Protein AF-0000000084974540 (afdb_homodimer)

Nearest PDB structures (foldseek):
  3jz0-assembly1_B  TM=7.790E-01  e=3.292E-09  Enterococcus faecium
  4ebk-assembly1_B  TM=4.863E-01  e=4.253E-05  Pseudomonas aeruginosa
  6ywo-assembly2_B  TM=6.757E-01  e=1.205E-02  Thermothielavioides terrestris NRRL 8126
  8xeo-assembly1_A  TM=7.725E-01  e=1.718E-01  Legionella pneumophila
  8xeh-assembly1_E  TM=7.224E-01  e=2.028E-01  Legionella pneumophila

Foldseek 3Di:
DDAPVRLVVVVVQLCVQLVPDPFWFFKKWFDPVLVPNPDGQDATEMETAGAQPQVVSVVSSVVSLVVVAFPDWDKDDPDPFWIWIWTAHPVGHIYIYITGHLVPDADDDPRMDTDDGRPCSNVVSHVVRVVVNVPDDLPPPPPPQLLLVLLVLLLVLLVCLVVVVQVVNVVSLVVLLLSLLQLQCVLVPHRNPPDDPSVPTDPVLSVQSVVLDFPDRHSVSSVSSSVSSVVSSVVSQVSGPSHDNDPVSSVSSVD/DDAPVRLVVVVVQLCVQLVPDPFWFFKKWFDPVLVPDPDGQDATEIETAGAQPQVVSVVSSVVSLVVVAFPDWDKDDPDPFWIWIWTAHPVGHIYIYITGHLVPDADDDPRMDTDDGRDCSNVVSHVVRVVVNVPDDLPPPPPPQLQLVLLVLLLVLLVCLVVVVQVVNVVSLVVLLLSLLQLQCVLVPHRNPPDDPSVPTDPVLSVQLVVLDFPDRHSVSSVSSSVSSVVSSVVSQVSDPSHDNDPVSSVSSVD

Radius of gyration: 25.77 Å; Cα contacts (8 Å, |Δi|>4): 793; chains: 2; bounding box: 50×72×62 Å

Organism: NCBI:txid1224748

Solvent-accessible surface area (backbone atoms only — not comparable to full-atom values): 27442 Å² total; per-residue (Å²): 103,50,48,69,66,52,49,51,48,48,49,54,49,51,51,56,59,46,63,68,37,85,48,44,37,24,34,30,35,30,50,54,59,57,76,50,61,89,55,79,77,64,58,50,36,34,38,36,24,20,42,91,56,30,66,61,42,48,52,52,47,50,51,51,43,43,73,72,49,33,79,43,68,48,76,44,71,84,47,92,50,32,34,35,42,35,38,31,34,87,48,52,50,41,39,42,34,37,37,21,22,50,88,67,62,73,48,91,59,91,44,58,37,84,73,44,53,71,81,53,58,48,57,54,48,49,53,52,28,44,52,52,44,72,66,45,65,66,75,62,77,57,93,66,58,58,55,55,55,44,22,51,38,47,24,51,22,54,52,25,41,75,71,59,21,52,68,46,20,52,52,31,48,50,51,47,48,49,55,38,48,53,47,47,37,51,65,67,69,44,70,69,81,86,63,63,69,54,63,74,47,61,63,69,58,46,53,53,55,54,65,24,57,37,54,50,85,45,64,67,37,46,51,50,19,50,51,48,45,48,52,50,33,52,61,45,34,70,71,27,89,88,49,70,79,54,69,74,58,44,51,68,32,55,113,105,51,48,68,67,53,48,51,50,50,50,53,49,51,51,55,58,47,64,66,38,86,48,44,38,25,35,31,35,31,51,55,60,58,76,51,62,89,55,80,78,66,58,49,36,36,37,35,25,20,42,90,57,28,65,61,42,48,52,53,47,51,52,51,43,42,72,74,48,34,80,44,67,50,75,45,73,82,46,92,51,31,35,35,43,34,37,32,33,87,48,53,48,43,39,43,35,37,38,23,22,50,90,69,62,75,46,91,59,89,45,58,38,84,73,45,53,72,81,52,59,47,56,56,47,50,53,52,28,42,52,52,45,71,65,44,64,64,75,63,76,57,93,65,57,59,55,54,55,44,22,52,39,49,23,49,23,55,52,25,41,74,70,59,22,52,67,45,21,52,52,30,50,50,50,46,49,49,54,38,48,51,48,47,37,51,64,67,69,45,71,70,80,86,62,63,68,55,63,74,47,62,63,68,57,46,53,53,56,53,64,25,59,38,55,52,84,45,64,68,38,46,51,50,19,50,50,47,44,47,53,50,31,52,59,45,34,71,71,28,89,88,50,69,81,52,70,75,58,44,52,66,34,54,115

Structure (mmCIF, N/CA/C/O backbone):
data_AF-0000000084974540-model_v1
#
loop_
_entity.id
_entity.type
_entity.pdbx_description
1 polymer 'Polymerase nucleotidyl transferase domain-containing protein'
#
loop_
_atom_site.group_PDB
_atom_site.id
_atom_site.type_symbol
_atom_site.label_atom_id
_atom_site.label_alt_id
_atom_site.label_comp_id
_atom_site.label_asym_id
_atom_site.label_entity_id
_atom_site.label_seq_id
_atom_site.pdbx_PDB_ins_code
_atom_site.Cartn_x
_atom_site.Cartn_y
_atom_site.Cartn_z
_atom_site.occupancy
_atom_site.B_iso_or_equiv
_atom_site.auth_seq_id
_atom_site.auth_comp_id
_atom_site.auth_asym_id
_atom_site.auth_atom_id
_atom_site.pdbx_PDB_model_num
ATOM 1 N N . MET A 1 1 ? 2.453 -31.203 -0.94 1 78.25 1 MET A N 1
ATOM 2 C CA . MET A 1 1 ? 3.281 -30.203 -1.606 1 78.25 1 MET A CA 1
ATOM 3 C C . MET A 1 1 ? 4.066 -30.812 -2.756 1 78.25 1 MET A C 1
ATOM 5 O O . MET A 1 1 ? 4.539 -31.953 -2.652 1 78.25 1 MET A O 1
ATOM 9 N N . TYR A 1 2 ? 4.027 -30.188 -3.799 1 83.19 2 TYR A N 1
ATOM 10 C CA . TYR A 1 2 ? 4.629 -30.734 -5.016 1 83.19 2 TYR A CA 1
ATOM 11 C C . TYR A 1 2 ? 6.141 -30.844 -4.871 1 83.19 2 TYR A C 1
ATOM 13 O O . TYR A 1 2 ? 6.75 -30.125 -4.07 1 83.19 2 TYR A O 1
ATOM 21 N N . THR A 1 3 ? 6.672 -31.828 -5.539 1 86.56 3 THR A N 1
ATOM 22 C CA . THR A 1 3 ? 8.117 -32.031 -5.586 1 86.56 3 THR A CA 1
ATOM 23 C C . THR A 1 3 ? 8.734 -31.219 -6.73 1 86.56 3 THR A C 1
ATOM 25 O O . THR A 1 3 ? 8.016 -30.703 -7.582 1 86.56 3 THR A O 1
ATOM 28 N N . LYS A 1 4 ? 10.008 -31.188 -6.648 1 88.06 4 LYS A N 1
ATOM 29 C CA . LYS A 1 4 ? 10.75 -30.531 -7.73 1 88.06 4 LYS A CA 1
ATOM 30 C C . LYS A 1 4 ? 10.422 -31.172 -9.078 1 88.06 4 LYS A C 1
ATOM 32 O O . LYS A 1 4 ? 10.188 -30.469 -10.062 1 88.06 4 LYS A O 1
ATOM 37 N N . ASN A 1 5 ? 10.438 -32.438 -9.055 1 90 5 ASN A N 1
ATOM 38 C CA . ASN A 1 5 ? 10.156 -33.156 -10.289 1 90 5 ASN A CA 1
ATOM 39 C C . ASN A 1 5 ? 8.734 -32.906 -10.781 1 90 5 ASN A C 1
ATOM 41 O O . ASN A 1 5 ? 8.5 -32.781 -11.984 1 90 5 ASN A O 1
ATOM 45 N N . GLU A 1 6 ? 7.836 -32.906 -9.883 1 91.69 6 GLU A N 1
ATOM 46 C CA . GLU A 1 6 ? 6.453 -32.594 -10.242 1 91.69 6 GLU A CA 1
ATOM 47 C C . GLU A 1 6 ? 6.324 -31.219 -10.867 1 91.69 6 GLU A C 1
ATOM 49 O O . GLU A 1 6 ? 5.621 -31.047 -11.859 1 91.69 6 GLU A O 1
ATOM 54 N N . ARG A 1 7 ? 6.961 -30.266 -10.289 1 93.19 7 ARG A N 1
ATOM 55 C CA . ARG A 1 7 ? 6.93 -28.906 -10.82 1 93.19 7 ARG A CA 1
ATOM 56 C C . ARG A 1 7 ? 7.473 -28.859 -12.242 1 93.19 7 ARG A C 1
ATOM 58 O O . ARG A 1 7 ? 6.895 -28.203 -13.109 1 93.19 7 ARG A O 1
ATOM 65 N N . GLU A 1 8 ? 8.609 -29.547 -12.406 1 92.88 8 GLU A N 1
ATOM 66 C CA . GLU A 1 8 ? 9.203 -29.594 -13.742 1 92.88 8 GLU A CA 1
ATOM 67 C C . GLU A 1 8 ? 8.258 -30.25 -14.742 1 92.88 8 GLU A C 1
ATOM 69 O O . GLU A 1 8 ? 8.148 -29.781 -15.883 1 92.88 8 GLU A O 1
ATOM 74 N N . ASN A 1 9 ? 7.629 -31.25 -14.297 1 94.56 9 ASN A N 1
ATOM 75 C CA . ASN A 1 9 ? 6.652 -31.906 -15.156 1 94.56 9 ASN A CA 1
ATOM 76 C C . ASN A 1 9 ? 5.508 -30.953 -15.523 1 94.56 9 ASN A C 1
ATOM 78 O O . ASN A 1 9 ? 5.082 -30.922 -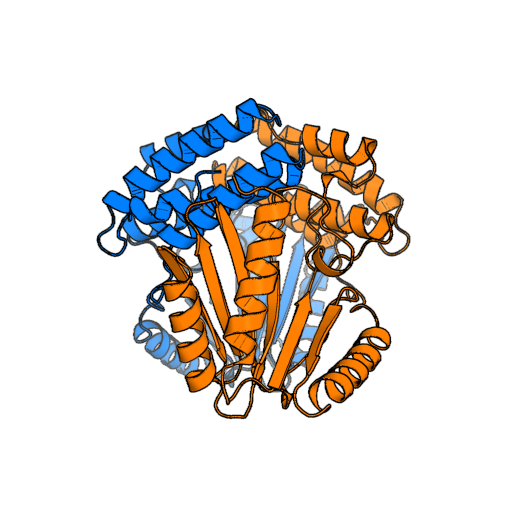16.672 1 94.56 9 ASN A O 1
ATOM 82 N N . TYR A 1 10 ? 5.023 -30.281 -14.516 1 94.94 10 TYR A N 1
ATOM 83 C CA . TYR A 1 10 ? 3.975 -29.297 -14.781 1 94.94 10 TYR A CA 1
ATOM 84 C C . TYR A 1 10 ? 4.453 -28.234 -15.758 1 94.94 10 TYR A C 1
ATOM 86 O O . TYR A 1 10 ? 3.715 -27.844 -16.656 1 94.94 10 TYR A O 1
ATOM 94 N N . PHE A 1 11 ? 5.652 -27.797 -15.562 1 95.75 11 PHE A N 1
ATOM 95 C CA . PHE A 1 11 ? 6.242 -26.781 -16.438 1 95.75 11 PHE A CA 1
ATOM 96 C C . PHE A 1 11 ? 6.262 -27.281 -17.891 1 95.75 11 PHE A C 1
ATOM 98 O O . PHE A 1 11 ? 5.773 -26.594 -18.781 1 95.75 11 PHE A O 1
ATOM 105 N N . GLN A 1 12 ? 6.766 -28.438 -18.094 1 96.5 12 GLN A N 1
ATOM 106 C CA . GLN A 1 12 ? 6.867 -29 -19.438 1 96.5 12 GLN A CA 1
ATOM 107 C C . GLN A 1 12 ? 5.484 -29.203 -20.047 1 96.5 12 GLN A C 1
ATOM 109 O O . GLN A 1 12 ? 5.277 -28.922 -21.234 1 96.5 12 GLN A O 1
ATOM 114 N N . ASN A 1 13 ? 4.582 -29.672 -19.25 1 96.81 13 ASN A N 1
ATOM 115 C CA . ASN A 1 13 ? 3.225 -29.922 -19.734 1 96.81 13 ASN A CA 1
ATOM 116 C C . ASN A 1 13 ? 2.516 -28.641 -20.141 1 96.81 13 ASN A C 1
ATOM 118 O O . ASN A 1 13 ? 1.883 -28.578 -21.188 1 96.81 13 ASN A O 1
ATOM 122 N N . VAL A 1 14 ? 2.623 -27.656 -19.266 1 97.25 14 VAL A N 1
ATOM 123 C CA . VAL A 1 14 ? 1.938 -26.406 -19.547 1 97.25 14 VAL A CA 1
ATOM 124 C C . VAL A 1 14 ? 2.523 -25.766 -20.797 1 97.25 14 VAL A C 1
ATOM 126 O O . VAL A 1 14 ? 1.785 -25.25 -21.656 1 97.25 14 VAL A O 1
ATOM 129 N N . VAL A 1 15 ? 3.803 -25.766 -20.938 1 97.69 15 VAL A N 1
ATOM 130 C CA . VAL A 1 15 ? 4.465 -25.219 -22.109 1 97.69 15 VAL A CA 1
ATOM 131 C C . VAL A 1 15 ? 3.99 -25.969 -23.359 1 97.69 15 VAL A C 1
ATOM 133 O O . VAL A 1 15 ? 3.639 -25.328 -24.359 1 97.69 15 VAL A O 1
ATOM 136 N N . SER A 1 16 ? 3.971 -27.234 -23.266 1 97.69 16 SER A N 1
ATOM 137 C CA . SER A 1 16 ? 3.559 -28.062 -24.391 1 97.69 16 SER A CA 1
ATOM 138 C C . SER A 1 16 ? 2.123 -27.766 -24.812 1 97.69 16 SER A C 1
ATOM 140 O O . SER A 1 16 ? 1.835 -27.609 -26 1 97.69 16 SER A O 1
ATOM 142 N N . LYS A 1 17 ? 1.237 -27.672 -23.875 1 97.56 17 LYS A N 1
ATOM 143 C CA . LYS A 1 17 ? -0.174 -27.406 -24.156 1 97.56 17 LYS A CA 1
ATOM 144 C C . LYS A 1 17 ? -0.378 -26.016 -24.734 1 97.56 17 LYS A C 1
ATOM 146 O O . LYS A 1 17 ? -1.129 -25.828 -25.688 1 97.56 17 LYS A O 1
ATOM 151 N N . ILE A 1 18 ? 0.277 -25.047 -24.141 1 97.69 18 ILE A N 1
ATOM 152 C CA . ILE A 1 18 ? 0.077 -23.656 -24.516 1 97.69 18 ILE A CA 1
ATOM 153 C C . ILE A 1 18 ? 0.686 -23.406 -25.891 1 97.69 18 ILE A C 1
ATOM 155 O O . ILE A 1 18 ? 0.131 -22.656 -26.703 1 97.69 18 ILE A O 1
ATOM 159 N N . LYS A 1 19 ? 1.795 -24.062 -26.188 1 96.44 19 LYS A N 1
ATOM 160 C CA . LYS A 1 19 ? 2.441 -23.922 -27.484 1 96.44 19 LYS A CA 1
ATOM 161 C C . LYS A 1 19 ? 1.518 -24.391 -28.609 1 96.44 19 LYS A C 1
ATOM 163 O O . LYS A 1 19 ? 1.646 -23.938 -29.75 1 96.44 19 LYS A O 1
ATOM 168 N N . GLY A 1 20 ? 0.613 -25.234 -28.312 1 95.94 20 GLY A N 1
ATOM 169 C CA . GLY A 1 20 ? -0.301 -25.781 -29.312 1 95.94 20 GLY A CA 1
ATOM 170 C C . GLY A 1 20 ? -1.43 -24.844 -29.672 1 95.94 20 GLY A C 1
ATOM 171 O O . GLY A 1 20 ? -2.135 -25.047 -30.656 1 95.94 20 GLY A O 1
ATOM 172 N N . ILE A 1 21 ? -1.584 -23.859 -28.938 1 96.56 21 ILE A N 1
ATOM 173 C CA . ILE A 1 21 ? -2.639 -22.875 -29.188 1 96.56 21 ILE A CA 1
ATOM 174 C C . ILE A 1 21 ? -2.225 -21.953 -30.328 1 96.56 21 ILE A C 1
ATOM 176 O O . ILE A 1 21 ? -1.158 -21.344 -30.281 1 96.56 21 ILE A O 1
ATOM 180 N N . GLN A 1 22 ? -3.082 -21.797 -31.281 1 95.44 22 GLN A N 1
ATOM 181 C CA . GLN A 1 22 ? -2.764 -21.141 -32.531 1 95.44 22 GLN A CA 1
ATOM 182 C C . GLN A 1 22 ? -2.35 -19.688 -32.312 1 95.44 22 GLN A C 1
ATOM 184 O O . GLN A 1 22 ? -1.415 -19.203 -32.969 1 95.44 22 GLN A O 1
ATOM 189 N N . ASP A 1 23 ? -2.92 -19.016 -31.391 1 96.56 23 ASP A N 1
ATOM 190 C CA . ASP A 1 23 ? -2.721 -17.594 -31.219 1 96.56 23 ASP A CA 1
ATOM 191 C C . ASP A 1 23 ? -1.517 -17.312 -30.312 1 96.56 23 ASP A C 1
ATOM 193 O O . ASP A 1 23 ? -1.136 -16.156 -30.125 1 96.56 23 ASP A O 1
ATOM 197 N N . VAL A 1 24 ? -0.889 -18.312 -29.797 1 97.88 24 VAL A N 1
ATOM 198 C CA . VAL A 1 24 ? 0.296 -18.141 -28.953 1 97.88 24 VAL A CA 1
ATOM 199 C C . VAL A 1 24 ? 1.536 -18.016 -29.844 1 97.88 24 VAL A C 1
ATOM 201 O O . VAL A 1 24 ? 1.797 -18.891 -30.672 1 97.88 24 VAL A O 1
ATOM 204 N N . GLU A 1 25 ? 2.309 -16.938 -29.609 1 98.25 25 GLU A N 1
ATOM 205 C CA . GLU A 1 25 ? 3.492 -16.672 -30.406 1 98.25 25 GLU A CA 1
ATOM 206 C C . GLU A 1 25 ? 4.77 -17.016 -29.656 1 98.25 25 GLU A C 1
ATOM 208 O O . GLU A 1 25 ? 5.812 -17.266 -30.266 1 98.25 25 GLU A O 1
ATOM 213 N N . GLY A 1 26 ? 4.668 -16.984 -28.391 1 98.56 26 GLY A N 1
ATOM 214 C CA . GLY A 1 26 ? 5.859 -17.281 -27.609 1 98.56 26 GLY A CA 1
ATOM 215 C C . GLY A 1 26 ? 5.578 -17.438 -26.125 1 98.56 26 GLY A C 1
ATOM 216 O O . GLY A 1 26 ? 4.492 -17.094 -25.656 1 98.56 26 GLY A O 1
ATOM 217 N N . ILE A 1 27 ? 6.516 -18.047 -25.406 1 98.56 27 ILE A N 1
ATOM 218 C CA . ILE A 1 27 ? 6.469 -18.266 -23.969 1 98.56 27 ILE A CA 1
ATOM 219 C C . ILE A 1 27 ? 7.793 -17.859 -23.328 1 98.56 27 ILE A C 1
ATOM 221 O O . ILE A 1 27 ? 8.859 -18.266 -23.797 1 98.56 27 ILE A O 1
ATOM 225 N N . ILE A 1 28 ? 7.719 -17 -22.359 1 98.31 28 ILE A N 1
ATOM 226 C CA . ILE A 1 28 ? 8.891 -16.547 -21.609 1 98.31 28 ILE A CA 1
ATOM 227 C C . ILE A 1 28 ? 8.773 -17 -20.156 1 98.31 28 ILE A C 1
ATOM 229 O O . ILE A 1 28 ? 7.754 -16.766 -19.516 1 98.31 28 ILE A O 1
ATOM 233 N N . GLN A 1 29 ? 9.703 -17.688 -19.672 1 96.81 29 GLN A N 1
ATOM 234 C CA . GLN A 1 29 ? 9.789 -18 -18.25 1 96.81 29 GLN A CA 1
ATOM 235 C C . GLN A 1 29 ? 10.383 -16.844 -17.469 1 96.81 29 GLN A C 1
ATOM 237 O O . GLN A 1 29 ? 11.344 -16.219 -17.922 1 96.81 29 GLN A O 1
ATOM 242 N N . LEU A 1 30 ? 9.797 -16.562 -16.344 1 94.12 30 LEU A N 1
ATOM 243 C CA . LEU A 1 30 ? 10.258 -15.445 -15.516 1 94.12 30 LEU A CA 1
ATOM 244 C C . LEU A 1 30 ? 10.695 -15.945 -14.141 1 94.12 30 LEU A C 1
ATOM 246 O O . LEU A 1 30 ? 10.391 -17.078 -13.766 1 94.12 30 LEU A O 1
ATOM 250 N N . GLY A 1 31 ? 11.492 -15.102 -13.445 1 88.81 31 GLY A N 1
ATOM 251 C CA . GLY A 1 31 ? 11.773 -15.297 -12.031 1 88.81 31 GLY A CA 1
ATOM 252 C C . GLY A 1 31 ? 12.82 -16.359 -11.773 1 88.81 31 GLY A C 1
ATOM 253 O O . GLY A 1 31 ? 13.719 -16.562 -12.586 1 88.81 31 GLY A O 1
ATOM 254 N N . SER A 1 32 ? 12.688 -17 -10.641 1 83.19 32 SER A N 1
ATOM 255 C CA . SER A 1 32 ? 13.727 -17.891 -10.109 1 83.19 32 SER A CA 1
ATOM 256 C C . SER A 1 32 ? 13.859 -19.141 -10.961 1 83.19 32 SER A C 1
ATOM 258 O O . SER A 1 32 ? 14.922 -19.766 -11 1 83.19 32 SER A O 1
ATOM 260 N N . GLY A 1 33 ? 12.812 -19.453 -11.594 1 86.75 33 GLY A N 1
ATOM 261 C CA . GLY A 1 33 ? 12.852 -20.656 -12.422 1 86.75 33 GLY A CA 1
ATOM 262 C C . GLY A 1 33 ? 13.859 -20.562 -13.547 1 86.75 33 GLY A C 1
ATOM 263 O O . GLY A 1 33 ? 14.328 -21.594 -14.047 1 86.75 33 GLY A O 1
ATOM 264 N N . THR A 1 34 ? 14.219 -19.359 -13.859 1 89.56 34 THR A N 1
ATOM 265 C CA . THR A 1 34 ? 15.133 -19.172 -14.977 1 89.56 34 THR A CA 1
ATOM 266 C C . THR A 1 34 ? 16.547 -19.625 -14.602 1 89.56 34 THR A C 1
ATOM 268 O O . THR A 1 34 ? 17.359 -19.938 -15.477 1 89.56 34 THR A O 1
ATOM 271 N N . ILE A 1 35 ? 16.797 -19.578 -13.352 1 85.62 35 ILE A N 1
ATOM 272 C CA . ILE A 1 35 ? 18.141 -19.938 -12.906 1 85.62 35 ILE A CA 1
ATOM 273 C C . ILE A 1 35 ? 18.078 -21.125 -11.961 1 85.62 35 ILE A C 1
ATOM 275 O O . ILE A 1 35 ? 19.031 -21.406 -11.234 1 85.62 35 ILE A O 1
ATOM 279 N N . GLY A 1 36 ? 17.047 -21.797 -11.977 1 83.19 36 GLY A N 1
ATOM 280 C CA . GLY A 1 36 ? 16.859 -22.906 -11.055 1 83.19 36 GLY A CA 1
ATOM 281 C C . GLY A 1 36 ? 16.156 -22.5 -9.773 1 83.19 36 GLY A C 1
ATOM 282 O O . GLY A 1 36 ? 16.547 -21.531 -9.117 1 83.19 36 GLY A O 1
ATOM 283 N N . TYR A 1 37 ? 15.156 -23.125 -9.438 1 82.81 37 TYR A N 1
ATOM 284 C CA . TYR A 1 37 ? 14.336 -22.797 -8.281 1 82.81 37 TYR A CA 1
ATOM 285 C C . TYR A 1 37 ? 15.148 -22.891 -6.996 1 82.81 37 TYR A C 1
ATOM 287 O O . TYR A 1 37 ? 15.93 -23.844 -6.812 1 82.81 37 TYR A O 1
ATOM 295 N N . SER A 1 38 ? 15.016 -21.906 -6.152 1 73.31 38 SER A N 1
ATOM 296 C CA . SER A 1 38 ? 15.797 -21.812 -4.922 1 73.31 38 SER A CA 1
ATOM 297 C C . SER A 1 38 ? 15.227 -22.734 -3.838 1 73.31 38 SER A C 1
ATOM 299 O O . SER A 1 38 ? 15.938 -23.094 -2.896 1 73.31 38 SER A O 1
ATOM 301 N N . ASP A 1 39 ? 13.883 -22.953 -3.93 1 81.62 39 ASP A N 1
ATOM 302 C CA . ASP A 1 39 ? 13.25 -23.781 -2.914 1 81.62 39 ASP A CA 1
ATOM 303 C C . ASP A 1 39 ? 12.047 -24.531 -3.484 1 81.62 39 ASP A C 1
ATOM 305 O O . ASP A 1 39 ? 11.766 -24.438 -4.68 1 81.62 39 ASP A O 1
ATOM 309 N N . ARG A 1 40 ? 11.43 -25.297 -2.625 1 81.69 40 ARG A N 1
ATOM 310 C CA . ARG A 1 40 ? 10.352 -26.156 -3.078 1 81.69 40 ARG A CA 1
ATOM 311 C C . ARG A 1 40 ? 9.031 -25.391 -3.156 1 81.69 40 ARG A C 1
ATOM 313 O O . ARG A 1 40 ? 8.016 -25.953 -3.57 1 81.69 40 ARG A O 1
ATOM 320 N N . TYR A 1 41 ? 9.039 -24.125 -2.832 1 83.69 41 TYR A N 1
ATOM 321 C CA . TYR A 1 41 ? 7.781 -23.391 -2.754 1 83.69 41 TYR A CA 1
ATOM 322 C C . TYR A 1 41 ? 7.637 -22.438 -3.934 1 83.69 41 TYR A C 1
ATOM 324 O O . TYR A 1 41 ? 6.59 -21.797 -4.105 1 83.69 41 TYR A O 1
ATOM 332 N N . SER A 1 42 ? 8.68 -22.359 -4.762 1 86.81 42 SER A N 1
ATOM 333 C CA . SER A 1 42 ? 8.656 -21.422 -5.879 1 86.81 42 SER A CA 1
ATOM 334 C C . SER A 1 42 ? 7.574 -21.781 -6.887 1 86.81 42 SER A C 1
ATOM 336 O O . SER A 1 42 ? 7.391 -22.969 -7.203 1 86.81 42 SER A O 1
ATOM 338 N N . ASP A 1 43 ? 6.887 -20.781 -7.312 1 90.81 43 ASP A N 1
ATOM 339 C CA . ASP A 1 43 ? 5.859 -21 -8.32 1 90.81 43 ASP A CA 1
ATOM 340 C C . ASP A 1 43 ? 6.434 -20.859 -9.734 1 90.81 43 ASP A C 1
ATOM 342 O O . ASP A 1 43 ? 7.641 -20.656 -9.898 1 90.81 43 ASP A O 1
ATOM 346 N N . ILE A 1 44 ? 5.688 -21.234 -10.688 1 93.5 44 ILE A N 1
ATOM 347 C CA . ILE A 1 44 ? 6.066 -21.109 -12.086 1 93.5 44 ILE A CA 1
ATOM 348 C C . ILE A 1 44 ? 5.57 -19.781 -12.633 1 93.5 44 ILE A C 1
ATOM 350 O O . ILE A 1 44 ? 4.375 -19.484 -12.578 1 93.5 44 ILE A O 1
ATOM 354 N N . ASP A 1 45 ? 6.426 -18.969 -13.117 1 95.38 45 ASP A N 1
ATOM 355 C CA . ASP A 1 45 ? 6.09 -17.672 -13.695 1 95.38 45 ASP A CA 1
ATOM 356 C C . ASP A 1 45 ? 6.305 -17.672 -15.203 1 95.38 45 ASP A C 1
ATOM 358 O O . ASP A 1 45 ? 7.418 -17.906 -15.68 1 95.38 45 ASP A O 1
ATOM 362 N N . LEU A 1 46 ? 5.266 -17.359 -15.93 1 97.38 46 LEU A N 1
ATOM 363 C CA . LEU A 1 46 ? 5.371 -17.328 -17.391 1 97.38 46 LEU A CA 1
ATOM 364 C C . LEU A 1 46 ? 4.746 -16.062 -17.953 1 97.38 46 LEU A C 1
ATOM 366 O O . LEU A 1 46 ? 3.791 -15.523 -17.375 1 97.38 46 LEU A O 1
ATOM 370 N N . MET A 1 47 ? 5.289 -15.602 -18.891 1 97.69 47 MET A N 1
ATOM 371 C CA . MET A 1 47 ? 4.684 -14.617 -19.797 1 97.69 47 MET A CA 1
ATOM 372 C C . MET A 1 47 ? 4.375 -15.234 -21.156 1 97.69 47 MET A C 1
ATOM 374 O O . MET A 1 47 ? 5.254 -15.812 -21.797 1 97.69 47 MET A O 1
ATOM 378 N N . ILE A 1 48 ? 3.17 -15.188 -21.5 1 98.5 48 ILE A N 1
ATOM 379 C CA . ILE A 1 48 ? 2.723 -15.781 -22.766 1 98.5 48 ILE A CA 1
ATOM 380 C C . ILE A 1 48 ? 2.418 -14.68 -23.766 1 98.5 48 ILE A C 1
ATOM 382 O O . ILE A 1 48 ? 1.52 -13.859 -23.562 1 98.5 48 ILE A O 1
ATOM 386 N N . ALA A 1 49 ? 3.152 -14.664 -24.797 1 98.31 49 ALA A N 1
ATOM 387 C CA . ALA A 1 49 ? 2.967 -13.703 -25.891 1 98.31 49 ALA A CA 1
ATOM 388 C C . ALA A 1 49 ? 1.963 -14.219 -26.906 1 98.31 49 ALA A C 1
ATOM 390 O O . ALA A 1 49 ? 2.045 -15.375 -27.344 1 98.31 49 ALA A O 1
ATOM 391 N N . THR A 1 50 ? 1.043 -13.398 -27.297 1 98.06 50 THR A N 1
ATOM 392 C CA . THR A 1 50 ? -0.002 -13.82 -28.219 1 98.06 50 THR A CA 1
ATOM 393 C C . THR A 1 50 ? -0.152 -12.812 -29.359 1 98.06 50 THR A C 1
ATOM 395 O O . THR A 1 50 ? 0.462 -11.742 -29.328 1 98.06 50 THR A O 1
ATOM 398 N N . THR A 1 51 ? -0.962 -13.258 -30.406 1 95.38 51 THR A N 1
ATOM 399 C CA . THR A 1 51 ? -1.431 -12.312 -31.406 1 95.38 51 THR A CA 1
ATOM 400 C C . THR A 1 51 ? -2.334 -11.258 -30.781 1 95.38 51 THR A C 1
ATOM 402 O O . THR A 1 51 ? -2.453 -11.188 -29.562 1 95.38 51 THR A O 1
ATOM 405 N N . GLU A 1 52 ? -2.963 -10.469 -31.625 1 93.19 52 GLU A N 1
ATOM 406 C CA . GLU A 1 52 ? -3.826 -9.398 -31.141 1 93.19 52 GLU A CA 1
ATOM 407 C C . GLU A 1 52 ? -5.121 -9.961 -30.562 1 93.19 52 GLU A C 1
ATOM 409 O O . GLU A 1 52 ? -5.863 -9.242 -29.875 1 93.19 52 GLU A O 1
ATOM 414 N N . GLN A 1 53 ? -5.305 -11.211 -30.719 1 93.81 53 GLN A N 1
ATOM 415 C CA . GLN A 1 53 ? -6.477 -11.859 -30.141 1 93.81 53 GLN A CA 1
ATOM 416 C C . GLN A 1 53 ? -6.184 -12.375 -28.734 1 93.81 53 GLN A C 1
ATOM 418 O O . GLN A 1 53 ? -6.391 -13.562 -28.438 1 93.81 53 GLN A O 1
ATOM 423 N N . VAL A 1 54 ? -5.805 -11.492 -27.859 1 96.62 54 VAL A N 1
ATOM 424 C CA . VAL A 1 54 ? -5.281 -11.836 -26.547 1 96.62 54 VAL A CA 1
ATOM 425 C C . VAL A 1 54 ? -6.379 -12.484 -25.703 1 96.62 54 VAL A C 1
ATOM 427 O O . VAL A 1 54 ? -6.133 -13.477 -25.016 1 96.62 54 VAL A O 1
ATOM 430 N N . SER A 1 55 ? -7.59 -11.938 -25.781 1 96 55 SER A N 1
ATOM 431 C CA . SER A 1 55 ? -8.695 -12.453 -24.969 1 96 55 SER A CA 1
ATOM 432 C C . SER A 1 55 ? -9.031 -13.891 -25.344 1 96 55 SER A C 1
ATOM 434 O O . SER A 1 55 ? -9.266 -14.727 -24.469 1 96 55 SER A O 1
ATOM 436 N N . LEU A 1 56 ? -9.016 -14.133 -26.609 1 96.12 56 LEU A N 1
ATOM 437 C CA . LEU A 1 56 ? -9.297 -15.477 -27.094 1 96.12 56 LEU A CA 1
ATOM 438 C C . LEU A 1 56 ? -8.211 -16.453 -26.656 1 96.12 56 LEU A C 1
ATOM 440 O O . LEU A 1 56 ? -8.516 -17.547 -26.172 1 96.12 56 LEU A O 1
ATOM 444 N N . ALA A 1 57 ? -6.992 -16.109 -26.812 1 97.31 57 ALA A N 1
ATOM 445 C CA . ALA A 1 57 ? -5.875 -16.938 -26.375 1 97.31 57 ALA A CA 1
ATOM 446 C C . ALA A 1 57 ? -5.961 -17.234 -24.891 1 97.31 57 ALA A C 1
ATOM 448 O O . ALA A 1 57 ? -5.766 -18.375 -24.453 1 97.31 57 ALA A O 1
ATOM 449 N N . LYS A 1 58 ? -6.191 -16.188 -24.125 1 97.88 58 LYS A N 1
ATOM 450 C CA . LYS A 1 58 ? -6.332 -16.328 -22.688 1 97.88 58 LYS A CA 1
ATOM 451 C C . LYS A 1 58 ? -7.371 -17.391 -22.328 1 97.88 58 LYS A C 1
ATOM 453 O O . LYS A 1 58 ? -7.145 -18.203 -21.438 1 97.88 58 LYS A O 1
ATOM 458 N N . ASP A 1 59 ? -8.5 -17.375 -23.047 1 97.5 59 ASP A N 1
ATOM 459 C CA . ASP A 1 59 ? -9.57 -18.344 -22.766 1 97.5 59 ASP A CA 1
ATOM 460 C C . ASP A 1 59 ? -9.125 -19.766 -23.078 1 97.5 59 ASP A C 1
ATOM 462 O O . ASP A 1 59 ? -9.445 -20.703 -22.344 1 97.5 59 ASP A O 1
ATOM 466 N N . PHE A 1 60 ? -8.43 -19.906 -24.109 1 98.06 60 PHE A N 1
ATOM 467 C CA . PHE A 1 60 ? -7.914 -21.219 -24.469 1 98.06 60 PHE A CA 1
ATOM 468 C C . PHE A 1 60 ? -6.898 -21.703 -23.438 1 98.06 60 PHE A C 1
ATOM 470 O O . PHE A 1 60 ? -6.898 -22.875 -23.062 1 98.06 60 PHE A O 1
ATOM 477 N N . ILE A 1 61 ? -6.055 -20.812 -23.016 1 98.44 61 ILE A N 1
ATOM 478 C CA . ILE A 1 61 ? -5.043 -21.141 -22.031 1 98.44 61 ILE A CA 1
ATOM 479 C C . ILE A 1 61 ? -5.723 -21.547 -20.719 1 98.44 61 ILE A C 1
ATOM 481 O O . ILE A 1 61 ? -5.352 -22.547 -20.109 1 98.44 61 ILE A O 1
ATOM 485 N N . LYS A 1 62 ? -6.676 -20.766 -20.359 1 98.12 62 LYS A N 1
ATOM 486 C CA . LYS A 1 62 ? -7.438 -21.078 -19.156 1 98.12 62 LYS A CA 1
ATOM 487 C C . LYS A 1 62 ? -8.039 -22.484 -19.234 1 98.12 62 LYS A C 1
ATOM 489 O O . LYS A 1 62 ? -7.957 -23.25 -18.281 1 98.12 62 LYS A O 1
ATOM 494 N N . ALA A 1 63 ? -8.641 -22.797 -20.375 1 97.75 63 ALA A N 1
ATOM 495 C CA . ALA A 1 63 ? -9.242 -24.109 -20.578 1 97.75 63 ALA A CA 1
ATOM 496 C C . ALA A 1 63 ? -8.195 -25.219 -20.453 1 97.75 63 ALA A C 1
ATOM 498 O O . ALA A 1 63 ? -8.461 -26.266 -19.859 1 97.75 63 ALA A O 1
ATOM 499 N N . GLU A 1 64 ? -7.047 -24.984 -20.984 1 97.94 64 GLU A N 1
ATOM 500 C CA . GLU A 1 64 ? -5.973 -25.953 -20.875 1 97.94 64 GLU A CA 1
ATOM 501 C C . GLU A 1 64 ? -5.543 -26.156 -19.422 1 97.94 64 GLU A C 1
ATOM 503 O O . GLU A 1 64 ? -5.27 -27.297 -19 1 97.94 64 GLU A O 1
ATOM 508 N N . LEU A 1 65 ? -5.441 -25.109 -18.688 1 97.94 65 LEU A N 1
ATOM 509 C CA . LEU A 1 65 ? -5.062 -25.188 -17.281 1 97.94 65 LEU A CA 1
ATOM 510 C C . LEU A 1 65 ? -6.09 -25.984 -16.484 1 97.94 65 LEU A C 1
ATOM 512 O O . LEU A 1 65 ? -5.727 -26.781 -15.617 1 97.94 65 LEU A O 1
ATOM 516 N N . GLN A 1 66 ? -7.324 -25.781 -16.828 1 97.06 66 GLN A N 1
ATOM 517 C CA . GLN A 1 66 ? -8.391 -26.547 -16.172 1 97.06 66 GLN A CA 1
ATOM 518 C C . GLN A 1 66 ? -8.281 -28.031 -16.516 1 97.06 66 GLN A C 1
ATOM 520 O O . GLN A 1 66 ? -8.43 -28.891 -15.633 1 97.06 66 GLN A O 1
ATOM 525 N N . ARG A 1 67 ? -8.023 -28.297 -17.703 1 96.44 67 ARG A N 1
ATOM 526 C CA . ARG A 1 67 ? -7.859 -29.672 -18.125 1 96.44 67 ARG A CA 1
ATOM 527 C C . ARG A 1 67 ? -6.672 -30.328 -17.422 1 96.44 67 ARG A C 1
ATOM 529 O O . ARG A 1 67 ? -6.688 -31.531 -17.172 1 96.44 67 ARG A O 1
ATOM 536 N N . MET A 1 68 ? -5.746 -29.5 -17.125 1 96 68 MET A N 1
ATOM 537 C CA . MET A 1 68 ? -4.535 -30 -16.469 1 96 68 MET A CA 1
ATOM 538 C C . MET A 1 68 ? -4.773 -30.234 -14.984 1 96 68 MET A C 1
ATOM 540 O O . MET A 1 68 ? -3.9 -30.75 -14.281 1 96 68 MET A O 1
ATOM 544 N N . GLY A 1 69 ? -5.945 -29.781 -14.5 1 94.62 69 GLY A N 1
ATOM 545 C CA . GLY A 1 69 ? -6.285 -30.109 -13.125 1 94.62 69 GLY A CA 1
ATOM 546 C C . GLY A 1 69 ? -6.301 -28.906 -12.203 1 94.62 69 GLY A C 1
ATOM 547 O O . GLY A 1 69 ? -6.348 -29.047 -10.984 1 94.62 69 GLY A O 1
ATOM 548 N N . ALA A 1 70 ? -6.199 -27.688 -12.766 1 94.62 70 ALA A N 1
ATOM 549 C CA . ALA A 1 70 ? -6.352 -26.516 -11.906 1 94.62 70 ALA A CA 1
ATOM 550 C C . ALA A 1 70 ? -7.746 -26.469 -11.281 1 94.62 70 ALA A C 1
ATOM 552 O O . ALA A 1 70 ? -8.75 -26.391 -12 1 94.62 70 ALA A O 1
ATOM 553 N N . PHE A 1 71 ? -7.801 -26.547 -9.961 1 90.94 71 PHE A N 1
ATOM 554 C CA . PHE A 1 71 ? -9.109 -26.578 -9.32 1 90.94 71 PHE A CA 1
ATOM 555 C C . PHE A 1 71 ? -9.648 -25.172 -9.109 1 90.94 71 PHE A C 1
ATOM 557 O O . PHE A 1 71 ? -10.844 -24.984 -8.859 1 90.94 71 PHE A O 1
ATOM 564 N N . TYR A 1 72 ? -8.789 -24.25 -9.164 1 90.75 72 TYR A N 1
ATOM 565 C CA . TYR A 1 72 ? -9.156 -22.844 -9.102 1 90.75 72 TYR A CA 1
ATOM 566 C C . TYR A 1 72 ? -8.227 -22 -9.961 1 90.75 72 TYR A C 1
ATOM 568 O O . TYR A 1 72 ? -7.012 -22.219 -9.977 1 90.75 72 TYR A O 1
ATOM 576 N N . ILE A 1 73 ? -8.766 -21.016 -10.68 1 93.44 73 ILE A N 1
ATOM 577 C CA . ILE A 1 73 ? -7.973 -20.078 -11.469 1 93.44 73 ILE A CA 1
ATOM 578 C C . ILE A 1 73 ? -8.422 -18.641 -11.188 1 93.44 73 ILE A C 1
ATOM 580 O O . ILE A 1 73 ? -9.555 -18.266 -11.5 1 93.44 73 ILE A O 1
ATOM 584 N N . LYS A 1 74 ? -7.562 -17.938 -10.562 1 91.25 74 LYS A N 1
ATOM 585 C CA . LYS A 1 74 ? -7.805 -16.5 -10.43 1 91.25 74 LYS A CA 1
ATOM 586 C C . LYS A 1 74 ? -7.496 -15.766 -11.734 1 91.25 74 LYS A C 1
ATOM 588 O O . LYS A 1 74 ? -6.422 -15.945 -12.312 1 91.25 74 LYS A O 1
ATOM 593 N N . GLU A 1 75 ? -8.438 -14.992 -12.117 1 92.31 75 GLU A N 1
ATOM 594 C CA . GLU A 1 75 ? -8.234 -14.203 -13.328 1 92.31 75 GLU A CA 1
ATOM 595 C C . GLU A 1 75 ? -8.086 -12.719 -13.016 1 92.31 75 GLU A C 1
ATOM 597 O O . GLU A 1 75 ? -8.773 -12.203 -12.125 1 92.31 75 GLU A O 1
ATOM 602 N N . GLY A 1 76 ? -7.125 -12.188 -13.688 1 89.81 76 GLY A N 1
ATOM 603 C CA . GLY A 1 76 ? -6.945 -10.742 -13.633 1 89.81 76 GLY A CA 1
ATOM 604 C C . GLY A 1 76 ? -6.848 -10.102 -15 1 89.81 76 GLY A C 1
ATOM 605 O O . GLY A 1 76 ? -6.449 -10.75 -15.969 1 89.81 76 GLY A O 1
ATOM 606 N N . LYS A 1 77 ? -7.293 -8.789 -15.008 1 89.56 77 LYS A N 1
ATOM 607 C CA . LYS A 1 77 ? -7.199 -8 -16.234 1 89.56 77 LYS A CA 1
ATOM 608 C C . LYS A 1 77 ? -6.566 -6.637 -15.953 1 89.56 77 LYS A C 1
ATOM 610 O O . LYS A 1 77 ? -7.117 -5.836 -15.203 1 89.56 77 LYS A O 1
ATOM 615 N N . PHE A 1 78 ? -5.469 -6.441 -16.453 1 85.56 78 PHE A N 1
ATOM 616 C CA . PHE A 1 78 ? -4.812 -5.148 -16.312 1 85.56 78 PHE A CA 1
ATOM 617 C C . PHE A 1 78 ? -5.238 -4.199 -17.422 1 85.56 78 PHE A C 1
ATOM 619 O O . PHE A 1 78 ? -5.367 -2.992 -17.203 1 85.56 78 PHE A O 1
ATOM 626 N N . SER A 1 79 ? -5.422 -4.688 -18.578 1 87.94 79 SER A N 1
ATOM 627 C CA . SER A 1 79 ? -5.941 -3.992 -19.75 1 87.94 79 SER A CA 1
ATOM 628 C C . SER A 1 79 ? -6.559 -4.969 -20.75 1 87.94 79 SER A C 1
ATOM 630 O O . SER A 1 79 ? -6.586 -6.176 -20.5 1 87.94 79 SER A O 1
ATOM 632 N N . ASP A 1 80 ? -7.055 -4.363 -21.703 1 88.69 80 ASP A N 1
ATOM 633 C CA . ASP A 1 80 ? -7.625 -5.223 -22.75 1 88.69 80 ASP A CA 1
ATOM 634 C C . ASP A 1 80 ? -6.543 -6.062 -23.422 1 88.69 80 ASP A C 1
ATOM 636 O O . ASP A 1 80 ? -6.844 -7.031 -24.109 1 88.69 80 ASP A O 1
ATOM 640 N N . GLU A 1 81 ? -5.27 -5.793 -23.109 1 91.44 81 GLU A N 1
ATOM 641 C CA . GLU A 1 81 ? -4.164 -6.457 -23.797 1 91.44 81 GLU A CA 1
ATOM 642 C C . GLU A 1 81 ? -3.355 -7.316 -22.828 1 91.44 81 GLU A C 1
ATOM 644 O O . GLU A 1 81 ? -2.439 -8.031 -23.234 1 91.44 81 GLU A O 1
ATOM 649 N N . ILE A 1 82 ? -3.711 -7.23 -21.578 1 94.88 82 ILE A N 1
ATOM 650 C CA . ILE A 1 82 ? -2.891 -7.93 -20.594 1 94.88 82 ILE A CA 1
ATOM 651 C C . ILE A 1 82 ? -3.791 -8.633 -19.578 1 9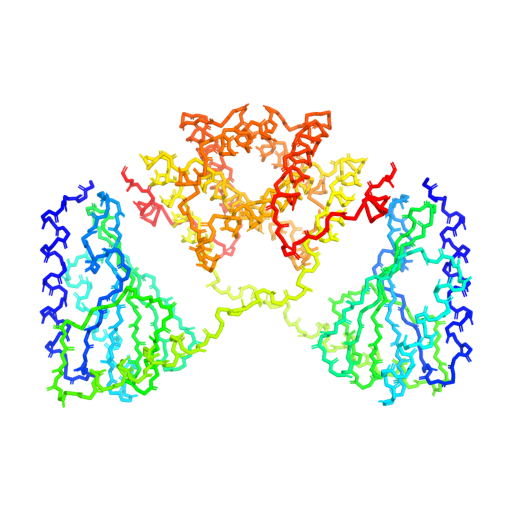4.88 82 ILE A C 1
ATOM 653 O O . ILE A 1 82 ? -4.547 -7.98 -18.859 1 94.88 82 ILE A O 1
ATOM 657 N N . PHE A 1 83 ? -3.674 -9.867 -19.562 1 96.69 83 PHE A N 1
ATOM 658 C CA . PHE A 1 83 ? -4.441 -10.688 -18.625 1 96.69 83 PHE A CA 1
ATOM 659 C C . PHE A 1 83 ? -3.512 -11.477 -17.703 1 96.69 83 PHE A C 1
ATOM 661 O O . PHE A 1 83 ? -2.35 -11.719 -18.047 1 96.69 83 PHE A O 1
ATOM 668 N N . LEU A 1 84 ? -4.043 -11.789 -16.562 1 95.94 84 LEU A N 1
ATOM 669 C CA . LEU A 1 84 ? -3.328 -12.609 -15.594 1 95.94 84 LEU A CA 1
ATOM 670 C C . LEU A 1 84 ? -4.141 -13.852 -15.227 1 95.94 84 LEU A C 1
ATOM 672 O O . LEU A 1 84 ? -5.348 -13.758 -14.992 1 95.94 84 LEU A O 1
ATOM 676 N N . LEU A 1 85 ? -3.523 -14.992 -15.328 1 96.62 85 LEU A N 1
ATOM 677 C CA . LEU A 1 85 ? -4.094 -16.25 -14.852 1 96.62 85 LEU A CA 1
ATOM 678 C C . LEU A 1 85 ? -3.229 -16.859 -13.758 1 96.62 85 LEU A C 1
ATOM 680 O O . LEU A 1 85 ? -2.037 -17.109 -13.961 1 96.62 85 LEU A O 1
ATOM 684 N N . ILE A 1 86 ? -3.863 -17.125 -12.633 1 94.94 86 ILE A N 1
ATOM 685 C CA . ILE A 1 86 ? -3.164 -17.75 -11.523 1 94.94 86 ILE A CA 1
ATOM 686 C C . ILE A 1 86 ? -3.873 -19.062 -11.148 1 94.94 86 ILE A C 1
ATOM 688 O O . ILE A 1 86 ? -4.762 -19.062 -10.297 1 94.94 86 ILE A O 1
ATOM 692 N N . PRO A 1 87 ? -3.482 -20.094 -11.75 1 95.25 87 PRO A N 1
ATOM 693 C CA . PRO A 1 87 ? -4.066 -21.406 -11.422 1 95.25 87 PRO A CA 1
ATOM 694 C C . PRO A 1 87 ? -3.471 -22.016 -10.156 1 95.25 87 PRO A C 1
ATOM 696 O O . PRO A 1 87 ? -2.277 -21.844 -9.891 1 95.25 87 PRO A O 1
ATOM 699 N N . PHE A 1 88 ? -4.316 -22.734 -9.484 1 92.94 88 PHE A N 1
ATOM 700 C CA . PHE A 1 88 ? -3.93 -23.516 -8.312 1 92.94 88 PHE A CA 1
ATOM 701 C C . PHE A 1 88 ? -4.246 -24.984 -8.523 1 92.94 88 PHE A C 1
ATOM 703 O O . PHE A 1 88 ? -5.332 -25.344 -8.984 1 92.94 88 PHE A O 1
ATOM 710 N N . PHE A 1 89 ? -3.295 -25.766 -8.219 1 91.44 89 PHE A N 1
ATOM 711 C CA . PHE A 1 89 ? -3.445 -27.219 -8.398 1 91.44 89 PHE A CA 1
ATOM 712 C C . PHE A 1 89 ? -3.533 -27.922 -7.047 1 91.44 89 PHE A C 1
ATOM 714 O O . PHE A 1 89 ? -3.139 -27.359 -6.02 1 91.44 89 PHE A O 1
ATOM 721 N N . GLU A 1 90 ? -3.963 -29.172 -7.059 1 87.12 90 GLU A N 1
ATOM 722 C CA . GLU A 1 90 ? -4.242 -29.922 -5.832 1 87.12 90 GLU A CA 1
ATOM 723 C C . GLU A 1 90 ? -2.963 -30.203 -5.055 1 87.12 90 GLU A C 1
ATOM 725 O O . GLU A 1 90 ? -2.98 -30.281 -3.824 1 87.12 90 GLU A O 1
ATOM 730 N N . ASN A 1 91 ? -1.912 -30.328 -5.746 1 87.56 91 ASN A N 1
ATOM 731 C CA . ASN A 1 91 ? -0.659 -30.656 -5.074 1 87.56 91 ASN A CA 1
ATOM 732 C C . ASN A 1 91 ? 0.006 -29.406 -4.488 1 87.56 91 ASN A C 1
ATOM 734 O O . ASN A 1 91 ? 1.129 -29.484 -3.986 1 87.56 91 ASN A O 1
ATOM 738 N N . GLY A 1 92 ? -0.629 -28.266 -4.637 1 87.5 92 GLY A N 1
ATOM 739 C CA . GLY A 1 92 ? -0.131 -27.047 -4.027 1 87.5 92 GLY A CA 1
ATOM 740 C C . GLY A 1 92 ? 0.601 -26.141 -5.004 1 87.5 92 GLY A C 1
ATOM 741 O O . GLY A 1 92 ? 1.021 -25.047 -4.648 1 87.5 92 GLY A O 1
ATOM 742 N N . LEU A 1 93 ? 0.752 -26.531 -6.18 1 91.62 93 LEU A N 1
ATOM 743 C CA . LEU A 1 93 ? 1.472 -25.734 -7.172 1 91.62 93 LEU A CA 1
ATOM 744 C C . LEU A 1 93 ? 0.636 -24.547 -7.625 1 91.62 93 LEU A C 1
ATOM 746 O O . LEU A 1 93 ? -0.565 -24.688 -7.867 1 91.62 93 LEU A O 1
ATOM 750 N N . GLU A 1 94 ? 1.31 -23.438 -7.602 1 93.5 94 GLU A N 1
ATOM 751 C CA . GLU A 1 94 ? 0.765 -22.203 -8.148 1 93.5 94 GLU A CA 1
ATOM 752 C C . GLU A 1 94 ? 1.552 -21.75 -9.375 1 93.5 94 GLU A C 1
ATOM 754 O O . GLU A 1 94 ? 2.756 -21.984 -9.469 1 93.5 94 GLU A O 1
ATOM 759 N N . MET A 1 95 ? 0.861 -21.172 -10.32 1 94.75 95 MET A N 1
ATOM 760 C CA . MET A 1 95 ? 1.534 -20.516 -11.445 1 94.75 95 MET A CA 1
ATOM 761 C C . MET A 1 95 ? 1.075 -19.078 -11.594 1 94.75 95 MET A C 1
ATOM 763 O O . MET A 1 95 ? 0.035 -18.688 -11.062 1 94.75 95 MET A O 1
ATOM 767 N N . ASN A 1 96 ? 1.891 -18.297 -12.172 1 95.62 96 ASN A N 1
ATOM 768 C CA . ASN A 1 96 ? 1.569 -16.922 -12.57 1 95.62 96 ASN A CA 1
ATOM 769 C C . ASN A 1 96 ? 1.785 -16.719 -14.062 1 95.62 96 ASN A C 1
ATOM 771 O O . ASN A 1 96 ? 2.922 -16.578 -14.523 1 95.62 96 ASN A O 1
ATOM 775 N N . LEU A 1 97 ? 0.701 -16.641 -14.75 1 97.75 97 LEU A N 1
ATOM 776 C CA . LEU A 1 97 ? 0.784 -16.5 -16.203 1 97.75 97 LEU A CA 1
ATOM 777 C C . LEU A 1 97 ? 0.271 -15.133 -16.641 1 97.75 97 LEU A C 1
ATOM 779 O O . LEU A 1 97 ? -0.909 -14.82 -16.469 1 97.75 97 LEU A O 1
ATOM 783 N N . SER A 1 98 ? 1.095 -14.398 -17.172 1 97.75 98 SER A N 1
ATOM 784 C CA . SER A 1 98 ? 0.675 -13.18 -17.844 1 97.75 98 SER A CA 1
ATOM 785 C C . SER A 1 98 ? 0.456 -13.43 -19.344 1 97.75 98 SER A C 1
ATOM 787 O O . SER A 1 98 ? 1.336 -13.961 -20.016 1 97.75 98 SER A O 1
ATOM 789 N N . VAL A 1 99 ? -0.686 -13.086 -19.766 1 98.38 99 VAL A N 1
ATOM 790 C CA . VAL A 1 99 ? -1.031 -13.25 -21.172 1 98.38 99 VAL A CA 1
ATOM 791 C C . VAL A 1 99 ? -1.17 -11.883 -21.844 1 98.38 99 VAL A C 1
ATOM 793 O O . VAL A 1 99 ? -1.99 -11.062 -21.422 1 98.38 99 VAL A O 1
ATOM 796 N N . LEU A 1 100 ? -0.393 -11.648 -22.812 1 97.94 100 LEU A N 1
ATOM 797 C CA . LEU A 1 100 ? -0.415 -10.336 -23.453 1 97.94 100 LEU A CA 1
ATOM 798 C C . LEU A 1 100 ? 0.032 -10.43 -24.906 1 97.94 100 LEU A C 1
ATOM 800 O O . LEU A 1 100 ? 0.662 -11.414 -25.297 1 97.94 100 LEU A O 1
ATOM 804 N N . SER A 1 101 ? -0.272 -9.43 -25.672 1 96.94 101 SER A N 1
ATOM 805 C CA . SER A 1 101 ? 0.192 -9.414 -27.047 1 96.94 101 SER A CA 1
ATOM 806 C C . SER A 1 101 ? 1.705 -9.227 -27.125 1 96.94 101 SER A C 1
ATOM 808 O O . SER A 1 101 ? 2.307 -8.625 -26.234 1 96.94 101 SER A O 1
ATOM 810 N N . THR A 1 102 ? 2.244 -9.719 -28.156 1 96.56 102 THR A N 1
ATOM 811 C CA . THR A 1 102 ? 3.688 -9.625 -28.344 1 96.56 102 THR A CA 1
ATOM 812 C C . THR A 1 102 ? 4.145 -8.172 -28.312 1 96.56 102 THR A C 1
ATOM 814 O O . THR A 1 102 ? 5.211 -7.859 -27.781 1 96.56 102 THR A O 1
ATOM 817 N N . THR A 1 103 ? 3.314 -7.27 -28.797 1 94.56 103 THR A N 1
ATOM 818 C CA . THR A 1 103 ? 3.656 -5.852 -28.844 1 94.56 103 THR A CA 1
ATOM 819 C C . THR A 1 103 ? 3.736 -5.262 -27.438 1 94.56 103 THR A C 1
ATOM 821 O O . THR A 1 103 ? 4.359 -4.219 -27.234 1 94.56 103 THR A O 1
ATOM 824 N N . HIS A 1 104 ? 3.158 -5.969 -26.484 1 95.5 104 HIS A N 1
ATOM 825 C CA . HIS A 1 104 ? 3.092 -5.418 -25.141 1 95.5 104 HIS A CA 1
ATOM 826 C C . HIS A 1 104 ? 4.066 -6.125 -24.203 1 95.5 104 HIS A C 1
ATOM 828 O O . HIS A 1 104 ? 4.059 -5.883 -23 1 95.5 104 HIS A O 1
ATOM 834 N N . LEU A 1 105 ? 4.863 -6.977 -24.75 1 95.88 105 LEU A N 1
ATOM 835 C CA . LEU A 1 105 ? 5.895 -7.629 -23.938 1 95.88 105 LEU A CA 1
ATOM 836 C C . LEU A 1 105 ? 6.82 -6.598 -23.297 1 95.88 105 LEU A C 1
ATOM 838 O O . LEU A 1 105 ? 7.098 -5.555 -23.891 1 95.88 105 LEU A O 1
ATOM 842 N N . ASN A 1 106 ? 7.234 -6.934 -22.109 1 93.06 106 ASN A N 1
ATOM 843 C CA . ASN A 1 106 ? 8.164 -6.055 -21.406 1 93.06 106 ASN A CA 1
ATOM 844 C C . ASN A 1 106 ? 9.102 -6.844 -20.5 1 93.06 106 ASN A C 1
ATOM 846 O O . ASN A 1 106 ? 8.844 -8.008 -20.188 1 93.06 106 ASN A O 1
ATOM 850 N N . VAL A 1 107 ? 10.188 -6.254 -20.219 1 90.94 107 VAL A N 1
ATOM 851 C CA . VAL A 1 107 ? 11.148 -6.816 -19.281 1 90.94 107 VAL A CA 1
ATOM 852 C C . VAL A 1 107 ? 11.227 -5.934 -18.031 1 90.94 107 VAL A C 1
ATOM 854 O O . VAL A 1 107 ? 11.5 -4.734 -18.141 1 90.94 107 VAL A O 1
ATOM 857 N N . LYS A 1 108 ? 10.906 -6.574 -16.953 1 83.44 108 LYS A N 1
ATOM 858 C CA . LYS A 1 108 ? 10.93 -5.824 -15.695 1 83.44 108 LYS A CA 1
ATOM 859 C C . LYS A 1 108 ? 11.984 -6.383 -14.75 1 83.44 108 LYS A C 1
ATOM 861 O O . LYS A 1 108 ? 12.195 -5.84 -13.656 1 83.44 108 LYS A O 1
ATOM 866 N N . SER A 1 109 ? 12.57 -7.496 -15.109 1 83 109 SER A N 1
ATOM 867 C CA . SER A 1 109 ? 13.617 -8.141 -14.328 1 83 109 SER A CA 1
ATOM 868 C C . SER A 1 109 ? 14.648 -8.82 -15.227 1 83 109 SER A C 1
ATOM 870 O O . SER A 1 109 ? 14.328 -9.203 -16.359 1 83 109 SER A O 1
ATOM 872 N N . PRO A 1 110 ? 15.844 -8.906 -14.68 1 84.81 110 PRO A N 1
ATOM 873 C CA . PRO A 1 110 ? 16.875 -9.555 -15.5 1 84.81 110 PRO A CA 1
ATOM 874 C C . PRO A 1 110 ? 16.641 -11.055 -15.664 1 84.81 110 PRO A C 1
ATOM 876 O O . PRO A 1 110 ? 17.25 -11.688 -16.516 1 84.81 110 PRO A O 1
ATOM 879 N N . LEU A 1 111 ? 15.812 -11.609 -14.883 1 88.69 111 LEU A N 1
ATOM 880 C CA . LEU A 1 111 ? 15.609 -13.055 -14.906 1 88.69 111 LEU A CA 1
ATOM 881 C C . LEU A 1 111 ? 14.469 -13.43 -15.844 1 88.69 111 LEU A C 1
ATOM 883 O O . LEU A 1 111 ? 13.312 -13.516 -15.414 1 88.69 111 LEU A O 1
ATOM 887 N N . TRP A 1 112 ? 14.828 -13.562 -17.062 1 94.88 112 TRP A N 1
ATOM 888 C CA . TRP A 1 112 ? 13.867 -14.055 -18.047 1 94.88 112 TRP A CA 1
ATOM 889 C C . TRP A 1 112 ? 14.539 -14.992 -19.031 1 94.88 112 TRP A C 1
ATOM 891 O O . TRP A 1 112 ? 15.734 -14.867 -19.312 1 94.88 112 TRP A O 1
ATOM 901 N N . LYS A 1 113 ? 13.82 -15.953 -19.484 1 96.31 113 LYS A N 1
ATOM 902 C CA . LYS A 1 113 ? 14.32 -16.953 -20.422 1 96.31 113 LYS A CA 1
ATOM 903 C C . LYS A 1 113 ? 13.273 -17.281 -21.484 1 96.31 113 LYS A C 1
ATOM 905 O O . LYS A 1 113 ? 12.133 -17.609 -21.156 1 96.31 113 LYS A O 1
ATOM 910 N N . LEU A 1 114 ? 13.688 -17.156 -22.719 1 97.31 114 LEU A N 1
ATOM 911 C CA . LEU A 1 114 ? 12.805 -17.516 -23.828 1 97.31 114 LEU A CA 1
ATOM 912 C C . LEU A 1 114 ? 12.641 -19.031 -23.906 1 97.31 114 LEU A C 1
ATOM 914 O O . LEU A 1 114 ? 13.625 -19.75 -24.062 1 97.31 114 LEU A O 1
ATOM 918 N N . VAL A 1 115 ? 11.453 -19.516 -23.844 1 97.62 115 VAL A N 1
ATOM 919 C CA . VAL A 1 115 ? 11.156 -20.938 -23.828 1 97.62 115 VAL A CA 1
ATOM 920 C C . VAL A 1 115 ? 10.656 -21.391 -25.203 1 97.62 115 VAL A C 1
ATOM 922 O O . VAL A 1 115 ? 10.961 -22.5 -25.641 1 97.62 115 VAL A O 1
ATOM 925 N N . PHE A 1 116 ? 9.836 -20.578 -25.828 1 97.75 116 PHE A N 1
ATOM 926 C CA . PHE A 1 116 ? 9.227 -20.875 -27.109 1 97.75 116 PHE A CA 1
ATOM 927 C C . PHE A 1 116 ? 9.023 -19.609 -27.922 1 97.75 116 PHE A C 1
ATOM 929 O O . PHE A 1 116 ? 8.656 -18.562 -27.375 1 97.75 116 PHE A O 1
ATOM 936 N N . ASP A 1 117 ? 9.289 -19.656 -29.141 1 98.12 117 ASP A N 1
ATOM 937 C CA . ASP A 1 117 ? 9.094 -18.578 -30.094 1 98.12 117 ASP A CA 1
ATOM 938 C C . ASP A 1 117 ? 8.68 -19.109 -31.469 1 98.12 117 ASP A C 1
ATOM 940 O O . ASP A 1 117 ? 9.484 -19.734 -32.156 1 98.12 117 ASP A O 1
ATOM 944 N N . ARG A 1 118 ? 7.492 -18.781 -31.812 1 96.31 118 ARG A N 1
ATOM 945 C CA . ARG A 1 118 ? 6.902 -19.422 -33 1 96.31 118 ARG A CA 1
ATOM 946 C C . ARG A 1 118 ? 7.547 -18.891 -34.281 1 96.31 118 ARG A C 1
ATOM 948 O O . ARG A 1 118 ? 7.832 -19.672 -35.188 1 96.31 118 ARG A O 1
ATOM 955 N N . ASN A 1 119 ? 7.785 -17.562 -34.375 1 93.75 119 ASN A N 1
ATOM 956 C CA . ASN A 1 119 ? 8.234 -16.984 -35.656 1 93.75 119 ASN A CA 1
ATOM 957 C C . ASN A 1 119 ? 9.43 -16.062 -35.438 1 93.75 119 ASN A C 1
ATOM 959 O O . ASN A 1 119 ? 9.789 -15.289 -36.344 1 93.75 119 ASN A O 1
ATOM 963 N N . GLY A 1 120 ? 10.008 -16.062 -34.281 1 94.44 120 GLY A N 1
ATOM 964 C CA . GLY A 1 120 ? 11.188 -15.266 -34.031 1 94.44 120 GLY A CA 1
ATOM 965 C C . GLY A 1 120 ? 10.875 -13.859 -33.531 1 94.44 120 GLY A C 1
ATOM 966 O O . GLY A 1 120 ? 11.75 -13.148 -33.062 1 94.44 120 GLY A O 1
ATOM 967 N N . GLY A 1 121 ? 9.703 -13.484 -33.625 1 96 121 GLY A N 1
ATOM 968 C CA . GLY A 1 121 ? 9.305 -12.133 -33.25 1 96 121 GLY A CA 1
ATOM 969 C C . GLY A 1 121 ? 9.375 -11.883 -31.75 1 96 121 GLY A C 1
ATOM 970 O O . GLY A 1 121 ? 9.648 -10.766 -31.312 1 96 121 GLY A O 1
ATOM 971 N N . VAL A 1 122 ? 9.125 -12.859 -30.922 1 97.62 122 VAL A N 1
ATOM 972 C CA . VAL A 1 122 ? 9.125 -12.727 -29.469 1 97.62 122 VAL A CA 1
ATOM 973 C C . VAL A 1 122 ? 10.555 -12.477 -28.969 1 97.62 122 VAL A C 1
ATOM 975 O O . VAL A 1 122 ? 10.781 -11.602 -28.141 1 97.62 122 VAL A O 1
ATOM 978 N N . GLN A 1 123 ? 11.461 -13.195 -29.531 1 97.25 123 GLN A N 1
ATOM 979 C CA . GLN A 1 123 ? 12.859 -13.008 -29.172 1 97.25 123 GLN A CA 1
ATOM 980 C C . GLN A 1 123 ? 13.312 -11.578 -29.438 1 97.25 123 GLN A C 1
ATOM 982 O O . GLN A 1 123 ? 13.93 -10.945 -28.594 1 97.25 123 GLN A O 1
ATOM 987 N N . SER A 1 124 ? 12.977 -11.133 -30.625 1 97.12 124 SER A N 1
ATOM 988 C CA . SER A 1 124 ? 13.359 -9.781 -31.016 1 97.12 124 SER A CA 1
ATOM 989 C C . SER A 1 124 ? 12.789 -8.742 -30.062 1 97.12 124 SER A C 1
ATOM 991 O O . SER A 1 124 ? 13.492 -7.828 -29.641 1 97.12 124 SER A O 1
ATOM 993 N N . LYS A 1 125 ? 11.594 -8.93 -29.797 1 97.44 125 LYS A N 1
ATOM 994 C CA . LYS A 1 125 ? 10.922 -7.992 -28.891 1 97.44 125 LYS A CA 1
ATOM 995 C C . LYS A 1 125 ? 11.539 -8.031 -27.5 1 97.44 125 LYS A C 1
ATOM 997 O O . LYS A 1 125 ? 11.766 -6.988 -26.891 1 97.44 125 LYS A O 1
ATOM 1002 N N . MET A 1 126 ? 11.805 -9.172 -26.953 1 96.94 126 MET A N 1
ATOM 1003 C CA . MET A 1 126 ? 12.375 -9.32 -25.625 1 96.94 126 MET A CA 1
ATOM 1004 C C . MET A 1 126 ? 13.773 -8.703 -25.562 1 96.94 126 MET A C 1
ATOM 1006 O O . MET A 1 126 ? 14.141 -8.102 -24.547 1 96.94 126 MET A O 1
ATOM 1010 N N . ILE A 1 127 ? 14.516 -8.906 -26.594 1 95.81 127 ILE A N 1
ATOM 1011 C CA . ILE A 1 127 ? 15.852 -8.32 -26.656 1 95.81 127 ILE A CA 1
ATOM 1012 C C . ILE A 1 127 ? 15.75 -6.797 -26.609 1 95.81 127 ILE A C 1
ATOM 1014 O O . ILE A 1 127 ? 16.484 -6.141 -25.859 1 95.81 127 ILE A O 1
ATOM 1018 N N . GLU A 1 128 ? 14.852 -6.316 -27.406 1 96.12 128 GLU A N 1
ATOM 1019 C CA . GLU A 1 128 ? 14.609 -4.875 -27.406 1 96.12 128 GLU A CA 1
ATOM 1020 C C . GLU A 1 128 ? 14.234 -4.375 -26.016 1 96.12 128 GLU A C 1
ATOM 1022 O O . GLU A 1 128 ? 14.805 -3.398 -25.531 1 96.12 128 GLU A O 1
ATOM 1027 N N . GLU A 1 129 ? 13.281 -5.027 -25.406 1 95.12 129 GLU A N 1
ATOM 1028 C CA . GLU A 1 129 ? 12.812 -4.629 -24.078 1 95.12 129 GLU A CA 1
ATOM 1029 C C . GLU A 1 129 ? 13.914 -4.801 -23.031 1 95.12 129 GLU A C 1
ATOM 1031 O O . GLU A 1 129 ? 13.992 -4.027 -22.078 1 95.12 129 GLU A O 1
ATOM 1036 N N . ASN A 1 130 ? 14.688 -5.824 -23.172 1 93.5 130 ASN A N 1
ATOM 1037 C CA . ASN A 1 130 ? 15.812 -6.027 -22.266 1 93.5 130 ASN A CA 1
ATOM 1038 C C . ASN A 1 130 ? 16.812 -4.875 -22.328 1 93.5 130 ASN A C 1
ATOM 1040 O O . ASN A 1 130 ? 17.328 -4.43 -21.312 1 93.5 130 ASN A O 1
ATOM 1044 N N . GLU A 1 131 ? 17.062 -4.398 -23.531 1 93.06 131 GLU A N 1
ATOM 1045 C CA . GLU A 1 131 ? 17.953 -3.25 -23.719 1 93.06 131 GLU A CA 1
ATOM 1046 C C . GLU A 1 131 ? 17.375 -2.006 -23.031 1 93.06 131 GLU A C 1
ATOM 1048 O O . GLU A 1 131 ? 18.109 -1.251 -22.391 1 93.06 131 GLU A O 1
ATOM 1053 N N . ASN A 1 132 ? 16.109 -1.828 -23.25 1 90.44 132 ASN A N 1
ATOM 1054 C CA . ASN A 1 132 ? 15.453 -0.708 -22.594 1 90.44 132 ASN A CA 1
ATOM 1055 C C . ASN A 1 132 ? 15.555 -0.814 -21.062 1 90.44 132 ASN A C 1
ATOM 1057 O O . ASN A 1 132 ? 15.773 0.188 -20.391 1 90.44 132 ASN A O 1
ATOM 1061 N N . PHE A 1 133 ? 15.375 -1.968 -20.578 1 87.81 133 PHE A N 1
ATOM 1062 C CA . PHE A 1 133 ? 15.453 -2.232 -19.141 1 87.81 133 PHE A CA 1
ATOM 1063 C C . PHE A 1 133 ? 16.844 -1.909 -18.609 1 87.81 133 PHE A C 1
ATOM 1065 O O . PHE A 1 133 ? 16.984 -1.275 -17.562 1 87.81 133 PHE A O 1
ATOM 1072 N N . LEU A 1 134 ? 17.797 -2.324 -19.266 1 84.81 134 LEU A N 1
ATOM 1073 C CA . LEU A 1 134 ? 19.188 -2.123 -18.828 1 84.81 134 LEU A CA 1
ATOM 1074 C C . LEU A 1 134 ? 19.547 -0.645 -18.859 1 84.81 134 LEU A C 1
ATOM 1076 O O . LEU A 1 134 ? 20.391 -0.192 -18.078 1 84.81 134 LEU A O 1
ATOM 1080 N N . LYS A 1 135 ? 18.906 0.102 -19.75 1 81.81 135 LYS A N 1
ATOM 1081 C CA . LYS A 1 135 ? 19.188 1.526 -19.891 1 81.81 135 LYS A CA 1
ATOM 1082 C C . LYS A 1 135 ? 18.453 2.342 -18.828 1 81.81 135 LYS A C 1
ATOM 1084 O O . LYS A 1 135 ? 18.828 3.492 -18.562 1 81.81 135 LYS A O 1
ATOM 1089 N N . GLN A 1 136 ? 17.406 1.769 -18.422 1 73.38 136 GLN A N 1
ATOM 1090 C CA . GLN A 1 136 ? 16.609 2.5 -17.453 1 73.38 136 GLN A CA 1
ATOM 1091 C C . GLN A 1 136 ? 17.344 2.605 -16.109 1 73.38 136 GLN A C 1
ATOM 1093 O O . GLN A 1 136 ? 17.906 1.625 -15.633 1 73.38 136 GLN A O 1
ATOM 1098 N N . ASP A 1 137 ? 17.703 3.791 -15.844 1 60.16 137 ASP A N 1
ATOM 1099 C CA . ASP A 1 137 ? 18.234 4.02 -14.508 1 60.16 137 ASP A CA 1
ATOM 1100 C C . ASP A 1 137 ? 17.266 3.535 -13.43 1 60.16 137 ASP A C 1
ATOM 1102 O O . ASP A 1 137 ? 16.047 3.625 -13.602 1 60.16 137 ASP A O 1
ATOM 1106 N N . GLN A 1 138 ? 17.625 2.387 -12.867 1 55.44 138 GLN A N 1
ATOM 1107 C CA . GLN A 1 138 ? 16.734 2.023 -11.766 1 55.44 138 GLN A CA 1
ATOM 1108 C C . GLN A 1 138 ? 16.047 3.256 -11.18 1 55.44 138 GLN A C 1
ATOM 1110 O O . GLN A 1 138 ? 16.703 4.281 -10.945 1 55.44 138 GLN A O 1
ATOM 1115 N N . PRO A 1 139 ? 14.867 3.408 -11.586 1 48.28 139 PRO A N 1
ATOM 1116 C CA . PRO A 1 139 ? 14.25 4.621 -11.039 1 48.28 139 PRO A CA 1
ATOM 1117 C C . PRO A 1 139 ? 14.867 5.047 -9.711 1 48.28 139 PRO A C 1
ATOM 1119 O O . PRO A 1 139 ? 14.93 4.25 -8.773 1 48.28 139 PRO A O 1
ATOM 1122 N N . TYR A 1 140 ? 16.047 5.637 -9.875 1 44.5 140 TYR A N 1
ATOM 1123 C CA . TYR A 1 140 ? 16.531 6.355 -8.695 1 44.5 140 TYR A CA 1
ATOM 1124 C C . TYR A 1 140 ? 15.359 6.801 -7.82 1 44.5 140 TYR A C 1
ATOM 1126 O O . TYR A 1 140 ? 14.336 7.27 -8.328 1 44.5 140 TYR A O 1
ATOM 1134 N N . MET A 1 141 ? 15.086 5.863 -6.922 1 49.28 141 MET A N 1
ATOM 1135 C CA . MET A 1 141 ? 14.211 6.441 -5.902 1 49.28 141 MET A CA 1
ATOM 1136 C C . MET A 1 141 ? 14.359 7.957 -5.852 1 49.28 141 MET A C 1
ATOM 1138 O O . MET A 1 141 ? 15.438 8.469 -5.535 1 49.28 141 MET A O 1
ATOM 1142 N N . LYS A 1 142 ? 14.062 8.617 -6.93 1 49.09 142 LYS A N 1
ATOM 1143 C CA . LYS A 1 142 ? 13.891 10.047 -6.699 1 49.09 142 LYS A CA 1
ATOM 1144 C C . LYS A 1 142 ? 13.695 10.344 -5.215 1 49.09 142 LYS A C 1
ATOM 1146 O O . LYS A 1 142 ? 13.336 9.453 -4.438 1 49.09 142 LYS A O 1
ATOM 1151 N N . LYS A 1 143 ? 14.07 11.648 -4.949 1 53.69 143 LYS A N 1
ATOM 1152 C CA . LYS A 1 143 ? 14.328 12.398 -3.725 1 53.69 143 LYS A CA 1
ATOM 1153 C C . LYS A 1 143 ? 13.203 12.211 -2.713 1 53.69 143 LYS A C 1
ATOM 1155 O O . LYS A 1 143 ? 12.359 13.094 -2.545 1 53.69 143 LYS A O 1
ATOM 1160 N N . PHE A 1 144 ? 12.836 10.703 -2.629 1 63.5 144 PHE A N 1
ATOM 1161 C CA . PHE A 1 144 ? 11.93 10.398 -1.528 1 63.5 144 PHE A CA 1
ATOM 1162 C C . PHE A 1 144 ? 12.594 10.672 -0.186 1 63.5 144 PHE A C 1
ATOM 1164 O O . PHE A 1 144 ? 13.664 10.141 0.106 1 63.5 144 PHE A O 1
ATOM 1171 N N . ASN A 1 145 ? 12.227 11.812 0.37 1 80.75 145 ASN A N 1
ATOM 1172 C CA . ASN A 1 145 ? 12.758 12.117 1.693 1 80.75 145 ASN A CA 1
ATOM 1173 C C . ASN A 1 145 ? 12.312 11.086 2.729 1 80.75 145 ASN A C 1
ATOM 1175 O O . ASN A 1 145 ? 11.352 11.312 3.457 1 80.75 145 ASN A O 1
ATOM 1179 N N . ILE A 1 146 ? 13.031 9.953 2.742 1 88.12 146 ILE A N 1
ATOM 1180 C CA . ILE A 1 146 ? 12.656 8.812 3.572 1 88.12 146 ILE A CA 1
ATOM 1181 C C . ILE A 1 146 ? 12.734 9.203 5.047 1 88.12 146 ILE A C 1
ATOM 1183 O O . ILE A 1 146 ? 11.969 8.695 5.871 1 88.12 146 ILE A O 1
ATOM 1187 N N . THR A 1 147 ? 13.594 10.141 5.34 1 88.69 147 THR A N 1
ATOM 1188 C CA . THR A 1 147 ? 13.727 10.57 6.727 1 88.69 147 THR A CA 1
ATOM 1189 C C . THR A 1 147 ? 12.5 11.375 7.16 1 88.69 147 THR A C 1
ATOM 1191 O O . THR A 1 147 ? 12.023 11.219 8.289 1 88.69 147 THR A O 1
ATOM 1194 N N . PHE A 1 148 ? 11.969 12.164 6.34 1 88.19 148 PHE A N 1
ATOM 1195 C CA . PHE A 1 148 ? 10.727 12.867 6.645 1 88.19 148 PHE A CA 1
ATOM 1196 C C . PHE A 1 148 ? 9.578 11.891 6.809 1 88.19 148 PHE A C 1
ATOM 1198 O O . PHE A 1 148 ? 8.805 11.984 7.766 1 88.19 148 PHE A O 1
ATOM 1205 N N . GLU A 1 149 ? 9.469 11.008 5.793 1 91 149 GLU A N 1
ATOM 1206 C CA . GLU A 1 149 ? 8.383 10.031 5.852 1 91 149 GLU A CA 1
ATOM 1207 C C . GLU A 1 149 ? 8.422 9.25 7.164 1 91 149 GLU A C 1
ATOM 1209 O O . GLU A 1 149 ? 7.375 9.016 7.781 1 91 149 GLU A O 1
ATOM 1214 N N . TYR A 1 150 ? 9.617 8.859 7.574 1 94.5 150 TYR A N 1
ATOM 1215 C CA . TYR A 1 150 ? 9.758 8.117 8.82 1 94.5 150 TYR A CA 1
ATOM 1216 C C . TYR A 1 150 ? 9.281 8.945 10.008 1 94.5 150 TYR A C 1
ATOM 1218 O O . TYR A 1 150 ? 8.484 8.477 10.82 1 94.5 150 TYR A O 1
ATOM 1226 N N . ALA A 1 151 ? 9.789 10.195 10.07 1 92.56 151 ALA A N 1
ATOM 1227 C CA . ALA A 1 151 ? 9.422 11.078 11.172 1 92.56 151 ALA A CA 1
ATOM 1228 C C . ALA A 1 151 ? 7.914 11.328 11.195 1 92.56 151 ALA A C 1
ATOM 1230 O O . ALA A 1 151 ? 7.297 11.336 12.266 1 92.56 151 ALA A O 1
ATOM 1231 N N . TYR A 1 152 ? 7.398 11.516 10.078 1 92.25 152 TYR A N 1
ATOM 1232 C CA . TYR A 1 152 ? 5.973 11.789 9.938 1 92.25 152 TYR A CA 1
ATOM 1233 C C . TYR A 1 152 ? 5.137 10.617 10.438 1 92.25 152 TYR A C 1
ATOM 1235 O O . TYR A 1 152 ? 4.18 10.797 11.188 1 92.25 152 TYR A O 1
ATOM 1243 N N . HIS A 1 153 ? 5.477 9.453 10.055 1 95.12 153 HIS A N 1
ATOM 1244 C CA . HIS A 1 153 ? 4.711 8.281 10.461 1 95.12 153 HIS A CA 1
ATOM 1245 C C . HIS A 1 153 ? 4.961 7.945 11.93 1 95.12 153 HIS A C 1
ATOM 1247 O O . HIS A 1 153 ? 4.066 7.445 12.617 1 95.12 153 HIS A O 1
ATOM 1253 N N . LEU A 1 154 ? 6.184 8.258 12.367 1 95.38 154 LEU A N 1
ATOM 1254 C CA . LEU A 1 154 ? 6.441 8.117 13.797 1 95.38 154 LEU A CA 1
ATOM 1255 C C . LEU A 1 154 ? 5.523 9.031 14.602 1 95.38 154 LEU A C 1
ATOM 1257 O O . LEU A 1 154 ? 4.969 8.617 15.625 1 95.38 154 LEU A O 1
ATOM 1261 N N . ARG A 1 155 ? 5.359 10.211 14.117 1 92.81 155 ARG A N 1
ATOM 1262 C CA . ARG A 1 155 ? 4.43 11.148 14.742 1 92.81 155 ARG A CA 1
ATOM 1263 C C . ARG A 1 155 ? 3.014 10.586 14.758 1 92.81 155 ARG A C 1
ATOM 1265 O O . ARG A 1 155 ? 2.344 10.609 15.797 1 92.81 155 ARG A O 1
ATOM 1272 N N . LYS A 1 156 ? 2.59 10.109 13.633 1 93.81 156 LYS A N 1
ATOM 1273 C CA . LYS A 1 156 ? 1.255 9.531 13.539 1 93.81 156 LYS A CA 1
ATOM 1274 C C . LYS A 1 156 ? 1.087 8.375 14.523 1 93.81 156 LYS A C 1
ATOM 1276 O O . LYS A 1 156 ? 0.05 8.258 15.18 1 93.81 156 LYS A O 1
ATOM 1281 N N . LEU A 1 157 ? 2.088 7.547 14.617 1 96.44 157 LEU A N 1
ATOM 1282 C CA . LEU A 1 157 ? 2.062 6.441 15.562 1 96.44 157 LEU A CA 1
ATOM 1283 C C . LEU A 1 157 ? 1.84 6.949 16.984 1 96.44 157 LEU A C 1
ATOM 1285 O O . LEU A 1 157 ? 0.962 6.453 17.688 1 96.44 157 LEU A O 1
ATOM 1289 N N . ARG A 1 158 ? 2.562 7.891 17.359 1 93.38 158 ARG A N 1
ATOM 1290 C CA . ARG A 1 158 ? 2.498 8.406 18.719 1 93.38 158 ARG A CA 1
ATOM 1291 C C . ARG A 1 158 ? 1.135 9.031 19 1 93.38 158 ARG A C 1
ATOM 1293 O O . ARG A 1 158 ? 0.585 8.859 20.094 1 93.38 158 ARG A O 1
ATOM 1300 N N . ILE A 1 159 ? 0.615 9.711 18.062 1 91.94 159 ILE A N 1
ATOM 1301 C CA . ILE A 1 159 ? -0.712 10.297 18.203 1 91.94 159 ILE A CA 1
ATOM 1302 C C . ILE A 1 159 ? -1.75 9.195 18.391 1 91.94 159 ILE A C 1
ATOM 1304 O O . ILE A 1 159 ? -2.596 9.273 19.281 1 91.94 159 ILE A O 1
ATOM 1308 N N . GLU A 1 160 ? -1.709 8.188 17.594 1 94.38 160 GLU A N 1
ATOM 1309 C CA . GLU A 1 160 ? -2.697 7.113 17.625 1 94.38 160 GLU A CA 1
ATOM 1310 C C . GLU A 1 160 ? -2.594 6.32 18.938 1 94.38 160 GLU A C 1
ATOM 1312 O O . GLU A 1 160 ? -3.602 5.844 19.453 1 94.38 160 GLU A O 1
ATOM 1317 N N . VAL A 1 161 ? -1.371 6.152 19.422 1 94.69 161 VAL A N 1
ATOM 1318 C CA . VAL A 1 161 ? -1.193 5.523 20.719 1 94.69 161 VAL A CA 1
ATOM 1319 C C . VAL A 1 161 ? -1.935 6.324 21.781 1 94.69 161 VAL A C 1
ATOM 1321 O O . VAL A 1 161 ? -2.658 5.758 22.609 1 94.69 161 VAL A O 1
ATOM 1324 N N . ARG A 1 162 ? -1.851 7.578 21.75 1 90.75 162 ARG A N 1
ATOM 1325 C CA . ARG A 1 162 ? -2.486 8.445 22.734 1 90.75 162 ARG A CA 1
ATOM 1326 C C . ARG A 1 162 ? -4 8.461 22.562 1 90.75 162 ARG A C 1
ATOM 1328 O O . ARG A 1 162 ? -4.742 8.617 23.531 1 90.75 162 ARG A O 1
ATOM 1335 N N . ARG A 1 163 ? -4.461 8.242 21.312 1 90.81 163 ARG A N 1
ATOM 1336 C CA . ARG A 1 163 ? -5.887 8.172 21.016 1 90.81 163 ARG A CA 1
ATOM 1337 C C . ARG A 1 163 ? -6.477 6.84 21.453 1 90.81 163 ARG A C 1
ATOM 1339 O O . ARG A 1 163 ? -7.695 6.652 21.422 1 90.81 163 ARG A O 1
ATOM 1346 N N . GLY A 1 164 ? -5.617 5.957 21.797 1 92.38 164 GLY A N 1
ATOM 1347 C CA . GLY A 1 164 ? -6.074 4.609 22.094 1 92.38 164 GLY A CA 1
ATOM 1348 C C . GLY A 1 164 ? -6.391 3.797 20.859 1 92.38 164 GLY A C 1
ATOM 1349 O O . GLY A 1 164 ? -7 2.729 20.953 1 92.38 164 GLY A O 1
ATOM 1350 N N . ASN A 1 165 ? -6.051 4.324 19.688 1 95.25 165 ASN A N 1
ATOM 1351 C CA . ASN A 1 165 ? -6.203 3.619 18.422 1 95.25 165 ASN A CA 1
ATOM 1352 C C . ASN A 1 165 ? -5.004 2.719 18.125 1 95.25 165 ASN A C 1
ATOM 1354 O O . ASN A 1 165 ? -4.254 2.961 17.188 1 95.25 165 ASN A O 1
ATOM 1358 N N . LEU A 1 166 ? -4.945 1.659 18.844 1 96.81 166 LEU A N 1
ATOM 1359 C CA . LEU A 1 166 ? -3.73 0.855 18.875 1 96.81 166 LEU A CA 1
ATOM 1360 C C . LEU A 1 166 ? -3.557 0.058 17.594 1 96.81 166 LEU A C 1
ATOM 1362 O O . LEU A 1 166 ? -2.432 -0.187 17.156 1 96.81 166 LEU A O 1
ATOM 1366 N N . ILE A 1 167 ? -4.645 -0.3 16.953 1 96.5 167 ILE A N 1
ATOM 1367 C CA . ILE A 1 167 ? -4.551 -1.014 15.68 1 96.5 167 ILE A CA 1
ATOM 1368 C C . ILE A 1 167 ? -3.852 -0.134 14.648 1 96.5 167 ILE A C 1
ATOM 1370 O O . ILE A 1 167 ? -2.945 -0.59 13.945 1 96.5 167 ILE A O 1
ATOM 1374 N N . TYR A 1 168 ? -4.293 1.038 14.57 1 96.56 168 TYR A N 1
ATOM 1375 C CA . TYR A 1 168 ? -3.674 1.949 13.617 1 96.56 168 TYR A CA 1
ATOM 1376 C C . TYR A 1 168 ? -2.225 2.232 13.992 1 96.56 168 TYR A C 1
ATOM 1378 O O . TYR A 1 168 ? -1.363 2.357 13.117 1 96.56 168 TYR A O 1
ATOM 1386 N N . ALA A 1 169 ? -1.949 2.375 15.289 1 97.12 169 ALA A N 1
ATOM 1387 C CA . ALA A 1 169 ? -0.57 2.545 15.742 1 97.12 169 ALA A CA 1
ATOM 1388 C C . ALA A 1 169 ? 0.31 1.393 15.266 1 97.12 169 ALA A C 1
ATOM 1390 O O . ALA A 1 169 ? 1.438 1.609 14.82 1 97.12 169 ALA A O 1
ATOM 1391 N N . MET A 1 170 ? -0.224 0.214 15.359 1 97.25 170 MET A N 1
ATOM 1392 C CA . MET A 1 170 ? 0.51 -0.963 14.906 1 97.25 170 MET A CA 1
ATOM 1393 C C . MET A 1 170 ? 0.77 -0.896 13.406 1 97.25 170 MET A C 1
ATOM 1395 O O . MET A 1 170 ? 1.832 -1.308 12.938 1 97.25 170 MET A O 1
ATOM 1399 N N . LYS A 1 171 ? -0.194 -0.404 12.672 1 96.44 171 LYS A N 1
ATOM 1400 C CA . LYS A 1 171 ? -0.004 -0.223 11.234 1 96.44 171 LYS A CA 1
ATOM 1401 C C . LYS A 1 171 ? 1.12 0.77 10.945 1 96.44 171 LYS A C 1
ATOM 1403 O O . LYS A 1 171 ? 1.922 0.562 10.039 1 96.44 171 LYS A O 1
ATOM 1408 N N . MET A 1 172 ? 1.141 1.85 11.703 1 97.06 172 MET A N 1
ATOM 1409 C CA . MET A 1 172 ? 2.211 2.83 11.539 1 97.06 172 MET A CA 1
ATOM 1410 C C . MET A 1 172 ? 3.568 2.211 11.852 1 97.06 172 MET A C 1
ATOM 1412 O O . MET A 1 172 ? 4.566 2.531 11.203 1 97.06 172 MET A O 1
ATOM 1416 N N . LEU A 1 173 ? 3.59 1.357 12.875 1 97.12 173 LEU A N 1
ATOM 1417 C CA . LEU A 1 173 ? 4.824 0.658 13.219 1 97.12 173 LEU A CA 1
ATOM 1418 C C . LEU A 1 173 ? 5.336 -0.151 12.031 1 97.12 173 LEU A C 1
ATOM 1420 O O . LEU A 1 173 ? 6.539 -0.171 11.758 1 97.12 173 LEU A O 1
ATOM 1424 N N . GLU A 1 174 ? 4.438 -0.752 11.281 1 96.81 174 GLU A N 1
ATOM 1425 C CA . GLU A 1 174 ? 4.812 -1.51 10.094 1 96.81 174 GLU A CA 1
ATOM 1426 C C . GLU A 1 174 ? 5.375 -0.593 9.008 1 96.81 174 GLU A C 1
ATOM 1428 O O . GLU A 1 174 ? 6.312 -0.964 8.305 1 96.81 174 GLU A O 1
ATOM 1433 N N . VAL A 1 175 ? 4.773 0.505 8.906 1 96.81 175 VAL A N 1
ATOM 1434 C CA . VAL A 1 175 ? 5.273 1.478 7.941 1 96.81 175 VAL A CA 1
ATOM 1435 C C . VAL A 1 175 ? 6.707 1.866 8.297 1 96.81 175 VAL A C 1
ATOM 1437 O O . VAL A 1 175 ? 7.57 1.948 7.422 1 96.81 175 VAL A O 1
ATOM 1440 N N . LEU A 1 176 ? 6.926 2.102 9.609 1 97.56 176 LEU A N 1
ATOM 1441 C CA . LEU A 1 176 ? 8.273 2.447 10.055 1 97.56 176 LEU A CA 1
ATOM 1442 C C . LEU A 1 176 ? 9.258 1.338 9.711 1 97.56 176 LEU A C 1
ATOM 1444 O O . LEU A 1 176 ? 10.367 1.611 9.242 1 97.56 176 LEU A O 1
ATOM 1448 N N . ARG A 1 177 ? 8.852 0.148 9.891 1 97.81 177 ARG A N 1
ATOM 1449 C CA . ARG A 1 177 ? 9.711 -0.982 9.547 1 97.81 177 ARG A CA 1
ATOM 1450 C C . ARG A 1 177 ? 9.969 -1.042 8.047 1 97.81 177 ARG A C 1
ATOM 1452 O O . ARG A 1 177 ? 11.086 -1.319 7.609 1 97.81 177 ARG A O 1
ATOM 1459 N N . GLU A 1 178 ? 8.93 -0.786 7.285 1 96.38 178 GLU A N 1
ATOM 1460 C CA . GLU A 1 178 ? 9.07 -0.809 5.832 1 96.38 178 GLU A CA 1
ATOM 1461 C C . GLU A 1 178 ? 10.078 0.23 5.355 1 96.38 178 GLU A C 1
ATOM 1463 O O . GLU A 1 178 ? 10.883 -0.041 4.461 1 96.38 178 GLU A O 1
ATOM 1468 N N . LEU A 1 179 ? 9.977 1.38 5.918 1 95.12 179 LEU A N 1
ATOM 1469 C CA . LEU A 1 179 ? 10.922 2.436 5.566 1 95.12 179 LEU A CA 1
ATOM 1470 C C . LEU A 1 179 ? 12.344 2.043 5.949 1 95.12 179 LEU A C 1
ATOM 1472 O O . LEU A 1 179 ? 13.281 2.287 5.191 1 95.12 179 LEU A O 1
ATOM 1476 N N . THR A 1 180 ? 12.484 1.434 7.113 1 96.88 180 THR A N 1
ATOM 1477 C CA . THR A 1 180 ? 13.789 0.964 7.566 1 96.88 180 THR A CA 1
ATOM 1478 C C . THR A 1 180 ? 14.328 -0.116 6.633 1 96.88 180 THR A C 1
ATOM 1480 O O . THR A 1 180 ? 15.5 -0.08 6.246 1 96.88 180 THR A O 1
ATOM 1483 N N . LEU A 1 181 ? 13.469 -1.038 6.23 1 96.75 181 LEU A N 1
ATOM 1484 C CA . LEU A 1 181 ? 13.828 -2.1 5.297 1 96.75 181 LEU A CA 1
ATOM 1485 C C . LEU A 1 181 ? 14.273 -1.521 3.959 1 96.75 181 LEU A C 1
ATOM 1487 O O . LEU A 1 181 ? 15.25 -1.989 3.369 1 96.75 181 LEU A O 1
ATOM 1491 N N . THR A 1 182 ? 13.57 -0.517 3.514 1 94.19 182 THR A N 1
ATOM 1492 C CA . THR A 1 182 ? 13.898 0.13 2.248 1 94.19 182 THR A CA 1
ATOM 1493 C C . THR A 1 182 ? 15.336 0.647 2.26 1 94.19 182 THR A C 1
ATOM 1495 O O . THR A 1 182 ? 16.094 0.401 1.323 1 94.19 182 THR A O 1
ATOM 1498 N N . VAL A 1 183 ? 15.719 1.306 3.357 1 93.81 183 VAL A N 1
ATOM 1499 C CA . VAL A 1 183 ? 17.062 1.854 3.473 1 93.81 183 VAL A CA 1
ATOM 1500 C C . VAL A 1 183 ? 18.078 0.717 3.488 1 93.81 183 VAL A C 1
ATOM 1502 O O . VAL A 1 183 ? 19.109 0.785 2.807 1 93.81 183 VAL A O 1
ATOM 1505 N N . GLN A 1 184 ? 17.781 -0.329 4.219 1 96.19 184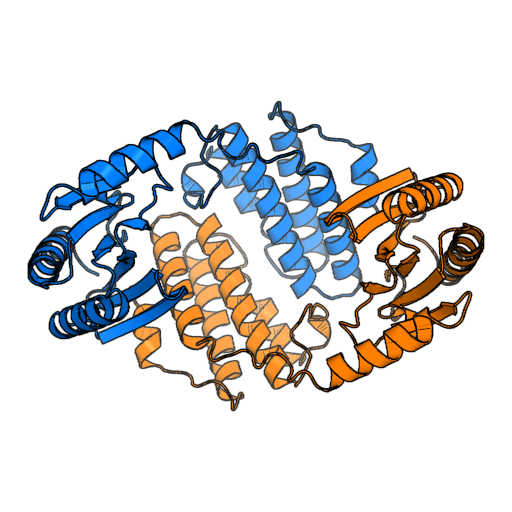 GLN A N 1
ATOM 1506 C CA . GLN A 1 184 ? 18.719 -1.447 4.332 1 96.19 184 GLN A CA 1
ATOM 1507 C C . GLN A 1 184 ? 18.906 -2.143 2.988 1 96.19 184 GLN A C 1
ATOM 1509 O O . GLN A 1 184 ? 20.016 -2.525 2.637 1 96.19 184 GLN A O 1
ATOM 1514 N N . ILE A 1 185 ? 17.828 -2.291 2.256 1 94.38 185 ILE A N 1
ATOM 1515 C CA . ILE A 1 185 ? 17.891 -2.912 0.937 1 94.38 185 ILE A CA 1
ATOM 1516 C C . ILE A 1 185 ? 18.812 -2.104 0.03 1 94.38 185 ILE A C 1
ATOM 1518 O O . ILE A 1 185 ? 19.656 -2.67 -0.663 1 94.38 185 ILE A O 1
ATOM 1522 N N . LEU A 1 186 ? 18.688 -0.869 0.119 1 90.38 186 LEU A N 1
ATOM 1523 C CA . LEU A 1 186 ? 19.531 0.018 -0.675 1 90.38 186 LEU A CA 1
ATOM 1524 C C . LEU A 1 186 ? 20.969 -0.032 -0.195 1 90.38 186 LEU A C 1
ATOM 1526 O O . LEU A 1 186 ? 21.906 -0.016 -1.006 1 90.38 186 LEU A O 1
ATOM 1530 N N . ASN A 1 187 ? 21.172 -0.048 1.134 1 93.88 187 ASN A N 1
ATOM 1531 C CA . ASN A 1 187 ? 22.531 -0.18 1.68 1 93.88 187 ASN A CA 1
ATOM 1532 C C . ASN A 1 187 ? 23.234 -1.411 1.124 1 93.88 187 ASN A C 1
ATOM 1534 O O . ASN A 1 187 ? 24.453 -1.388 0.909 1 93.88 187 ASN A O 1
ATOM 1538 N N . GLU A 1 188 ? 22.5 -2.416 0.914 1 94.31 188 GLU A N 1
ATOM 1539 C CA . GLU A 1 188 ? 23.078 -3.68 0.464 1 94.31 188 GLU A CA 1
ATOM 1540 C C . GLU A 1 188 ? 23.031 -3.791 -1.058 1 94.31 188 GLU A C 1
ATOM 1542 O O . GLU A 1 188 ? 23.281 -4.867 -1.611 1 94.31 188 GLU A O 1
ATOM 1547 N N . GLN A 1 189 ? 22.594 -2.734 -1.726 1 88.69 189 GLN A N 1
ATOM 1548 C CA . GLN A 1 189 ? 22.609 -2.617 -3.18 1 88.69 189 GLN A CA 1
ATOM 1549 C C . GLN A 1 189 ? 21.719 -3.678 -3.818 1 88.69 189 GLN A C 1
ATOM 1551 O O . GLN A 1 189 ? 22.078 -4.273 -4.836 1 88.69 189 GLN A O 1
ATOM 1556 N N . LYS A 1 190 ? 20.703 -3.996 -3.098 1 87.5 190 LYS A N 1
ATOM 1557 C CA . LYS A 1 190 ? 19.688 -4.887 -3.652 1 87.5 190 LYS A CA 1
ATOM 1558 C C . LYS A 1 190 ? 18.609 -4.105 -4.391 1 87.5 190 LYS A C 1
ATOM 1560 O O . LYS A 1 190 ? 18.422 -2.912 -4.137 1 87.5 190 LYS A O 1
ATOM 1565 N N . LYS A 1 191 ? 17.953 -4.809 -5.273 1 79.94 191 LYS A N 1
ATOM 1566 C CA . LYS A 1 191 ? 16.859 -4.18 -6.004 1 79.94 191 LYS A CA 1
ATOM 1567 C C . LYS A 1 191 ? 15.648 -3.973 -5.105 1 79.94 191 LYS A C 1
ATOM 1569 O O . LYS A 1 191 ? 15.109 -4.93 -4.539 1 79.94 191 LYS A O 1
ATOM 1574 N N . LEU A 1 192 ? 15.195 -2.773 -5.066 1 82.25 192 LEU A N 1
ATOM 1575 C CA . LEU A 1 192 ? 14.102 -2.416 -4.168 1 82.25 192 LEU A CA 1
ATOM 1576 C C . LEU A 1 192 ? 12.773 -2.961 -4.688 1 82.25 192 LEU A C 1
ATOM 1578 O O . LEU A 1 192 ? 11.945 -3.436 -3.906 1 82.25 192 LEU A O 1
ATOM 1582 N N . HIS A 1 193 ? 12.648 -2.871 -5.93 1 77.31 193 HIS A N 1
ATOM 1583 C CA . HIS A 1 193 ? 11.367 -3.23 -6.523 1 77.31 193 HIS A CA 1
ATOM 1584 C C . HIS A 1 193 ? 11.008 -4.684 -6.23 1 77.31 193 HIS A C 1
ATOM 1586 O O . HIS A 1 193 ? 11.734 -5.598 -6.629 1 77.31 193 HIS A O 1
ATOM 1592 N N . GLN A 1 194 ? 9.977 -4.914 -5.535 1 75.25 194 GLN A N 1
ATOM 1593 C CA . GLN A 1 194 ? 9.391 -6.211 -5.223 1 75.25 194 GLN A CA 1
ATOM 1594 C C . GLN A 1 194 ? 10.344 -7.066 -4.395 1 75.25 194 GLN A C 1
ATOM 1596 O O . GLN A 1 194 ? 10.352 -8.297 -4.516 1 75.25 194 GLN A O 1
ATOM 1601 N N . PHE A 1 195 ? 11.219 -6.418 -3.627 1 86.62 195 PHE A N 1
ATOM 1602 C CA . PHE A 1 195 ? 12.094 -7.176 -2.74 1 86.62 195 PHE A CA 1
ATOM 1603 C C . PHE A 1 195 ? 11.289 -7.836 -1.623 1 86.62 195 PHE A C 1
ATOM 1605 O O . PHE A 1 195 ? 10.531 -7.168 -0.922 1 86.62 195 PHE A O 1
ATOM 1612 N N . LYS A 1 196 ? 11.523 -9.172 -1.541 1 90.12 196 LYS A N 1
ATOM 1613 C CA . LYS A 1 196 ? 10.742 -9.898 -0.542 1 90.12 196 LYS A CA 1
ATOM 1614 C C . LYS A 1 196 ? 11.633 -10.828 0.277 1 90.12 196 LYS A C 1
ATOM 1616 O O . LYS A 1 196 ? 11.211 -11.359 1.307 1 90.12 196 LYS A O 1
ATOM 1621 N N . ALA A 1 197 ? 12.797 -11.031 -0.183 1 91.19 197 ALA A N 1
ATOM 1622 C CA . ALA A 1 197 ? 13.688 -11.984 0.489 1 91.19 197 ALA A CA 1
ATOM 1623 C C . ALA A 1 197 ? 14.406 -11.328 1.662 1 91.19 197 ALA A C 1
ATOM 1625 O O . ALA A 1 197 ? 15.641 -11.281 1.696 1 91.19 197 ALA A O 1
ATOM 1626 N N . TYR A 1 198 ? 13.727 -10.922 2.664 1 95.88 198 TYR A N 1
ATOM 1627 C CA . TYR A 1 198 ? 14.25 -10.125 3.766 1 95.88 198 TYR A CA 1
ATOM 1628 C C . TYR A 1 198 ? 15.242 -10.93 4.602 1 95.88 198 TYR A C 1
ATOM 1630 O O . TYR A 1 198 ? 16.141 -10.359 5.219 1 95.88 198 TYR A O 1
ATOM 1638 N N . HIS A 1 199 ? 15.047 -12.242 4.598 1 93.56 199 HIS A N 1
ATOM 1639 C CA . HIS A 1 199 ? 15.93 -13.102 5.367 1 93.56 199 HIS A CA 1
ATOM 1640 C C . HIS A 1 199 ? 17.344 -13.102 4.793 1 93.56 199 HIS A C 1
ATOM 1642 O O . HIS A 1 199 ? 18.281 -13.57 5.441 1 93.56 199 HIS A O 1
ATOM 1648 N N . THR A 1 200 ? 17.5 -12.578 3.551 1 93.69 200 THR A N 1
ATOM 1649 C CA . THR A 1 200 ? 18.797 -12.562 2.908 1 93.69 200 THR A CA 1
ATOM 1650 C C . THR A 1 200 ? 19.547 -11.281 3.256 1 93.69 200 THR A C 1
ATOM 1652 O O . THR A 1 200 ? 20.719 -11.109 2.869 1 93.69 200 THR A O 1
ATOM 1655 N N . LEU A 1 201 ? 18.953 -10.359 3.967 1 96.75 201 LEU A N 1
ATOM 1656 C CA . LEU A 1 201 ? 19.641 -9.141 4.395 1 96.75 201 LEU A CA 1
ATOM 1657 C C . LEU A 1 201 ? 20.656 -9.445 5.496 1 96.75 201 LEU A C 1
ATOM 1659 O O . LEU A 1 201 ? 20.734 -10.578 5.98 1 96.75 201 LEU A O 1
ATOM 1663 N N . GLU A 1 202 ? 21.484 -8.484 5.77 1 97.19 202 GLU A N 1
ATOM 1664 C CA . GLU A 1 202 ? 22.5 -8.656 6.805 1 97.19 202 GLU A CA 1
ATOM 1665 C C . GLU A 1 202 ? 21.891 -9.219 8.086 1 97.19 202 GLU A C 1
ATOM 1667 O O . GLU A 1 202 ? 20.891 -8.688 8.594 1 97.19 202 GLU A O 1
ATOM 1672 N N . ASN A 1 203 ? 22.484 -10.203 8.617 1 96.75 203 ASN A N 1
ATOM 1673 C CA . ASN A 1 203 ? 21.922 -10.977 9.727 1 96.75 203 ASN A CA 1
ATOM 1674 C C . ASN A 1 203 ? 21.672 -10.094 10.945 1 96.75 203 ASN A C 1
ATOM 1676 O O . ASN A 1 203 ? 20.641 -10.234 11.609 1 96.75 203 ASN A O 1
ATOM 1680 N N . ASP A 1 204 ? 22.609 -9.281 11.266 1 97.25 204 ASP A N 1
ATOM 1681 C CA . ASP A 1 204 ? 22.453 -8.406 12.422 1 97.25 204 ASP A CA 1
ATOM 1682 C C . ASP A 1 204 ? 21.25 -7.488 12.25 1 97.25 204 ASP A C 1
ATOM 1684 O O . ASP A 1 204 ? 20.484 -7.266 13.195 1 97.25 204 ASP A O 1
ATOM 1688 N N . PHE A 1 205 ? 21.078 -6.945 11.086 1 97.75 205 PHE A N 1
ATOM 1689 C CA . PHE A 1 205 ? 19.938 -6.094 10.797 1 97.75 205 PHE A CA 1
ATOM 1690 C C . PHE A 1 205 ? 18.641 -6.859 10.961 1 97.75 205 PHE A C 1
ATOM 1692 O O . PHE A 1 205 ? 17.703 -6.387 11.625 1 97.75 205 PHE A O 1
ATOM 1699 N N . VAL A 1 206 ? 18.578 -8.031 10.375 1 97.44 206 VAL A N 1
ATOM 1700 C CA . VAL A 1 206 ? 17.375 -8.859 10.422 1 97.44 206 VAL A CA 1
ATOM 1701 C C . VAL A 1 206 ? 17.016 -9.164 11.875 1 97.44 206 VAL A C 1
ATOM 1703 O O . VAL A 1 206 ? 15.859 -9.039 12.281 1 97.44 206 VAL A O 1
ATOM 1706 N N . THR A 1 207 ? 18.016 -9.516 12.648 1 96.38 207 THR A N 1
ATOM 1707 C CA . THR A 1 207 ? 17.812 -9.836 14.055 1 96.38 207 THR A CA 1
ATOM 1708 C C . THR A 1 207 ? 17.266 -8.625 14.82 1 96.38 207 THR A C 1
ATOM 1710 O O . THR A 1 207 ? 16.328 -8.75 15.602 1 96.38 207 THR A O 1
ATOM 1713 N N . GLN A 1 208 ? 17.859 -7.516 14.578 1 96.75 208 GLN A N 1
ATOM 1714 C CA . GLN A 1 208 ? 17.438 -6.289 15.242 1 96.75 208 GLN A CA 1
ATOM 1715 C C . GLN A 1 208 ? 16.016 -5.914 14.836 1 96.75 208 GLN A C 1
ATOM 1717 O O . GLN A 1 208 ? 15.203 -5.512 15.68 1 96.75 208 GLN A O 1
ATOM 1722 N N . LEU A 1 209 ? 15.734 -6.031 13.57 1 97.69 209 LEU A N 1
ATOM 1723 C CA . LEU A 1 209 ? 14.391 -5.695 13.109 1 97.69 209 LEU A CA 1
ATOM 1724 C C . LEU A 1 209 ? 13.352 -6.629 13.727 1 97.69 209 LEU A C 1
ATOM 1726 O O . LEU A 1 209 ? 12.297 -6.18 14.172 1 97.69 209 LEU A O 1
ATOM 1730 N N . MET A 1 210 ? 13.656 -7.891 13.758 1 95.44 210 MET A N 1
ATOM 1731 C CA . MET A 1 210 ? 12.75 -8.867 14.359 1 95.44 210 MET A CA 1
ATOM 1732 C C . MET A 1 210 ? 12.516 -8.555 15.836 1 95.44 210 MET A C 1
ATOM 1734 O O . MET A 1 210 ? 11.422 -8.781 16.359 1 95.44 210 MET A O 1
ATOM 1738 N N . GLY A 1 211 ? 13.477 -8 16.438 1 94.19 211 GLY A N 1
ATOM 1739 C CA . GLY A 1 211 ? 13.375 -7.629 17.844 1 94.19 211 GLY A CA 1
ATOM 1740 C C . GLY A 1 211 ? 12.531 -6.387 18.078 1 94.19 211 GLY A C 1
ATOM 1741 O O . GLY A 1 211 ? 12.195 -6.059 19.219 1 94.19 211 GLY A O 1
ATOM 1742 N N . SER A 1 212 ? 12.148 -5.734 17.031 1 94.75 212 SER A N 1
ATOM 1743 C CA . SER A 1 212 ? 11.43 -4.473 17.172 1 94.75 212 SER A CA 1
ATOM 1744 C C . SER A 1 212 ? 9.922 -4.699 17.234 1 94.75 212 SER A C 1
ATOM 1746 O O . SER A 1 212 ? 9.156 -3.754 17.422 1 94.75 212 SER A O 1
ATOM 1748 N N . TYR A 1 213 ? 9.492 -5.934 17.031 1 95.25 213 TYR A N 1
ATOM 1749 C CA . TYR A 1 213 ? 8.07 -6.234 17.172 1 95.25 213 TYR A CA 1
ATOM 1750 C C . TYR A 1 213 ? 7.66 -6.266 18.641 1 95.25 213 TYR A C 1
ATOM 1752 O O . TYR A 1 213 ? 8.375 -6.812 19.484 1 95.25 213 TYR A O 1
ATOM 1760 N N . PRO A 1 214 ? 6.562 -5.652 18.938 1 93.19 214 PRO A N 1
ATOM 1761 C CA . PRO A 1 214 ? 6.133 -5.684 20.344 1 93.19 214 PRO A CA 1
ATOM 1762 C C . PRO A 1 214 ? 5.625 -7.059 20.766 1 93.19 214 PRO A C 1
ATOM 1764 O O . PRO A 1 214 ? 5.098 -7.809 19.953 1 93.19 214 PRO A O 1
ATOM 1767 N N . THR A 1 215 ? 5.695 -7.344 22.047 1 88.88 215 THR A N 1
ATOM 1768 C CA . THR A 1 215 ? 5.289 -8.633 22.578 1 88.88 215 THR A CA 1
ATOM 1769 C C . THR A 1 215 ? 3.797 -8.648 22.891 1 88.88 215 THR A C 1
ATOM 1771 O O . THR A 1 215 ? 3.209 -9.711 23.094 1 88.88 215 THR A O 1
ATOM 1774 N N . LEU A 1 216 ? 3.266 -7.488 22.984 1 89.69 216 LEU A N 1
ATOM 1775 C CA . LEU A 1 216 ? 1.828 -7.32 23.156 1 89.69 216 LEU A CA 1
ATOM 1776 C C . LEU A 1 216 ? 1.349 -6.023 22.516 1 89.69 216 LEU A C 1
ATOM 1778 O O . LEU A 1 216 ? 2.16 -5.176 22.141 1 89.69 216 LEU A O 1
ATOM 1782 N N . VAL A 1 217 ? 0.061 -6 22.375 1 93.38 217 VAL A N 1
ATOM 1783 C CA . VAL A 1 217 ? -0.517 -4.77 21.844 1 93.38 217 VAL A CA 1
ATOM 1784 C C . VAL A 1 217 ? -0.973 -3.873 23 1 93.38 217 VAL A C 1
ATOM 1786 O O . VAL A 1 217 ? -2.043 -4.09 23.578 1 93.38 217 VAL A O 1
ATOM 1789 N N . GLY A 1 218 ? -0.175 -2.969 23.328 1 94.31 218 GLY A N 1
ATOM 1790 C CA . GLY A 1 218 ? -0.392 -1.977 24.375 1 94.31 218 GLY A CA 1
ATOM 1791 C C . GLY A 1 218 ? 0.445 -0.725 24.188 1 94.31 218 GLY A C 1
ATOM 1792 O O . GLY A 1 218 ? 1.415 -0.728 23.438 1 94.31 218 GLY A O 1
ATOM 1793 N N . THR A 1 219 ? 0.038 0.284 24.859 1 95.31 219 THR A N 1
ATOM 1794 C CA . THR A 1 219 ? 0.645 1.602 24.703 1 95.31 219 THR A CA 1
ATOM 1795 C C . THR A 1 219 ? 2.148 1.539 24.953 1 95.31 219 THR A C 1
ATOM 1797 O O . THR A 1 219 ? 2.943 1.942 24.109 1 95.31 219 THR A O 1
ATOM 1800 N N . THR A 1 220 ? 2.551 0.974 26.031 1 95.81 220 THR A N 1
ATOM 1801 C CA . THR A 1 220 ? 3.955 0.934 26.422 1 95.81 220 THR A CA 1
ATOM 1802 C C . THR A 1 220 ? 4.762 0.072 25.453 1 95.81 220 THR A C 1
ATOM 1804 O O . THR A 1 220 ? 5.852 0.46 25.031 1 95.81 220 THR A O 1
ATOM 1807 N N . ALA A 1 221 ? 4.242 -1.053 25.141 1 96 221 ALA A N 1
ATOM 1808 C CA . ALA A 1 221 ? 4.934 -1.984 24.25 1 96 221 ALA A CA 1
ATOM 1809 C C . ALA A 1 221 ? 5.117 -1.383 22.859 1 96 221 ALA A C 1
ATOM 1811 O O . ALA A 1 221 ? 6.176 -1.543 22.234 1 96 221 ALA A O 1
ATOM 1812 N N . ILE A 1 222 ? 4.109 -0.7 22.391 1 96.94 222 ILE A N 1
ATOM 1813 C CA . ILE A 1 222 ? 4.172 -0.079 21.062 1 96.94 222 ILE A CA 1
ATOM 1814 C C . ILE A 1 222 ? 5.215 1.036 21.078 1 96.94 222 ILE A C 1
ATOM 1816 O O . ILE A 1 222 ? 6.008 1.153 20.141 1 96.94 222 ILE A O 1
ATOM 1820 N N . GLU A 1 223 ? 5.219 1.812 22.125 1 95.94 223 GLU A N 1
ATOM 1821 C CA . GLU A 1 223 ? 6.188 2.9 22.219 1 95.94 223 GLU A CA 1
ATOM 1822 C C . GLU A 1 223 ? 7.617 2.367 22.281 1 95.94 223 GLU A C 1
ATOM 1824 O O . GLU A 1 223 ? 8.523 2.936 21.656 1 95.94 223 GLU A O 1
ATOM 1829 N N . GLN A 1 224 ? 7.77 1.311 23 1 96.56 224 GLN A N 1
ATOM 1830 C CA . GLN A 1 224 ? 9.086 0.692 23.062 1 96.56 224 GLN A CA 1
ATOM 1831 C C . GLN A 1 224 ? 9.508 0.145 21.703 1 96.56 224 GLN A C 1
ATOM 1833 O O . GLN A 1 224 ? 10.672 0.274 21.312 1 96.56 224 GLN A O 1
ATOM 1838 N N . ALA A 1 225 ? 8.617 -0.488 21.031 1 97.25 225 ALA A N 1
ATOM 1839 C CA . ALA A 1 225 ? 8.898 -0.993 19.688 1 97.25 225 ALA A CA 1
ATOM 1840 C C . ALA A 1 225 ? 9.266 0.143 18.734 1 97.25 225 ALA A C 1
ATOM 1842 O O . ALA A 1 225 ? 10.211 0.021 17.953 1 97.25 225 ALA A O 1
ATOM 1843 N N . ALA A 1 226 ? 8.5 1.217 18.859 1 97.12 226 ALA A N 1
ATOM 1844 C CA . ALA A 1 226 ? 8.781 2.393 18.031 1 97.12 226 ALA A CA 1
ATOM 1845 C C . ALA A 1 226 ? 10.18 2.926 18.297 1 97.12 226 ALA A C 1
ATOM 1847 O O . ALA A 1 226 ? 10.898 3.303 17.375 1 97.12 226 ALA A O 1
ATOM 1848 N N . TYR A 1 227 ? 10.523 2.943 19.562 1 96.69 227 TYR A N 1
ATOM 1849 C CA . TYR A 1 227 ? 11.867 3.379 19.938 1 96.69 227 TYR A CA 1
ATOM 1850 C C . TYR A 1 227 ? 12.93 2.475 19.328 1 96.69 227 TYR A C 1
ATOM 1852 O O . TYR A 1 227 ? 13.898 2.955 18.734 1 96.69 227 TYR A O 1
ATOM 1860 N N . THR A 1 228 ? 12.719 1.222 19.406 1 97.44 228 THR A N 1
ATOM 1861 C CA . THR A 1 228 ? 13.672 0.235 18.922 1 97.44 228 THR A CA 1
ATOM 1862 C C . THR A 1 228 ? 13.836 0.346 17.406 1 97.44 228 THR A C 1
ATOM 1864 O O . THR A 1 228 ? 14.961 0.364 16.906 1 97.44 228 THR A O 1
ATOM 1867 N N . VAL A 1 229 ? 12.773 0.429 16.703 1 97.75 229 VAL A N 1
ATOM 1868 C CA . VAL A 1 229 ? 12.844 0.518 15.242 1 97.75 229 VAL A CA 1
ATOM 1869 C C . VAL A 1 229 ? 13.484 1.844 14.836 1 97.75 229 VAL A C 1
ATOM 1871 O O . VAL A 1 229 ? 14.219 1.911 13.852 1 97.75 229 VAL A O 1
ATOM 1874 N N . THR A 1 230 ? 13.18 2.887 15.625 1 96.38 230 THR A N 1
ATOM 1875 C CA . THR A 1 230 ? 13.758 4.191 15.32 1 96.38 230 THR A CA 1
ATOM 1876 C C . THR A 1 230 ? 15.273 4.16 15.461 1 96.38 230 THR A C 1
ATOM 1878 O O . THR A 1 230 ? 15.992 4.715 14.633 1 96.38 230 THR A O 1
ATOM 1881 N N . GLU A 1 231 ? 15.758 3.504 16.469 1 96.62 231 GLU A N 1
ATOM 1882 C CA . GLU A 1 231 ? 17.203 3.363 16.641 1 96.62 231 GLU A CA 1
ATOM 1883 C C . GLU A 1 231 ? 17.812 2.582 15.477 1 96.62 231 GLU A C 1
ATOM 1885 O O . GLU A 1 231 ? 18.875 2.938 14.977 1 96.62 231 GLU A O 1
ATOM 1890 N N . LEU A 1 232 ? 17.141 1.583 15.102 1 97.69 232 LEU A N 1
ATOM 1891 C CA . LEU A 1 232 ? 17.609 0.804 13.961 1 97.69 232 LEU A CA 1
ATOM 1892 C C . LEU A 1 232 ? 17.609 1.645 12.688 1 97.69 232 LEU A C 1
ATOM 1894 O O . LEU A 1 232 ? 18.547 1.587 11.898 1 97.69 232 LEU A O 1
ATOM 1898 N N . PHE A 1 233 ? 16.516 2.418 12.508 1 96.75 233 PHE A N 1
ATOM 1899 C CA . PHE A 1 233 ? 16.406 3.287 11.344 1 96.75 233 PHE A CA 1
ATOM 1900 C C . PHE A 1 233 ? 17.562 4.277 11.297 1 96.75 233 PHE A C 1
ATOM 1902 O O . PHE A 1 233 ? 18.203 4.438 10.258 1 96.75 233 PHE A O 1
ATOM 1909 N N . LYS A 1 234 ? 17.828 4.895 12.422 1 94.69 234 LYS A N 1
ATOM 1910 C CA . LYS A 1 234 ? 18.906 5.879 12.5 1 94.69 234 LYS A CA 1
ATOM 1911 C C . LYS A 1 234 ? 20.25 5.254 12.125 1 94.69 234 LYS A C 1
ATOM 1913 O O . LYS A 1 234 ? 20.969 5.797 11.289 1 94.69 234 LYS A O 1
ATOM 1918 N N . SER A 1 235 ? 20.562 4.129 12.672 1 95.69 235 SER A N 1
ATOM 1919 C CA . SER A 1 235 ? 21.828 3.465 12.391 1 95.69 235 SER A CA 1
ATOM 1920 C C . SER A 1 235 ? 21.922 3.029 10.938 1 95.69 235 SER A C 1
ATOM 1922 O O . SER A 1 235 ? 23 3.051 10.344 1 95.69 235 SER A O 1
ATOM 1924 N N . THR A 1 236 ? 20.781 2.658 10.375 1 96.31 236 THR A N 1
ATOM 1925 C CA . THR A 1 236 ? 20.75 2.193 8.992 1 96.31 236 THR A CA 1
ATOM 1926 C C . THR A 1 236 ? 20.938 3.357 8.023 1 96.31 236 THR A C 1
ATOM 1928 O O . THR A 1 236 ? 21.688 3.248 7.055 1 96.31 236 THR A O 1
ATOM 1931 N N . VAL A 1 237 ? 20.25 4.457 8.336 1 93.31 237 VAL A N 1
ATOM 1932 C CA . VAL A 1 237 ? 20.312 5.641 7.48 1 93.31 237 VAL A CA 1
ATOM 1933 C C . VAL A 1 237 ? 21.719 6.223 7.5 1 93.31 237 VAL A C 1
ATOM 1935 O O . VAL A 1 237 ? 22.219 6.695 6.477 1 93.31 237 VAL A O 1
ATOM 1938 N N . MET A 1 238 ? 22.359 6.172 8.625 1 92.12 238 MET A N 1
ATOM 1939 C CA . MET A 1 238 ? 23.688 6.742 8.773 1 92.12 238 MET A CA 1
ATOM 1940 C C . MET A 1 238 ? 24.703 5.977 7.938 1 92.12 238 MET A C 1
ATOM 1942 O O . MET A 1 238 ? 25.75 6.516 7.578 1 92.12 238 MET A O 1
ATOM 1946 N N . LYS A 1 239 ? 24.422 4.777 7.582 1 91.81 239 LYS A N 1
ATOM 1947 C CA . LYS A 1 239 ? 25.312 3.955 6.762 1 91.81 239 LYS A CA 1
ATOM 1948 C C . LYS A 1 239 ? 25.094 4.215 5.277 1 91.81 239 LYS A C 1
ATOM 1950 O O . LYS A 1 239 ? 25.859 3.738 4.434 1 91.81 239 LYS A O 1
ATOM 1955 N N . ASN A 1 240 ? 24.016 4.918 5.02 1 87.5 240 ASN A N 1
ATOM 1956 C CA . ASN A 1 240 ? 23.656 5.125 3.621 1 87.5 240 ASN A CA 1
ATOM 1957 C C . ASN A 1 240 ? 24.156 6.473 3.107 1 87.5 240 ASN A C 1
ATOM 1959 O O . ASN A 1 240 ? 24 7.492 3.785 1 87.5 240 ASN A O 1
ATOM 1963 N N . ALA A 1 241 ? 24.688 6.543 1.981 1 80.62 241 ALA A N 1
ATOM 1964 C CA . ALA A 1 241 ? 25.25 7.754 1.405 1 80.62 241 ALA A CA 1
ATOM 1965 C C . ALA A 1 241 ? 24.172 8.648 0.81 1 80.62 241 ALA A C 1
ATOM 1967 O O . ALA A 1 241 ? 24.359 9.852 0.652 1 80.62 241 ALA A O 1
ATOM 1968 N N . MET A 1 242 ? 23.062 8.078 0.458 1 79.19 242 MET A N 1
ATOM 1969 C CA . MET A 1 242 ? 22.016 8.781 -0.263 1 79.19 242 MET A CA 1
ATOM 1970 C C . MET A 1 242 ? 21.109 9.555 0.7 1 79.19 242 MET A C 1
ATOM 1972 O O . MET A 1 242 ? 20.484 10.539 0.312 1 79.19 242 MET A O 1
ATOM 1976 N N . PHE A 1 243 ? 21.047 9 1.897 1 81.31 243 PHE A N 1
ATOM 1977 C CA . PHE A 1 243 ? 20.094 9.586 2.834 1 81.31 243 PHE A CA 1
ATOM 1978 C C . PHE A 1 243 ? 20.812 10.328 3.947 1 81.31 243 PHE A C 1
ATOM 1980 O O . PHE A 1 243 ? 21.875 9.898 4.406 1 81.31 243 PHE A O 1
ATOM 1987 N N . ASP A 1 244 ? 20.203 11.484 4.238 1 78.81 244 ASP A N 1
ATOM 1988 C CA . ASP A 1 244 ? 20.688 12.242 5.383 1 78.81 244 ASP A CA 1
ATOM 1989 C C . ASP A 1 244 ? 19.688 12.203 6.535 1 78.81 244 ASP A C 1
ATOM 1991 O O . ASP A 1 244 ? 18.484 12.359 6.324 1 78.81 244 ASP A O 1
ATOM 1995 N N . TYR A 1 245 ? 20.281 11.734 7.602 1 80.44 245 TYR A N 1
ATOM 1996 C CA . TYR A 1 245 ? 19.438 11.82 8.789 1 80.44 245 TYR A CA 1
ATOM 1997 C C . TYR A 1 245 ? 19.406 13.25 9.328 1 80.44 245 TYR A C 1
ATOM 1999 O O . TYR A 1 245 ? 20.453 13.828 9.633 1 80.44 245 TYR A O 1
ATOM 2007 N N . ASP A 1 246 ? 18.25 13.836 9.273 1 77.5 246 ASP A N 1
ATOM 2008 C CA . ASP A 1 246 ? 18.062 15.18 9.797 1 77.5 246 ASP A CA 1
ATOM 2009 C C . ASP A 1 246 ? 17.422 15.148 11.18 1 77.5 246 ASP A C 1
ATOM 2011 O O . ASP A 1 246 ? 16.203 14.938 11.297 1 77.5 246 ASP A O 1
ATOM 2015 N N . GLU A 1 247 ? 18.188 15.391 12.148 1 78.44 247 GLU A N 1
ATOM 2016 C CA . GLU A 1 247 ? 17.719 15.359 13.531 1 78.44 247 GLU A CA 1
ATOM 2017 C C . GLU A 1 247 ? 16.625 16.406 13.766 1 78.44 247 GLU A C 1
ATOM 2019 O O . GLU A 1 247 ? 15.695 16.156 14.539 1 78.44 247 GLU A O 1
ATOM 2024 N N . GLN A 1 248 ? 16.766 17.516 13.211 1 77.81 248 GLN A N 1
ATOM 2025 C CA . GLN A 1 248 ? 15.773 18.578 13.391 1 77.81 248 GLN A CA 1
ATOM 2026 C C . GLN A 1 248 ? 14.414 18.172 12.836 1 77.81 248 GLN A C 1
ATOM 2028 O O . GLN A 1 248 ? 13.375 18.484 13.422 1 77.81 248 GLN A O 1
ATOM 2033 N N . LEU A 1 249 ? 14.516 17.391 11.82 1 80.69 249 LEU A N 1
ATOM 2034 C CA . LEU A 1 249 ? 13.289 16.891 11.195 1 80.69 249 LEU A CA 1
ATOM 2035 C C . LEU A 1 249 ? 12.555 15.93 12.117 1 80.69 249 LEU A C 1
ATOM 2037 O O . LEU A 1 249 ? 11.32 15.93 12.164 1 80.69 249 LEU A O 1
ATOM 2041 N N . PHE A 1 250 ? 13.312 15.227 12.945 1 85.62 250 PHE A N 1
ATOM 2042 C CA . PHE A 1 250 ? 12.695 14.234 13.82 1 85.62 250 PHE A CA 1
ATOM 2043 C C . PHE A 1 250 ? 11.953 14.906 14.961 1 85.62 250 PHE A C 1
ATOM 2045 O O . PHE A 1 250 ? 11.164 14.258 15.664 1 85.62 250 PHE A O 1
ATOM 2052 N N . GLU A 1 251 ? 12.125 16.203 15.062 1 82.25 251 GLU A N 1
ATOM 2053 C CA . GLU A 1 251 ? 11.367 16.953 16.047 1 82.25 251 GLU A CA 1
ATOM 2054 C C . GLU A 1 251 ? 9.875 16.953 15.727 1 82.25 251 GLU A C 1
ATOM 2056 O O . GLU A 1 251 ? 9.039 17.156 16.609 1 82.25 251 GLU A O 1
ATOM 2061 N N . ILE A 1 252 ? 9.609 16.703 14.516 1 84.25 252 ILE A N 1
ATOM 2062 C CA . ILE A 1 252 ? 8.211 16.672 14.117 1 84.25 252 ILE A CA 1
ATOM 2063 C C . ILE A 1 252 ? 7.5 15.523 14.812 1 84.25 252 ILE A C 1
ATOM 2065 O O . ILE A 1 252 ? 6.273 15.539 14.969 1 84.25 252 ILE A O 1
ATOM 2069 N N . ALA A 1 253 ? 8.305 14.523 15.148 1 86.75 253 ALA A N 1
ATOM 2070 C CA . ALA A 1 253 ? 7.73 13.328 15.758 1 86.75 253 ALA A CA 1
ATOM 2071 C C . ALA A 1 253 ? 7.535 13.516 17.266 1 86.75 253 ALA A C 1
ATOM 2073 O O . ALA A 1 253 ? 6.938 12.672 17.922 1 86.75 253 ALA A O 1
ATOM 2074 N N . GLU A 1 254 ? 8.07 14.617 17.766 1 79.5 254 GLU A N 1
ATOM 2075 C CA . GLU A 1 254 ? 7.941 14.852 19.203 1 79.5 254 GLU A CA 1
ATOM 2076 C C . GLU A 1 254 ? 6.594 15.484 19.531 1 79.5 254 GLU A C 1
ATOM 2078 O O . GLU A 1 254 ? 6.211 16.5 18.953 1 79.5 254 GLU A O 1
ATOM 2083 N N . ILE A 1 255 ? 5.711 14.711 20.156 1 75.12 255 ILE A N 1
ATOM 2084 C CA . ILE A 1 255 ? 4.391 15.211 20.516 1 75.12 255 ILE A CA 1
ATOM 2085 C C . ILE A 1 255 ? 4.23 15.203 22.047 1 75.12 255 ILE A C 1
ATOM 2087 O O . ILE A 1 255 ? 4.805 14.352 22.734 1 75.12 255 ILE A O 1
ATOM 2091 N N . MET B 1 1 ? 2.506 20.484 23.141 1 78.25 1 MET B N 1
ATOM 2092 C CA . MET B 1 1 ? 1.369 20.188 22.281 1 78.25 1 MET B CA 1
ATOM 2093 C C . MET B 1 1 ? 0.354 21.328 22.312 1 78.25 1 MET B C 1
ATOM 2095 O O . MET B 1 1 ? 0.119 21.922 23.359 1 78.25 1 MET B O 1
ATOM 2099 N N . TYR B 1 2 ? -0.047 21.703 21.219 1 83.38 2 TYR B N 1
ATOM 2100 C CA . TYR B 1 2 ? -0.923 22.859 21.094 1 83.38 2 TYR B CA 1
ATOM 2101 C C . TYR B 1 2 ? -2.271 22.594 21.75 1 83.38 2 TYR B C 1
ATOM 2103 O O . TYR B 1 2 ? -2.689 21.438 21.891 1 83.38 2 TYR B O 1
ATOM 2111 N N . THR B 1 3 ? -2.838 23.656 22.25 1 86.75 3 THR B N 1
ATOM 2112 C CA . THR B 1 3 ? -4.176 23.594 22.844 1 86.75 3 THR B CA 1
ATOM 2113 C C . THR B 1 3 ? -5.242 23.828 21.766 1 86.75 3 THR B C 1
ATOM 2115 O O . THR B 1 3 ? -4.926 24.219 20.641 1 86.75 3 THR B O 1
ATOM 2118 N N . LYS B 1 4 ? -6.41 23.547 22.203 1 88.5 4 LYS B N 1
ATOM 2119 C CA . LYS B 1 4 ? -7.547 23.812 21.328 1 88.5 4 LYS B CA 1
ATOM 2120 C C . LYS B 1 4 ? -7.582 25.281 20.891 1 88.5 4 LYS B C 1
ATOM 2122 O O . LYS B 1 4 ? -7.793 25.578 19.719 1 88.5 4 LYS B O 1
ATOM 2127 N N . ASN B 1 5 ? -7.402 26.109 21.844 1 89.94 5 ASN B N 1
ATOM 2128 C CA . ASN B 1 5 ? -7.426 27.531 21.562 1 89.94 5 ASN B CA 1
ATOM 2129 C C . ASN B 1 5 ? -6.297 27.938 20.625 1 89.94 5 ASN B C 1
ATOM 2131 O O . ASN B 1 5 ? -6.492 28.766 19.734 1 89.94 5 ASN B O 1
ATOM 2135 N N . GLU B 1 6 ? -5.176 27.406 20.844 1 91.75 6 GLU B N 1
ATOM 2136 C CA . GLU B 1 6 ? -4.043 27.688 19.969 1 91.75 6 GLU B CA 1
ATOM 2137 C C . GLU B 1 6 ? -4.332 27.25 18.531 1 91.75 6 GLU B C 1
ATOM 2139 O O . GLU B 1 6 ? -4.023 27.984 17.594 1 91.75 6 GLU B O 1
ATOM 2144 N N . ARG B 1 7 ? -4.883 26.109 18.391 1 93.25 7 ARG B N 1
ATOM 2145 C CA . ARG B 1 7 ? -5.23 25.609 17.062 1 93.25 7 ARG B CA 1
ATOM 2146 C C . ARG B 1 7 ? -6.207 26.547 16.359 1 93.25 7 ARG B C 1
ATOM 2148 O O . ARG B 1 7 ? -6.047 26.844 15.172 1 93.25 7 ARG B O 1
ATOM 2155 N N . GLU B 1 8 ? -7.215 26.953 17.125 1 92.88 8 GLU B N 1
ATOM 2156 C CA . GLU B 1 8 ? -8.195 27.891 16.562 1 92.88 8 GLU B CA 1
ATOM 2157 C C . GLU B 1 8 ? -7.539 29.188 16.141 1 92.88 8 GLU B C 1
ATOM 2159 O O . GLU B 1 8 ? -7.879 29.75 15.102 1 92.88 8 GLU B O 1
ATOM 2164 N N . ASN B 1 9 ? -6.656 29.609 16.953 1 94.62 9 ASN B N 1
ATOM 2165 C CA . ASN B 1 9 ? -5.922 30.828 16.609 1 94.62 9 ASN B CA 1
ATOM 2166 C C . ASN B 1 9 ? -5.113 30.656 15.32 1 94.62 9 ASN B C 1
ATOM 2168 O O . ASN B 1 9 ? -5.094 31.531 14.469 1 94.62 9 ASN B O 1
ATOM 2172 N N . TYR B 1 10 ? -4.434 29.531 15.258 1 95 10 TYR B N 1
ATOM 2173 C CA . TYR B 1 10 ? -3.686 29.234 14.039 1 95 10 TYR B CA 1
ATOM 2174 C C . TYR B 1 10 ? -4.609 29.188 12.828 1 95 10 TYR B C 1
ATOM 2176 O O . TYR B 1 10 ? -4.273 29.703 11.766 1 95 10 TYR B O 1
ATOM 2184 N N . PHE B 1 11 ? -5.734 28.578 13.008 1 95.75 11 PHE B N 1
ATOM 2185 C CA . PHE B 1 11 ? -6.719 28.469 11.938 1 95.75 11 PHE B CA 1
ATOM 2186 C C . PHE B 1 11 ? -7.133 29.859 11.453 1 95.75 11 PHE B C 1
ATOM 2188 O O . PHE B 1 11 ? -7.074 30.156 10.258 1 95.75 11 PHE B O 1
ATOM 2195 N N . GLN B 1 12 ? -7.5 30.703 12.352 1 96.44 12 GLN B N 1
ATOM 2196 C CA . GLN B 1 12 ? -7.941 32.062 12.008 1 96.44 12 GLN B CA 1
ATOM 2197 C C . GLN B 1 12 ? -6.816 32.844 11.344 1 96.44 12 GLN B C 1
ATOM 2199 O O . GLN B 1 12 ? -7.051 33.562 10.383 1 96.44 12 GLN B O 1
ATOM 2204 N N . ASN B 1 13 ? -5.648 32.688 11.867 1 96.81 13 ASN B N 1
ATOM 2205 C CA . ASN B 1 13 ? -4.496 33.406 11.344 1 96.81 13 ASN B CA 1
ATOM 2206 C C . ASN B 1 13 ? -4.156 32.969 9.922 1 96.81 13 ASN B C 1
ATOM 2208 O O . ASN B 1 13 ? -3.914 33.812 9.055 1 96.81 13 ASN B O 1
ATOM 2212 N N . VAL B 1 14 ? -4.121 31.672 9.734 1 97.25 14 VAL B N 1
ATOM 2213 C CA . VAL B 1 14 ? -3.762 31.156 8.414 1 97.25 14 VAL B CA 1
ATOM 2214 C C . VAL B 1 14 ? -4.812 31.578 7.395 1 97.25 14 VAL B C 1
ATOM 2216 O O . VAL B 1 14 ? -4.473 32 6.281 1 97.25 14 VAL B O 1
ATOM 2219 N N . VAL B 1 15 ? -6.043 31.5 7.742 1 97.69 15 VAL B N 1
ATOM 2220 C CA . VAL B 1 15 ? -7.125 31.922 6.855 1 97.69 15 VAL B CA 1
ATOM 2221 C C . VAL B 1 15 ? -6.977 33.406 6.512 1 97.69 15 VAL B C 1
ATOM 2223 O O . VAL B 1 15 ? -7.066 33.781 5.348 1 97.69 15 VAL B O 1
ATOM 2226 N N . SER B 1 16 ? -6.734 34.156 7.512 1 97.62 16 SER B N 1
ATOM 2227 C CA . SER B 1 16 ? -6.59 35.594 7.328 1 97.62 16 SER B CA 1
ATOM 2228 C C . SER B 1 16 ? -5.43 35.938 6.391 1 97.62 16 SER B C 1
ATOM 2230 O O . SER B 1 16 ? -5.566 36.75 5.492 1 97.62 16 SER B O 1
ATOM 2232 N N . LYS B 1 17 ? -4.316 35.312 6.578 1 97.5 17 LYS B N 1
ATOM 2233 C CA . LYS B 1 17 ? -3.129 35.562 5.77 1 97.5 17 LYS B CA 1
ATOM 2234 C C . LYS B 1 17 ? -3.334 35.094 4.332 1 97.5 17 LYS B C 1
ATOM 2236 O O . LYS B 1 17 ? -2.971 35.812 3.389 1 97.5 17 LYS B O 1
ATOM 2241 N N . ILE B 1 18 ? -3.898 33.938 4.172 1 97.56 18 ILE B N 1
ATOM 2242 C CA . ILE B 1 18 ? -4.047 33.344 2.852 1 97.56 18 ILE B CA 1
ATOM 2243 C C . ILE B 1 18 ? -5.098 34.094 2.051 1 97.56 18 ILE B C 1
ATOM 2245 O O . ILE B 1 18 ? -4.953 34.281 0.839 1 97.56 18 ILE B O 1
ATOM 2249 N N . LYS B 1 19 ? -6.129 34.562 2.725 1 96.31 19 LYS B N 1
ATOM 2250 C CA . LYS B 1 19 ? -7.172 35.344 2.062 1 96.31 19 LYS B CA 1
ATOM 2251 C C . LYS B 1 19 ? -6.602 36.625 1.439 1 96.31 19 LYS B C 1
ATOM 2253 O O . LYS B 1 19 ? -7.156 37.156 0.474 1 96.31 19 LYS B O 1
ATOM 2258 N N . GLY B 1 20 ? -5.535 37.094 1.96 1 95.75 20 GLY B N 1
ATOM 2259 C CA . GLY B 1 20 ? -4.918 38.312 1.482 1 95.75 20 GLY B CA 1
ATOM 2260 C C . GLY B 1 20 ? -4.125 38.125 0.203 1 95.75 20 GLY B C 1
ATOM 2261 O O . GLY B 1 20 ? -3.748 39.094 -0.451 1 95.75 20 GLY B O 1
ATOM 2262 N N . ILE B 1 21 ? -3.893 36.969 -0.136 1 96.44 21 ILE B N 1
ATOM 2263 C CA . ILE B 1 21 ? -3.139 36.656 -1.348 1 96.44 21 ILE B CA 1
ATOM 2264 C C . ILE B 1 21 ? -4.035 36.844 -2.572 1 96.44 21 ILE B C 1
ATOM 2266 O O . ILE B 1 21 ? -5.109 36.25 -2.652 1 96.44 21 ILE B O 1
ATOM 2270 N N . GLN B 1 22 ? -3.578 37.562 -3.535 1 95.25 22 GLN B N 1
ATOM 2271 C CA . GLN B 1 22 ? -4.387 38.031 -4.664 1 95.25 22 GLN B CA 1
ATOM 2272 C C . GLN B 1 22 ? -4.914 36.844 -5.469 1 95.25 22 GLN B C 1
ATOM 2274 O O . GLN B 1 22 ? -6.066 36.844 -5.906 1 95.25 22 GLN B O 1
ATOM 2279 N N . ASP B 1 23 ? -4.172 35.812 -5.598 1 96.44 23 ASP B N 1
ATOM 2280 C CA . ASP B 1 23 ? -4.512 34.719 -6.488 1 96.44 23 ASP B CA 1
ATOM 2281 C C . ASP B 1 23 ? -5.395 33.688 -5.777 1 96.44 23 ASP B C 1
ATOM 2283 O O . ASP B 1 23 ? -5.863 32.719 -6.395 1 96.44 23 ASP B O 1
ATOM 2287 N N . VAL B 1 24 ? -5.656 33.875 -4.527 1 97.81 24 VAL B N 1
ATOM 2288 C CA . VAL B 1 24 ? -6.52 32.938 -3.781 1 97.81 24 VAL B CA 1
ATOM 2289 C C . VAL B 1 24 ? -7.98 33.344 -3.986 1 97.81 24 VAL B C 1
ATOM 2291 O O . VAL B 1 24 ? -8.367 34.5 -3.748 1 97.81 24 VAL B O 1
ATOM 2294 N N . GLU B 1 25 ? -8.789 32.344 -4.387 1 98.19 25 GLU B N 1
ATOM 2295 C CA . GLU B 1 25 ? -10.195 32.594 -4.68 1 98.19 25 GLU B CA 1
ATOM 2296 C C . GLU B 1 25 ? -11.094 32.062 -3.561 1 98.19 25 GLU B C 1
ATOM 2298 O O . GLU B 1 25 ? -12.219 32.531 -3.395 1 98.19 25 GLU B O 1
ATOM 2303 N N . GLY B 1 26 ? -10.594 31.109 -2.883 1 98.5 26 GLY B N 1
ATOM 2304 C CA . GLY B 1 26 ? -11.406 30.562 -1.812 1 98.5 26 GLY B CA 1
ATOM 2305 C C . GLY B 1 26 ? -10.641 29.609 -0.906 1 98.5 26 GLY B C 1
ATOM 2306 O O . GLY B 1 26 ? -9.523 29.203 -1.231 1 98.5 26 GLY B O 1
ATOM 2307 N N . ILE B 1 27 ? -11.203 29.328 0.278 1 98.5 27 ILE B N 1
ATOM 2308 C CA . ILE B 1 27 ? -10.656 28.422 1.279 1 98.5 27 ILE B CA 1
ATOM 2309 C C . ILE B 1 27 ? -11.758 27.484 1.776 1 98.5 27 ILE B C 1
ATOM 2311 O O . ILE B 1 27 ? -12.844 27.938 2.143 1 98.5 27 ILE B O 1
ATOM 2315 N N . ILE B 1 28 ? -11.492 26.219 1.687 1 98.25 28 ILE B N 1
ATOM 2316 C CA . ILE B 1 28 ? -12.414 25.203 2.172 1 98.25 28 ILE B CA 1
ATOM 2317 C C . ILE B 1 28 ? -11.773 24.438 3.322 1 98.25 28 ILE B C 1
ATOM 2319 O O . ILE B 1 28 ? -10.648 23.953 3.203 1 98.25 28 ILE B O 1
ATOM 2323 N N . GLN B 1 29 ? -12.383 24.391 4.422 1 96.81 29 GLN B N 1
A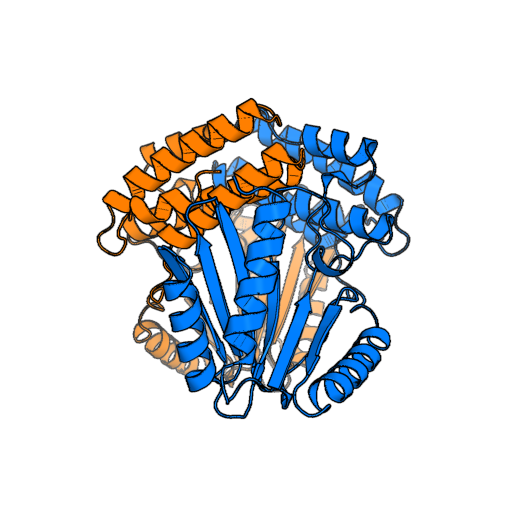TOM 2324 C CA . GLN B 1 29 ? -11.961 23.531 5.52 1 96.81 29 GLN B CA 1
ATOM 2325 C C . GLN B 1 29 ? -12.438 22.094 5.309 1 96.81 29 GLN B C 1
ATOM 2327 O O . GLN B 1 29 ? -13.57 21.875 4.891 1 96.81 29 GLN B O 1
ATOM 2332 N N . LEU B 1 30 ? -11.57 21.172 5.586 1 94.12 30 LEU B N 1
ATOM 2333 C CA . LEU B 1 30 ? -11.891 19.766 5.406 1 94.12 30 LEU B CA 1
ATOM 2334 C C . LEU B 1 30 ? -11.781 19.016 6.727 1 94.12 30 LEU B C 1
ATOM 2336 O O . LEU B 1 30 ? -11.219 19.516 7.695 1 94.12 30 LEU B O 1
ATOM 2340 N N . GLY B 1 31 ? -12.43 17.812 6.773 1 88.81 31 GLY B N 1
ATOM 2341 C CA . GLY B 1 31 ? -12.211 16.859 7.84 1 88.81 31 GLY B CA 1
ATOM 2342 C C . GLY B 1 31 ? -12.938 17.219 9.125 1 88.81 31 GLY B C 1
ATOM 2343 O O . GLY B 1 31 ? -14.016 17.812 9.086 1 88.81 31 GLY B O 1
ATOM 2344 N N . SER B 1 32 ? -12.367 16.812 10.227 1 83.31 32 SER B N 1
ATOM 2345 C CA . SER B 1 32 ? -13.039 16.844 11.523 1 83.31 32 SER B CA 1
ATOM 2346 C C . SER B 1 32 ? -13.242 18.281 12 1 83.31 32 SER B C 1
ATOM 2348 O O . SER B 1 32 ? -14.164 18.562 12.766 1 83.31 32 SER B O 1
ATOM 2350 N N . GLY B 1 33 ? -12.422 19.109 11.516 1 87.06 33 GLY B N 1
ATOM 2351 C CA . GLY B 1 33 ? -12.539 20.5 11.93 1 87.06 33 GLY B CA 1
ATOM 2352 C C . GLY B 1 33 ? -13.859 21.125 11.523 1 87.06 33 GLY B C 1
ATOM 2353 O O . GLY B 1 33 ? -14.312 22.094 12.141 1 87.06 33 GLY B O 1
ATOM 2354 N N . THR B 1 34 ? -14.477 20.516 10.562 1 89.75 34 THR B N 1
ATOM 2355 C CA . THR B 1 34 ? -15.719 21.078 10.055 1 89.75 34 THR B CA 1
ATOM 2356 C C . THR B 1 34 ? -16.859 20.875 11.055 1 89.75 34 THR B C 1
ATOM 2358 O O . THR B 1 34 ? -17.844 21.609 11.039 1 89.75 34 THR B O 1
ATOM 2361 N N . ILE B 1 35 ? -16.688 19.906 11.852 1 85.88 35 ILE B N 1
ATOM 2362 C CA . ILE B 1 35 ? -17.734 19.594 12.812 1 85.88 35 ILE B CA 1
ATOM 2363 C C . ILE B 1 35 ? -17.188 19.703 14.234 1 85.88 35 ILE B C 1
ATOM 2365 O O . ILE B 1 35 ? -17.812 19.203 15.18 1 85.88 35 ILE B O 1
ATOM 2369 N N . GLY B 1 36 ? -16.141 20.266 14.383 1 83.56 36 GLY B N 1
ATOM 2370 C CA . GLY B 1 36 ? -15.492 20.344 15.68 1 83.56 36 GLY B CA 1
ATOM 2371 C C . GLY B 1 36 ? -14.477 19.25 15.906 1 83.56 36 GLY B C 1
ATOM 2372 O O . GLY B 1 36 ? -14.773 18.062 15.711 1 83.56 36 GLY B O 1
ATOM 2373 N N . TYR B 1 37 ? -13.352 19.578 16.25 1 83.19 37 TYR B N 1
ATOM 2374 C CA . TYR B 1 37 ? -12.258 18.625 16.438 1 83.19 37 TYR B CA 1
ATOM 2375 C C . TYR B 1 37 ? -12.586 17.625 17.531 1 83.19 37 TYR B C 1
ATOM 2377 O O . TYR B 1 37 ? -13.102 17.984 18.578 1 83.19 37 TYR B O 1
ATOM 2385 N N . SER B 1 38 ? -12.336 16.375 17.266 1 73.75 38 SER B N 1
ATOM 2386 C CA . SER B 1 38 ? -12.688 15.281 18.172 1 73.75 38 SER B CA 1
ATOM 2387 C C . SER B 1 38 ? -11.664 15.156 19.297 1 73.75 38 SER B C 1
ATOM 2389 O O . SER B 1 38 ? -11.969 14.586 20.344 1 73.75 38 SER B O 1
ATOM 2391 N N . ASP B 1 39 ? -10.414 15.57 18.969 1 81.75 39 ASP B N 1
ATOM 2392 C CA . ASP B 1 39 ? -9.367 15.461 19.984 1 81.75 39 ASP B CA 1
ATOM 2393 C C . ASP B 1 39 ? -8.312 16.547 19.812 1 81.75 39 ASP B C 1
ATOM 2395 O O . ASP B 1 39 ? -8.453 17.422 18.938 1 81.75 39 ASP B O 1
ATOM 2399 N N . ARG B 1 40 ? -7.34 16.5 20.672 1 81.88 40 ARG B N 1
ATOM 2400 C CA . ARG B 1 40 ? -6.34 17.562 20.703 1 81.88 40 ARG B CA 1
ATOM 2401 C C . ARG B 1 40 ? -5.25 17.312 19.672 1 81.88 40 ARG B C 1
ATOM 2403 O O . ARG B 1 40 ? -4.336 18.141 19.516 1 81.88 40 ARG B O 1
ATOM 2410 N N . TYR B 1 41 ? -5.336 16.25 18.922 1 83.81 41 TYR B N 1
ATOM 2411 C CA . TYR B 1 41 ? -4.254 15.891 18.016 1 83.81 41 TYR B CA 1
ATOM 2412 C C . TYR B 1 41 ? -4.648 16.156 16.562 1 83.81 41 TYR B C 1
ATOM 2414 O O . TYR B 1 41 ? -3.826 16.016 15.656 1 83.81 41 TYR B O 1
ATOM 2422 N N . SER B 1 42 ? -5.891 16.578 16.359 1 86.81 42 SER B N 1
ATOM 2423 C CA . SER B 1 42 ? -6.375 16.781 15.008 1 86.81 42 SER B CA 1
ATOM 2424 C C . SER B 1 42 ? -5.633 17.938 14.328 1 86.81 42 SER B C 1
ATOM 2426 O O . SER B 1 42 ? -5.379 18.969 14.953 1 86.81 42 SER B O 1
ATOM 2428 N N . ASP B 1 43 ? -5.293 17.703 13.109 1 90.81 43 ASP B N 1
ATOM 2429 C CA . ASP B 1 43 ? -4.625 18.734 12.336 1 90.81 43 ASP B CA 1
ATOM 2430 C C . ASP B 1 43 ? -5.641 19.594 11.586 1 90.81 43 ASP B C 1
ATOM 2432 O O . ASP B 1 43 ? -6.852 19.422 11.734 1 90.81 43 ASP B O 1
ATOM 2436 N N . ILE B 1 44 ? -5.188 20.672 11.055 1 93.44 44 ILE B N 1
ATOM 2437 C CA . ILE B 1 44 ? -6.016 21.562 10.258 1 93.44 44 ILE B CA 1
ATOM 2438 C C . ILE B 1 44 ? -5.93 21.172 8.781 1 93.44 44 ILE B C 1
ATOM 2440 O O . ILE B 1 44 ? -4.84 21.109 8.211 1 93.44 44 ILE B O 1
ATOM 2444 N N . ASP B 1 45 ? -7 20.875 8.18 1 95.31 45 ASP B N 1
ATOM 2445 C CA . ASP B 1 45 ? -7.07 20.5 6.773 1 95.31 45 ASP B CA 1
ATOM 2446 C C . ASP B 1 45 ? -7.758 21.578 5.945 1 95.31 45 ASP B C 1
ATOM 2448 O O . ASP B 1 45 ? -8.914 21.922 6.195 1 95.31 45 ASP B O 1
ATOM 2452 N N . LEU B 1 46 ? -7.066 22.062 4.953 1 97.31 46 LEU B N 1
ATOM 2453 C CA . LEU B 1 46 ? -7.641 23.094 4.105 1 97.31 46 LEU B CA 1
ATOM 2454 C C . LEU B 1 46 ? -7.438 22.766 2.629 1 97.31 46 LEU B C 1
ATOM 2456 O O . LEU B 1 46 ? -6.449 22.125 2.262 1 97.31 46 LEU B O 1
ATOM 2460 N N . MET B 1 47 ? -8.32 23.094 1.911 1 97.75 47 MET B N 1
ATOM 2461 C CA . MET B 1 47 ? -8.188 23.203 0.46 1 97.75 47 MET B CA 1
ATOM 2462 C C . MET B 1 47 ? -8.242 24.672 0.015 1 97.75 47 MET B C 1
ATOM 2464 O O . MET B 1 47 ? -9.18 25.391 0.358 1 97.75 47 MET B O 1
ATOM 2468 N N . ILE B 1 48 ? -7.238 25.078 -0.619 1 98.5 48 ILE B N 1
ATOM 2469 C CA . ILE B 1 48 ? -7.137 26.453 -1.069 1 98.5 48 ILE B CA 1
ATOM 2470 C C . ILE B 1 48 ? -7.348 26.531 -2.58 1 98.5 48 ILE B C 1
ATOM 2472 O O . ILE B 1 48 ? -6.559 25.969 -3.348 1 98.5 48 ILE B O 1
ATOM 2476 N N . ALA B 1 49 ? -8.367 27.172 -2.955 1 98.25 49 ALA B N 1
ATOM 2477 C CA . ALA B 1 49 ? -8.688 27.359 -4.367 1 98.25 49 ALA B CA 1
ATOM 2478 C C . ALA B 1 49 ? -8.008 28.609 -4.918 1 98.25 49 ALA B C 1
ATOM 2480 O O . ALA B 1 49 ? -8.055 29.672 -4.301 1 98.25 49 ALA B O 1
ATOM 2481 N N . THR B 1 50 ? -7.402 28.5 -6.047 1 98 50 THR B N 1
ATOM 2482 C CA . THR B 1 50 ? -6.668 29.609 -6.629 1 98 50 THR B CA 1
ATOM 2483 C C . THR B 1 50 ? -7.051 29.812 -8.094 1 98 50 THR B C 1
ATOM 2485 O O . THR B 1 50 ? -7.77 28.984 -8.664 1 98 50 THR B O 1
ATOM 2488 N N . THR B 1 51 ? -6.57 31 -8.633 1 94.62 51 THR B N 1
ATOM 2489 C CA . THR B 1 51 ? -6.605 31.188 -10.078 1 94.62 51 THR B CA 1
ATOM 2490 C C . THR B 1 51 ? -5.715 30.172 -10.781 1 94.62 51 THR B C 1
ATOM 2492 O O . THR B 1 51 ? -5.223 29.234 -10.156 1 94.62 51 THR B O 1
ATOM 2495 N N . GLU B 1 52 ? -5.5 30.375 -12.07 1 91.69 52 GLU B N 1
ATOM 2496 C CA . GLU B 1 52 ? -4.695 29.438 -12.852 1 91.69 52 GLU B CA 1
ATOM 2497 C C . GLU B 1 52 ? -3.215 29.562 -12.516 1 91.69 52 GLU B C 1
ATOM 2499 O O . GLU B 1 52 ? -2.41 28.703 -12.883 1 91.69 52 GLU B O 1
ATOM 2504 N N . GLN B 1 53 ? -2.898 30.531 -11.742 1 93.19 53 GLN B N 1
ATOM 2505 C CA . GLN B 1 53 ? -1.517 30.703 -11.305 1 93.19 53 GLN B CA 1
ATOM 2506 C C . GLN B 1 53 ? -1.26 29.953 -10 1 93.19 53 GLN B C 1
ATOM 2508 O O . GLN B 1 53 ? -0.792 30.547 -9.023 1 93.19 53 GLN B O 1
ATOM 2513 N N . VAL B 1 54 ? -1.467 28.688 -10.023 1 96.38 54 VAL B N 1
ATOM 2514 C CA . VAL B 1 54 ? -1.479 27.859 -8.82 1 96.38 54 VAL B CA 1
ATOM 2515 C C . VAL B 1 54 ? -0.084 27.828 -8.203 1 96.38 54 VAL B C 1
ATOM 2517 O O . VAL B 1 54 ? 0.062 27.938 -6.98 1 96.38 54 VAL B O 1
ATOM 2520 N N . SER B 1 55 ? 0.943 27.703 -9.031 1 95.88 55 SER B N 1
ATOM 2521 C CA . SER B 1 55 ? 2.312 27.594 -8.539 1 95.88 55 SER B CA 1
ATOM 2522 C C . SER B 1 55 ? 2.729 28.875 -7.805 1 95.88 55 SER B C 1
ATOM 2524 O O . SER B 1 55 ? 3.359 28.812 -6.75 1 95.88 55 SER B O 1
ATOM 2526 N N . LEU B 1 56 ? 2.342 29.969 -8.367 1 95.88 56 LEU B N 1
ATOM 2527 C CA . LEU B 1 56 ? 2.652 31.266 -7.75 1 95.88 56 LEU B CA 1
ATOM 2528 C C . LEU B 1 56 ? 1.933 31.406 -6.414 1 95.88 56 LEU B C 1
ATOM 2530 O O . LEU B 1 56 ? 2.539 31.812 -5.418 1 95.88 56 LEU B O 1
ATOM 2534 N N . ALA B 1 57 ? 0.685 31.109 -6.367 1 97.12 57 ALA B N 1
ATOM 2535 C CA . ALA B 1 57 ? -0.091 31.172 -5.133 1 97.12 57 ALA B CA 1
ATOM 2536 C C . ALA B 1 57 ? 0.516 30.281 -4.059 1 97.12 57 ALA B C 1
ATOM 2538 O O . ALA B 1 57 ? 0.641 30.688 -2.898 1 97.12 57 ALA B O 1
ATOM 2539 N N . LYS B 1 58 ? 0.82 29.078 -4.465 1 97.81 58 LYS B N 1
ATOM 2540 C CA . LYS B 1 58 ? 1.44 28.109 -3.559 1 97.81 58 LYS B CA 1
ATOM 2541 C C . LYS B 1 58 ? 2.686 28.703 -2.904 1 97.81 58 LYS B C 1
ATOM 2543 O O . LYS B 1 58 ? 2.889 28.547 -1.696 1 97.81 58 LYS B O 1
ATOM 2548 N N . ASP B 1 59 ? 3.506 29.406 -3.688 1 97.38 59 ASP B N 1
ATOM 2549 C CA . ASP B 1 59 ? 4.734 29.984 -3.162 1 97.38 59 ASP B CA 1
ATOM 2550 C C . ASP B 1 59 ? 4.434 31.094 -2.15 1 97.38 59 ASP B C 1
ATOM 2552 O O . ASP B 1 59 ? 5.113 31.203 -1.128 1 97.38 59 ASP B O 1
ATOM 2556 N N . PHE B 1 60 ? 3.471 31.844 -2.436 1 97.88 60 PHE B N 1
ATOM 2557 C CA . PHE B 1 60 ? 3.07 32.875 -1.507 1 97.88 60 PHE B CA 1
ATOM 2558 C C . PHE B 1 60 ? 2.529 32.281 -0.214 1 97.88 60 PHE B C 1
ATOM 2560 O O . PHE B 1 60 ? 2.822 32.781 0.876 1 97.88 60 PHE B O 1
ATOM 2567 N N . ILE B 1 61 ? 1.749 31.266 -0.355 1 98.38 61 ILE B N 1
ATOM 2568 C CA . ILE B 1 61 ? 1.18 30.594 0.81 1 98.38 61 ILE B CA 1
ATOM 2569 C C . ILE B 1 61 ? 2.299 30 1.662 1 98.38 61 ILE B C 1
ATOM 2571 O O . ILE B 1 61 ? 2.301 30.141 2.887 1 98.38 61 ILE B O 1
ATOM 2575 N N . LYS B 1 62 ? 3.18 29.359 0.985 1 98.12 62 LYS B N 1
ATOM 2576 C CA . LYS B 1 62 ? 4.332 28.797 1.683 1 98.12 62 LYS B CA 1
ATOM 2577 C C . LYS B 1 62 ? 5.074 29.859 2.48 1 98.12 62 LYS B C 1
ATOM 2579 O O . LYS B 1 62 ? 5.422 29.656 3.643 1 98.12 62 LYS B O 1
ATOM 2584 N N . ALA B 1 63 ? 5.32 31 1.845 1 97.75 63 ALA B N 1
ATOM 2585 C CA . ALA B 1 63 ? 6.008 32.125 2.504 1 97.75 63 ALA B CA 1
ATOM 2586 C C . ALA B 1 63 ? 5.238 32.594 3.736 1 97.75 63 ALA B C 1
ATOM 2588 O O . ALA B 1 63 ? 5.836 32.875 4.773 1 97.75 63 ALA B O 1
ATOM 2589 N N . GLU B 1 64 ? 3.959 32.625 3.625 1 97.88 64 GLU B N 1
ATOM 2590 C CA . GLU B 1 64 ? 3.131 33.031 4.754 1 97.88 64 GLU B CA 1
ATOM 2591 C C . GLU B 1 64 ? 3.229 32.031 5.902 1 97.88 64 GLU B C 1
ATOM 2593 O O . GLU B 1 64 ? 3.279 32.438 7.07 1 97.88 64 GLU B O 1
ATOM 2598 N N . LEU B 1 65 ? 3.217 30.781 5.582 1 97.88 65 LEU B N 1
ATOM 2599 C CA . LEU B 1 65 ? 3.33 29.734 6.598 1 97.88 65 LEU B CA 1
ATOM 2600 C C . LEU B 1 65 ? 4.664 29.828 7.328 1 97.88 65 LEU B C 1
ATOM 2602 O O . LEU B 1 65 ? 4.727 29.656 8.547 1 97.88 65 LEU B O 1
ATOM 2606 N N . GLN B 1 66 ? 5.684 30.141 6.574 1 97.06 66 GLN B N 1
ATOM 2607 C CA . GLN B 1 66 ? 7 30.328 7.176 1 97.06 66 GLN B CA 1
ATOM 2608 C C . GLN B 1 66 ? 7.012 31.531 8.109 1 97.06 66 GLN B C 1
ATOM 2610 O O . GLN B 1 66 ? 7.562 31.453 9.211 1 97.06 66 GLN B O 1
ATOM 2615 N N . ARG B 1 67 ? 6.422 32.531 7.691 1 96.44 67 ARG B N 1
ATOM 2616 C CA . ARG B 1 67 ? 6.34 33.75 8.516 1 96.44 67 ARG B CA 1
ATOM 2617 C C . ARG B 1 67 ? 5.555 33.469 9.797 1 96.44 67 ARG B C 1
ATOM 2619 O O . ARG B 1 67 ? 5.832 34.062 10.836 1 96.44 67 ARG B O 1
ATOM 2626 N N . MET B 1 68 ? 4.664 32.562 9.664 1 96 68 MET B N 1
ATOM 2627 C CA . MET B 1 68 ? 3.82 32.219 10.805 1 96 68 MET B CA 1
ATOM 2628 C C . MET B 1 68 ? 4.562 31.312 11.781 1 96 68 MET B C 1
ATOM 2630 O O . MET B 1 68 ? 4.055 31 12.859 1 96 68 MET B O 1
ATOM 2634 N N . GLY B 1 69 ? 5.738 30.828 11.344 1 94.69 69 GLY B N 1
ATOM 2635 C CA . GLY B 1 69 ? 6.555 30.094 12.289 1 94.69 69 GLY B CA 1
ATOM 2636 C C . GLY B 1 69 ? 6.688 28.625 11.938 1 94.69 69 GLY B C 1
ATOM 2637 O O . GLY B 1 69 ? 7.145 27.812 12.75 1 94.69 69 GLY B O 1
ATOM 2638 N N . ALA B 1 70 ? 6.23 28.219 10.75 1 94.56 70 ALA B N 1
ATOM 2639 C CA . ALA B 1 70 ? 6.477 26.844 10.344 1 94.56 70 ALA B CA 1
ATOM 2640 C C . ALA B 1 70 ? 7.969 26.562 10.227 1 94.56 70 ALA B C 1
ATOM 2642 O O . ALA B 1 70 ? 8.664 27.188 9.43 1 94.56 70 ALA B O 1
ATOM 2643 N N . PHE B 1 71 ? 8.461 25.625 11.039 1 90.94 71 PHE B N 1
ATOM 2644 C CA . PHE B 1 71 ? 9.898 25.375 11.016 1 90.94 71 PHE B CA 1
ATOM 2645 C C . PHE B 1 71 ? 10.25 24.375 9.93 1 90.94 71 PHE B C 1
ATOM 2647 O O . PHE B 1 71 ? 11.422 24.25 9.555 1 90.94 71 PHE B O 1
ATOM 2654 N N . TYR B 1 72 ? 9.289 23.688 9.492 1 90.69 72 TYR B N 1
ATOM 2655 C CA . TYR B 1 72 ? 9.438 22.766 8.367 1 90.69 72 TYR B CA 1
ATOM 2656 C C . TYR B 1 72 ? 8.164 22.703 7.535 1 90.69 72 TYR B C 1
ATOM 2658 O O . TYR B 1 72 ? 7.059 22.703 8.078 1 90.69 72 TYR B O 1
ATOM 2666 N N . ILE B 1 73 ? 8.297 22.672 6.215 1 93.44 73 ILE B N 1
ATOM 2667 C CA . ILE B 1 73 ? 7.152 22.531 5.316 1 93.44 73 ILE B CA 1
ATOM 2668 C C . ILE B 1 73 ? 7.445 21.453 4.277 1 93.44 73 ILE B C 1
ATOM 2670 O O . ILE B 1 73 ? 8.344 21.609 3.451 1 93.44 73 ILE B O 1
ATOM 2674 N N . LYS B 1 74 ? 6.727 20.391 4.395 1 91.31 74 LYS B N 1
ATOM 2675 C CA . LYS B 1 74 ? 6.781 19.391 3.34 1 91.31 74 LYS B CA 1
ATOM 2676 C C . LYS B 1 74 ? 5.961 19.812 2.127 1 91.31 74 LYS B C 1
ATOM 2678 O O . LYS B 1 74 ? 4.793 20.203 2.262 1 91.31 74 LYS B O 1
ATOM 2683 N N . GLU B 1 75 ? 6.602 19.734 1.031 1 92.38 75 GLU B N 1
ATOM 2684 C CA . GLU B 1 75 ? 5.906 20.094 -0.203 1 92.38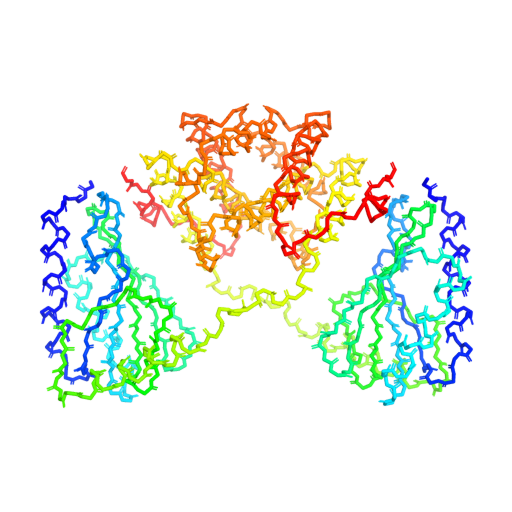 75 GLU B CA 1
ATOM 2685 C C . GLU B 1 75 ? 5.645 18.859 -1.062 1 92.38 75 GLU B C 1
ATOM 2687 O O . GLU B 1 75 ? 6.484 17.953 -1.137 1 92.38 75 GLU B O 1
ATOM 2692 N N . GLY B 1 76 ? 4.453 18.875 -1.544 1 89.69 76 GLY B N 1
ATOM 2693 C CA . GLY B 1 76 ? 4.086 17.859 -2.52 1 89.69 76 GLY B CA 1
ATOM 2694 C C . GLY B 1 76 ? 3.457 18.438 -3.773 1 89.69 76 GLY B C 1
ATOM 2695 O O . GLY B 1 76 ? 2.863 19.516 -3.734 1 89.69 76 GLY B O 1
ATOM 2696 N N . LYS B 1 77 ? 3.672 17.641 -4.902 1 89.75 77 LYS B N 1
ATOM 2697 C CA . LYS B 1 77 ? 3.068 18.016 -6.176 1 89.75 77 LYS B CA 1
ATOM 2698 C C . LYS B 1 77 ? 2.363 16.828 -6.816 1 89.75 77 LYS B C 1
ATOM 2700 O O . LYS B 1 77 ? 3.002 15.82 -7.148 1 89.75 77 LYS B O 1
ATOM 2705 N N . PHE B 1 78 ? 1.159 16.906 -6.906 1 85.75 78 PHE B N 1
ATOM 2706 C CA . PHE B 1 78 ? 0.396 15.852 -7.562 1 85.75 78 PHE B CA 1
ATOM 2707 C C . PHE B 1 78 ? 0.284 16.125 -9.062 1 85.75 78 PHE B C 1
ATOM 2709 O O . PHE B 1 78 ? 0.278 15.188 -9.867 1 85.75 78 PHE B O 1
ATOM 2716 N N . SER B 1 79 ? 0.154 17.312 -9.438 1 88.12 79 SER B N 1
ATOM 2717 C CA . SER B 1 79 ? 0.146 17.797 -10.812 1 88.12 79 SER B CA 1
ATOM 2718 C C . SER B 1 79 ? 0.543 19.266 -10.875 1 88.12 79 SER B C 1
ATOM 2720 O O . SER B 1 79 ? 0.824 19.891 -9.852 1 88.12 79 SER B O 1
ATOM 2722 N N . ASP B 1 80 ? 0.604 19.656 -12.055 1 88.88 80 ASP B N 1
ATOM 2723 C CA . ASP B 1 80 ? 0.927 21.078 -12.211 1 88.88 80 ASP B CA 1
ATOM 2724 C C . ASP B 1 80 ? -0.177 21.953 -11.641 1 88.88 80 ASP B C 1
ATOM 2726 O O . ASP B 1 80 ? 0.025 23.156 -11.438 1 88.88 80 ASP B O 1
ATOM 2730 N N . GLU B 1 81 ? -1.297 21.359 -11.242 1 91.31 81 GLU B N 1
ATOM 2731 C CA . GLU B 1 81 ? -2.453 22.141 -10.797 1 91.31 81 GLU B CA 1
ATOM 2732 C C . GLU B 1 81 ? -2.766 21.859 -9.328 1 91.31 81 GLU B C 1
ATOM 2734 O O . GLU B 1 81 ? -3.646 22.5 -8.742 1 91.31 81 GLU B O 1
ATOM 2739 N N . ILE B 1 82 ? -2.039 20.938 -8.773 1 94.75 82 ILE B N 1
ATOM 2740 C CA . ILE B 1 82 ? -2.379 20.547 -7.41 1 94.75 82 ILE B CA 1
ATOM 2741 C C . ILE B 1 82 ? -1.104 20.391 -6.586 1 94.75 82 ILE B C 1
ATOM 2743 O O . ILE B 1 82 ? -0.257 19.547 -6.887 1 94.75 82 ILE B O 1
ATOM 2747 N N . PHE B 1 83 ? -1.019 21.172 -5.613 1 96.69 83 PHE B N 1
ATOM 2748 C CA . PHE B 1 83 ? 0.122 21.141 -4.703 1 96.69 83 PHE B CA 1
ATOM 2749 C C . PHE B 1 83 ? -0.33 20.828 -3.279 1 96.69 83 PHE B C 1
ATOM 2751 O O . PHE B 1 83 ? -1.488 21.078 -2.928 1 96.69 83 PHE B O 1
ATOM 2758 N N . LEU B 1 84 ? 0.579 20.266 -2.547 1 95.94 84 LEU B N 1
ATOM 2759 C CA . LEU B 1 84 ? 0.351 19.984 -1.134 1 95.94 84 LEU B CA 1
ATOM 2760 C C . LEU B 1 84 ? 1.413 20.656 -0.266 1 95.94 84 LEU B C 1
ATOM 2762 O O . LEU B 1 84 ? 2.604 20.609 -0.586 1 95.94 84 LEU B O 1
ATOM 2766 N N . LEU B 1 85 ? 0.981 21.375 0.721 1 96.62 85 LEU B N 1
ATOM 2767 C CA . LEU B 1 85 ? 1.856 21.938 1.744 1 96.62 85 LEU B CA 1
ATOM 2768 C C . LEU B 1 85 ? 1.494 21.406 3.125 1 96.62 85 LEU B C 1
ATOM 2770 O O . LEU B 1 85 ? 0.354 21.547 3.57 1 96.62 85 LEU B O 1
ATOM 2774 N N . ILE B 1 86 ? 2.484 20.844 3.768 1 94.94 86 ILE B N 1
ATOM 2775 C CA . ILE B 1 86 ? 2.287 20.328 5.121 1 94.94 86 ILE B CA 1
ATOM 2776 C C . ILE B 1 86 ? 3.266 21.016 6.074 1 94.94 86 ILE B C 1
ATOM 2778 O O . ILE B 1 86 ? 4.371 20.516 6.297 1 94.94 86 ILE B O 1
ATOM 2782 N N . PRO B 1 87 ? 2.865 22.078 6.625 1 95.25 87 PRO B N 1
ATOM 2783 C CA . PRO B 1 87 ? 3.715 22.781 7.594 1 95.25 87 PRO B CA 1
ATOM 2784 C C . PRO B 1 87 ? 3.66 22.156 8.984 1 95.25 87 PRO B C 1
ATOM 2786 O O . PRO B 1 87 ? 2.607 21.672 9.406 1 95.25 87 PRO B O 1
ATOM 2789 N N . PHE B 1 88 ? 4.777 22.266 9.633 1 92.88 88 PHE B N 1
ATOM 2790 C CA . PHE B 1 88 ? 4.91 21.844 11.023 1 92.88 88 PHE B CA 1
ATOM 2791 C C . PHE B 1 88 ? 5.363 23.016 11.891 1 92.88 88 PHE B C 1
ATOM 2793 O O . PHE B 1 88 ? 6.277 23.766 11.516 1 92.88 88 PHE B O 1
ATOM 2800 N N . PHE B 1 89 ? 4.699 23.172 12.969 1 91.5 89 PHE B N 1
ATOM 2801 C CA . PHE B 1 89 ? 5 24.266 13.883 1 91.5 89 PHE B CA 1
ATOM 2802 C C . PHE B 1 89 ? 5.621 23.75 15.172 1 91.5 89 PHE B C 1
ATOM 2804 O O . PHE B 1 89 ? 5.492 22.562 15.492 1 91.5 89 PHE B O 1
ATOM 2811 N N . GLU B 1 90 ? 6.211 24.641 15.938 1 87.31 90 GLU B N 1
ATOM 2812 C CA . GLU B 1 90 ? 6.977 24.266 17.125 1 87.31 90 GLU B CA 1
ATOM 2813 C C . GLU B 1 90 ? 6.074 23.688 18.203 1 87.31 90 GLU B C 1
ATOM 2815 O O . GLU B 1 90 ? 6.5 22.828 18.984 1 87.31 90 GLU B O 1
ATOM 2820 N N . ASN B 1 91 ? 4.883 24.125 18.234 1 87.75 91 ASN B N 1
ATOM 2821 C CA . ASN B 1 91 ? 3.977 23.641 19.266 1 87.75 91 ASN B CA 1
ATOM 2822 C C . ASN B 1 91 ? 3.361 22.297 18.906 1 87.75 91 ASN B C 1
ATOM 2824 O O . ASN B 1 91 ? 2.488 21.797 19.625 1 87.75 91 ASN B O 1
ATOM 2828 N N . GLY B 1 92 ? 3.732 21.75 17.766 1 87.56 92 GLY B N 1
ATOM 2829 C CA . GLY B 1 92 ? 3.283 20.422 17.375 1 87.56 92 GLY B CA 1
ATOM 2830 C C . GLY B 1 92 ? 2.15 20.453 16.375 1 87.56 92 GLY B C 1
ATOM 2831 O O . GLY B 1 92 ? 1.708 19.391 15.906 1 87.56 92 GLY B O 1
ATOM 2832 N N . LEU B 1 93 ? 1.683 21.547 16.031 1 91.62 93 LEU B N 1
ATOM 2833 C CA . LEU B 1 93 ? 0.57 21.656 15.086 1 91.62 93 LEU B CA 1
ATOM 2834 C C . LEU B 1 93 ? 1.023 21.328 13.672 1 91.62 93 LEU B C 1
ATOM 2836 O O . LEU B 1 93 ? 2.086 21.781 13.234 1 91.62 93 LEU B O 1
ATOM 2840 N N . GLU B 1 94 ? 0.239 20.484 13.078 1 93.44 94 GLU B N 1
ATOM 2841 C CA . GLU B 1 94 ? 0.383 20.172 11.664 1 93.44 94 GLU B CA 1
ATOM 2842 C C . GLU B 1 94 ? -0.819 20.656 10.859 1 93.44 94 GLU B C 1
ATOM 2844 O O . GLU B 1 94 ? -1.939 20.703 11.375 1 93.44 94 GLU B O 1
ATOM 2849 N N . MET B 1 95 ? -0.571 21.078 9.648 1 94.75 95 MET B N 1
ATOM 2850 C CA . MET B 1 95 ? -1.663 21.375 8.727 1 94.75 95 MET B CA 1
ATOM 2851 C C . MET B 1 95 ? -1.501 20.609 7.418 1 94.75 95 MET B C 1
ATOM 2853 O O . MET B 1 95 ? -0.413 20.125 7.113 1 94.75 95 MET B O 1
ATOM 2857 N N . ASN B 1 96 ? -2.559 20.391 6.777 1 95.62 96 ASN B N 1
ATOM 2858 C CA . ASN B 1 96 ? -2.596 19.828 5.426 1 95.62 96 ASN B CA 1
ATOM 2859 C C . ASN B 1 96 ? -3.311 20.766 4.457 1 95.62 96 ASN B C 1
ATOM 2861 O O . ASN B 1 96 ? -4.543 20.828 4.445 1 95.62 96 ASN B O 1
ATOM 2865 N N . LEU B 1 97 ? -2.527 21.391 3.648 1 97.75 97 LEU B N 1
ATOM 2866 C CA . LEU B 1 97 ? -3.092 22.359 2.715 1 97.75 97 LEU B CA 1
ATOM 2867 C C . LEU B 1 97 ? -2.961 21.875 1.277 1 97.75 97 LEU B C 1
ATOM 2869 O O . LEU B 1 97 ? -1.849 21.719 0.77 1 97.75 97 LEU B O 1
ATOM 2873 N N . SER B 1 98 ? -4.012 21.656 0.689 1 97.75 98 SER B N 1
ATOM 2874 C CA . SER B 1 98 ? -4.023 21.422 -0.752 1 97.75 98 SER B CA 1
ATOM 2875 C C . SER B 1 98 ? -4.266 22.719 -1.517 1 97.75 98 SER B C 1
ATOM 2877 O O . SER B 1 98 ? -5.227 23.438 -1.241 1 97.75 98 SER B O 1
ATOM 2879 N N . VAL B 1 99 ? -3.396 22.984 -2.391 1 98.31 99 VAL B N 1
ATOM 2880 C CA . VAL B 1 99 ? -3.508 24.188 -3.217 1 98.31 99 VAL B CA 1
ATOM 2881 C C . VAL B 1 99 ? -3.801 23.781 -4.664 1 98.31 99 VAL B C 1
ATOM 2883 O O . VAL B 1 99 ? -3.023 23.062 -5.281 1 98.31 99 VAL B O 1
ATOM 2886 N N . LEU B 1 100 ? -4.867 24.234 -5.148 1 97.88 100 LEU B N 1
ATOM 2887 C CA . LEU B 1 100 ? -5.25 23.859 -6.504 1 97.88 100 LEU B CA 1
ATOM 2888 C C . LEU B 1 100 ? -6.121 24.922 -7.148 1 97.88 100 LEU B C 1
ATOM 2890 O O . LEU B 1 100 ? -6.688 25.766 -6.457 1 97.88 100 LEU B O 1
ATOM 2894 N N . SER B 1 101 ? -6.238 24.859 -8.438 1 96.81 101 SER B N 1
ATOM 2895 C CA . SER B 1 101 ? -7.121 25.812 -9.117 1 96.81 101 SER B CA 1
ATOM 2896 C C . SER B 1 101 ? -8.586 25.516 -8.805 1 96.81 101 SER B C 1
ATOM 2898 O O . SER B 1 101 ? -8.953 24.375 -8.531 1 96.81 101 SER B O 1
ATOM 2900 N N . THR B 1 102 ? -9.352 26.531 -8.898 1 96.5 102 THR B N 1
ATOM 2901 C CA . THR B 1 102 ? -10.773 26.391 -8.609 1 96.5 102 THR B CA 1
ATOM 2902 C C . THR B 1 102 ? -11.414 25.344 -9.523 1 96.5 102 THR B C 1
ATOM 2904 O O . THR B 1 102 ? -12.281 24.594 -9.086 1 96.5 102 THR B O 1
ATOM 2907 N N . THR B 1 103 ? -10.93 25.25 -10.727 1 94.5 103 THR B N 1
ATOM 2908 C CA . THR B 1 103 ? -11.484 24.297 -11.688 1 94.5 103 THR B CA 1
ATOM 2909 C C . THR B 1 103 ? -11.195 22.859 -11.273 1 94.5 103 THR B C 1
ATOM 2911 O O . THR B 1 103 ? -11.875 21.938 -11.719 1 94.5 103 THR B O 1
ATOM 2914 N N . HIS B 1 104 ? -10.234 22.719 -10.391 1 95.44 104 HIS B N 1
ATOM 2915 C CA . HIS B 1 104 ? -9.828 21.359 -10.023 1 95.44 104 HIS B CA 1
ATOM 2916 C C . HIS B 1 104 ? -10.328 20.984 -8.633 1 95.44 104 HIS B C 1
ATOM 2918 O O . HIS B 1 104 ? -9.961 19.938 -8.102 1 95.44 104 HIS B O 1
ATOM 2924 N N . LEU B 1 105 ? -11.117 21.828 -8.07 1 95.75 105 LEU B N 1
ATOM 2925 C CA . LEU B 1 105 ? -11.727 21.5 -6.781 1 95.75 105 LEU B CA 1
ATOM 2926 C C . LEU B 1 105 ? -12.539 20.219 -6.867 1 95.75 105 LEU B C 1
ATOM 2928 O O . LEU B 1 105 ? -13.156 19.938 -7.898 1 95.75 105 LEU B O 1
ATOM 2932 N N . ASN B 1 106 ? -12.484 19.5 -5.77 1 93 106 ASN B N 1
ATOM 2933 C CA . ASN B 1 106 ? -13.266 18.266 -5.703 1 93 106 ASN B CA 1
ATOM 2934 C C . ASN B 1 106 ? -13.727 17.969 -4.277 1 93 106 ASN B C 1
ATOM 2936 O O . ASN B 1 106 ? -13.211 18.547 -3.322 1 93 106 ASN B O 1
ATOM 2940 N N . VAL B 1 107 ? -14.742 17.219 -4.203 1 90.88 107 VAL B N 1
ATOM 2941 C CA . VAL B 1 107 ? -15.258 16.75 -2.92 1 90.88 107 VAL B CA 1
ATOM 2942 C C . VAL B 1 107 ? -15.062 15.242 -2.811 1 90.88 107 VAL B C 1
ATOM 2944 O O . VAL B 1 107 ? -15.531 14.492 -3.67 1 90.88 107 VAL B O 1
ATOM 2947 N N . LYS B 1 108 ? -14.312 14.898 -1.8 1 83.62 108 LYS B N 1
ATOM 2948 C CA . LYS B 1 108 ? -14.055 13.477 -1.605 1 83.62 108 LYS B CA 1
ATOM 2949 C C . LYS B 1 108 ? -14.656 12.984 -0.29 1 83.62 108 LYS B C 1
ATOM 2951 O O . LYS B 1 108 ? -14.586 11.789 0.023 1 83.62 108 LYS B O 1
ATOM 2956 N N . SER B 1 109 ? -15.148 13.914 0.515 1 83.19 109 SER B N 1
ATOM 2957 C CA . SER B 1 109 ? -15.781 13.602 1.793 1 83.19 109 SER B CA 1
ATOM 2958 C C . SER B 1 109 ? -16.922 14.562 2.088 1 83.19 109 SER B C 1
ATOM 2960 O O . SER B 1 109 ? -16.922 15.703 1.612 1 83.19 109 SER B O 1
ATOM 2962 N N . PRO B 1 110 ? -17.859 14.047 2.865 1 84.94 110 PRO B N 1
ATOM 2963 C CA . PRO B 1 110 ? -18.984 14.93 3.191 1 84.94 110 PRO B CA 1
ATOM 2964 C C . PRO B 1 110 ? -18.578 16.062 4.133 1 84.94 110 PRO B C 1
ATOM 2966 O O . PRO B 1 110 ? -19.328 17.031 4.301 1 84.94 110 PRO B O 1
ATOM 2969 N N . LEU B 1 111 ? -17.469 15.961 4.727 1 88.75 111 LEU B N 1
ATOM 2970 C CA . LEU B 1 111 ? -17.062 16.953 5.715 1 88.75 111 LEU B CA 1
ATOM 2971 C C . LEU B 1 111 ? -16.234 18.047 5.066 1 88.75 111 LEU B C 1
ATOM 2973 O O . LEU B 1 111 ? -15.008 17.969 5.004 1 88.75 111 LEU B O 1
ATOM 2977 N N . TRP B 1 112 ? -16.953 19 4.582 1 94.81 112 TRP B N 1
ATOM 2978 C CA . TRP B 1 112 ? -16.297 20.188 4.051 1 94.81 112 TRP B CA 1
ATOM 2979 C C . TRP B 1 112 ? -17.094 21.438 4.375 1 94.81 112 TRP B C 1
ATOM 2981 O O . TRP B 1 112 ? -18.328 21.391 4.504 1 94.81 112 TRP B O 1
ATOM 2991 N N . LYS B 1 113 ? -16.438 22.516 4.586 1 96.31 113 LYS B N 1
ATOM 2992 C CA . LYS B 1 113 ? -17.047 23.781 4.93 1 96.31 113 LYS B CA 1
ATOM 2993 C C . LYS B 1 113 ? -16.359 24.938 4.207 1 96.31 113 LYS B C 1
ATOM 2995 O O . LYS B 1 113 ? -15.141 25.078 4.273 1 96.31 113 LYS B O 1
ATOM 3000 N N . LEU B 1 114 ? -17.156 25.719 3.516 1 97.31 114 LEU B N 1
ATOM 3001 C CA . LEU B 1 114 ? -16.641 26.906 2.852 1 97.31 114 LEU B CA 1
ATOM 3002 C C . LEU B 1 114 ? -16.281 27.984 3.867 1 97.31 114 LEU B C 1
ATOM 3004 O O . LEU B 1 114 ? -17.141 28.422 4.637 1 97.31 114 LEU B O 1
ATOM 3008 N N . VAL B 1 115 ? -15.078 28.422 3.875 1 97.62 115 VAL B N 1
ATOM 3009 C CA . VAL B 1 115 ? -14.578 29.375 4.852 1 97.62 115 VAL B CA 1
ATOM 3010 C C . VAL B 1 115 ? -14.484 30.766 4.211 1 97.62 115 VAL B C 1
ATOM 3012 O O . VAL B 1 115 ? -14.734 31.781 4.863 1 97.62 115 VAL B O 1
ATOM 3015 N N . PHE B 1 116 ? -14.055 30.812 2.967 1 97.75 116 PHE B N 1
ATOM 3016 C CA . PHE B 1 116 ? -13.844 32.062 2.227 1 97.75 116 PHE B CA 1
ATOM 3017 C C . PHE B 1 116 ? -14.117 31.844 0.74 1 97.75 116 PHE B C 1
ATOM 3019 O O . PHE B 1 116 ? -13.758 30.812 0.178 1 97.75 116 PHE B O 1
ATOM 3026 N N . ASP B 1 117 ? -14.742 32.75 0.147 1 98.12 117 ASP B N 1
ATOM 3027 C CA . ASP B 1 117 ? -15.039 32.781 -1.282 1 98.12 117 ASP B CA 1
ATOM 3028 C C . ASP B 1 117 ? -15.016 34.188 -1.827 1 98.12 117 ASP B C 1
ATOM 3030 O O . ASP B 1 117 ? -15.891 35 -1.521 1 98.12 117 ASP B O 1
ATOM 3034 N N . ARG B 1 118 ? -14.07 34.406 -2.645 1 96.25 118 ARG B N 1
ATOM 3035 C CA . ARG B 1 118 ? -13.805 35.781 -3.066 1 96.25 118 ARG B CA 1
ATOM 3036 C C . ARG B 1 118 ? -14.898 36.312 -3.996 1 96.25 118 ARG B C 1
ATOM 3038 O O . ARG B 1 118 ? -15.352 37.438 -3.865 1 96.25 118 ARG B O 1
ATOM 3045 N N . ASN B 1 119 ? -15.344 35.5 -4.969 1 93.69 119 ASN B N 1
ATOM 3046 C CA . ASN B 1 119 ? -16.266 35.969 -6.004 1 93.69 119 ASN B CA 1
ATOM 3047 C C . ASN B 1 119 ? -17.453 35.031 -6.176 1 93.69 119 ASN B C 1
ATOM 3049 O O . ASN B 1 119 ? -18.188 35.125 -7.16 1 93.69 119 ASN B O 1
ATOM 3053 N N . GLY B 1 120 ? -17.609 34.094 -5.312 1 94.25 120 GLY B N 1
ATOM 3054 C CA . GLY B 1 120 ? -18.75 33.188 -5.371 1 94.25 120 GLY B CA 1
ATOM 3055 C C . GLY B 1 120 ? -18.516 31.969 -6.227 1 94.25 120 GLY B C 1
ATOM 3056 O O . GLY B 1 120 ? -19.281 31.016 -6.172 1 94.25 120 GLY B O 1
ATOM 3057 N N . GLY B 1 121 ? -17.516 31.953 -6.926 1 95.81 121 GLY B N 1
ATOM 3058 C CA . GLY B 1 121 ? -17.219 30.844 -7.832 1 95.81 121 GLY B CA 1
ATOM 3059 C C . GLY B 1 121 ? -16.844 29.562 -7.109 1 95.81 121 GLY B C 1
ATOM 3060 O O . GLY B 1 121 ? -17.125 28.469 -7.59 1 95.81 121 GLY B O 1
ATOM 3061 N N . VAL B 1 122 ? -16.203 29.641 -5.988 1 97.56 122 VAL B N 1
ATOM 3062 C CA . VAL B 1 122 ? -15.75 28.484 -5.227 1 97.56 122 VAL B CA 1
ATOM 3063 C C . VAL B 1 122 ? -16.953 27.734 -4.652 1 97.56 122 VAL B C 1
ATOM 3065 O O . VAL B 1 122 ? -17.047 26.516 -4.734 1 97.56 122 VAL B O 1
ATOM 3068 N N . GLN B 1 123 ? -17.875 28.484 -4.164 1 97.19 123 GLN B N 1
ATOM 3069 C CA . GLN B 1 123 ? -19.078 27.875 -3.629 1 97.19 123 GLN B CA 1
ATOM 3070 C C . GLN B 1 123 ? -19.812 27.078 -4.699 1 97.19 123 GLN B C 1
ATOM 3072 O O . GLN B 1 123 ? -20.219 25.938 -4.461 1 97.19 123 GLN B O 1
ATOM 3077 N N . SER B 1 124 ? -19.969 27.719 -5.832 1 97.06 124 SER B N 1
ATOM 3078 C CA . SER B 1 124 ? -20.656 27.062 -6.938 1 97.06 124 SER B CA 1
ATOM 3079 C C . SER B 1 124 ? -19.969 25.75 -7.328 1 97.06 124 SER B C 1
ATOM 3081 O O . SER B 1 124 ? -20.641 24.734 -7.52 1 97.06 124 SER B O 1
ATOM 3083 N N . LYS B 1 125 ? -18.734 25.859 -7.418 1 97.38 125 LYS B N 1
ATOM 3084 C CA . LYS B 1 125 ? -17.969 24.688 -7.797 1 97.38 125 LYS B CA 1
ATOM 3085 C C . LYS B 1 125 ? -18.094 23.594 -6.742 1 97.38 125 LYS B C 1
ATOM 3087 O O . LYS B 1 125 ? -18.266 22.406 -7.074 1 97.38 125 LYS B O 1
ATOM 3092 N N . MET B 1 126 ? -18 23.891 -5.492 1 96.88 126 MET B N 1
ATOM 3093 C CA . MET B 1 126 ? -18.078 22.906 -4.41 1 96.88 126 MET B CA 1
ATOM 3094 C C . MET B 1 126 ? -19.453 22.25 -4.371 1 96.88 126 MET B C 1
ATOM 3096 O O . MET B 1 126 ? -19.562 21.062 -4.098 1 96.88 126 MET B O 1
ATOM 3100 N N . ILE B 1 127 ? -20.438 23.047 -4.617 1 95.88 127 ILE B N 1
ATOM 3101 C CA . ILE B 1 127 ? -21.797 22.5 -4.645 1 95.88 127 ILE B CA 1
ATOM 3102 C C . ILE B 1 127 ? -21.922 21.484 -5.777 1 95.88 127 ILE B C 1
ATOM 3104 O O . ILE B 1 127 ? -22.453 20.391 -5.582 1 95.88 127 ILE B O 1
ATOM 3108 N N . GLU B 1 128 ? -21.391 21.906 -6.879 1 96.12 128 GLU B N 1
ATOM 3109 C CA . GLU B 1 128 ? -21.391 20.984 -8.023 1 96.12 128 GLU B CA 1
ATOM 3110 C C . GLU B 1 128 ? -20.672 19.688 -7.691 1 96.12 128 GLU B C 1
ATOM 3112 O O . GLU B 1 128 ? -21.188 18.594 -7.945 1 96.12 128 GLU B O 1
ATOM 3117 N N . GLU B 1 129 ? -19.484 19.812 -7.164 1 95.12 129 GLU B N 1
ATOM 3118 C CA . GLU B 1 129 ? -18.688 18.625 -6.824 1 95.12 129 GLU B CA 1
ATOM 3119 C C . GLU B 1 129 ? -19.359 17.812 -5.723 1 95.12 129 GLU B C 1
ATOM 3121 O O . GLU B 1 129 ? -19.234 16.578 -5.703 1 95.12 129 GLU B O 1
ATOM 3126 N N . ASN B 1 130 ? -19.969 18.469 -4.805 1 93.69 130 ASN B N 1
ATOM 3127 C CA . ASN B 1 130 ? -20.688 17.766 -3.758 1 93.69 130 ASN B CA 1
ATOM 3128 C C . ASN B 1 130 ? -21.828 16.906 -4.332 1 93.69 130 ASN B C 1
ATOM 3130 O O . ASN B 1 130 ? -22.047 15.781 -3.893 1 93.69 130 ASN B O 1
ATOM 3134 N N . GLU B 1 131 ? -22.516 17.453 -5.305 1 93.19 131 GLU B N 1
ATOM 3135 C CA . GLU B 1 131 ? -23.562 16.703 -5.98 1 93.19 131 GLU B CA 1
ATOM 3136 C C . GLU B 1 131 ? -23 15.469 -6.688 1 93.19 131 GLU B C 1
ATOM 3138 O O . GLU B 1 131 ? -23.594 14.391 -6.629 1 93.19 131 GLU B O 1
ATOM 3143 N N . ASN B 1 132 ? -21.922 15.68 -7.352 1 90.38 132 ASN B N 1
ATOM 3144 C CA . ASN B 1 132 ? -21.266 14.562 -8.008 1 90.38 132 ASN B CA 1
ATOM 3145 C C . ASN B 1 132 ? -20.859 13.484 -6.996 1 90.38 132 ASN B C 1
ATOM 3147 O O . ASN B 1 132 ? -20.984 12.297 -7.266 1 90.38 132 ASN B O 1
ATOM 3151 N N . PHE B 1 133 ? -20.359 13.898 -5.914 1 88.19 133 PHE B N 1
ATOM 3152 C CA . PHE B 1 133 ? -19.922 13 -4.848 1 88.19 133 PHE B CA 1
ATOM 3153 C C . PHE B 1 133 ? -21.094 12.188 -4.312 1 88.19 133 PHE B C 1
ATOM 3155 O O . PHE B 1 133 ? -20.984 10.977 -4.113 1 88.19 133 PHE B O 1
ATOM 3162 N N . LEU B 1 134 ? -22.141 12.82 -4.09 1 85.06 134 LEU B N 1
ATOM 3163 C CA . LEU B 1 134 ? -23.328 12.164 -3.537 1 85.06 134 LEU B CA 1
ATOM 3164 C C . LEU B 1 134 ? -23.906 11.164 -4.531 1 85.06 134 LEU B C 1
ATOM 3166 O O . LEU B 1 134 ? -24.516 10.164 -4.133 1 85.06 134 LEU B O 1
ATOM 3170 N N . LYS B 1 135 ? -23.672 11.398 -5.828 1 82.12 135 LYS B N 1
ATOM 3171 C CA . LYS B 1 135 ? -24.219 10.531 -6.871 1 82.12 135 LYS B CA 1
ATOM 3172 C C . LYS B 1 135 ? -23.312 9.32 -7.09 1 82.12 135 LYS B C 1
ATOM 3174 O O . LYS B 1 135 ? -23.734 8.32 -7.672 1 82.12 135 LYS B O 1
ATOM 3179 N N . GLN B 1 136 ? -22.125 9.539 -6.754 1 73.62 136 GLN B N 1
ATOM 3180 C CA . GLN B 1 136 ? -21.172 8.461 -6.98 1 73.62 136 GLN B CA 1
ATOM 3181 C C . GLN B 1 136 ? -21.453 7.285 -6.043 1 73.62 136 GLN B C 1
ATOM 3183 O O . GLN B 1 136 ? -21.688 7.477 -4.848 1 73.62 136 GLN B O 1
ATOM 3188 N N . ASP B 1 137 ? -21.891 6.266 -6.66 1 60.41 137 ASP B N 1
ATOM 3189 C CA . ASP B 1 137 ? -21.984 5.043 -5.867 1 60.41 137 ASP B CA 1
ATOM 3190 C C . ASP B 1 137 ? -20.656 4.719 -5.191 1 60.41 137 ASP B C 1
ATOM 3192 O O . ASP B 1 137 ? -19.578 4.98 -5.754 1 60.41 137 ASP B O 1
ATOM 3196 N N . GLN B 1 138 ? -20.656 4.895 -3.898 1 55.88 138 GLN B N 1
ATOM 3197 C CA . GLN B 1 138 ? -19.422 4.445 -3.264 1 55.88 138 GLN B CA 1
ATOM 3198 C C . GLN B 1 138 ? -18.734 3.352 -4.09 1 55.88 138 GLN B C 1
ATOM 3200 O O . GLN B 1 138 ? -19.406 2.428 -4.566 1 55.88 138 GLN B O 1
ATOM 3205 N N . PRO B 1 139 ? -17.766 3.789 -4.75 1 48.44 139 PRO B N 1
ATOM 3206 C CA . PRO B 1 139 ? -17.172 2.727 -5.562 1 48.44 139 PRO B CA 1
ATOM 3207 C C . PRO B 1 139 ? -17.406 1.334 -4.984 1 48.44 139 PRO B C 1
ATOM 3209 O O . PRO B 1 139 ? -17.141 1.094 -3.805 1 48.44 139 PRO B O 1
ATOM 3212 N N . TYR B 1 140 ? -18.641 0.878 -5.262 1 43.62 140 TYR B N 1
ATOM 3213 C CA . TYR B 1 140 ? -18.828 -0.545 -5.008 1 43.62 140 TYR B CA 1
ATOM 3214 C C . TYR B 1 140 ? -17.5 -1.288 -5.062 1 43.62 140 TYR B C 1
ATOM 3216 O O . TYR B 1 140 ? -16.672 -1.043 -5.949 1 43.62 140 TYR B O 1
ATOM 3224 N N . MET B 1 141 ? -16.906 -1.303 -3.879 1 49.59 141 MET B N 1
ATOM 3225 C CA . MET B 1 141 ? -15.852 -2.312 -3.932 1 49.59 141 MET B CA 1
ATOM 3226 C C . MET B 1 141 ? -16.156 -3.365 -4.992 1 49.59 141 MET B C 1
ATOM 3228 O O . MET B 1 141 ? -17.141 -4.098 -4.879 1 49.59 141 MET B O 1
ATOM 3232 N N . LYS B 1 142 ? -16.234 -2.961 -6.215 1 49.59 142 LYS B N 1
ATOM 3233 C CA . LYS B 1 142 ? -16.172 -4.039 -7.195 1 49.59 142 LYS B CA 1
ATOM 3234 C C . LYS B 1 142 ? -15.609 -5.316 -6.574 1 49.59 142 LYS B C 1
ATOM 3236 O O . LYS B 1 142 ? -14.914 -5.266 -5.559 1 49.59 142 LYS B O 1
ATOM 3241 N N . LYS B 1 143 ? -16.172 -6.406 -7.184 1 53.75 143 LYS B N 1
ATOM 3242 C CA . LYS B 1 143 ? -16.141 -7.828 -6.852 1 53.75 143 LYS B CA 1
ATOM 3243 C C . LYS B 1 143 ? -14.727 -8.289 -6.527 1 53.75 143 LYS B C 1
ATOM 3245 O O . LYS B 1 143 ? -14.055 -8.891 -7.371 1 53.75 143 LYS B O 1
ATOM 3250 N N . PHE B 1 144 ? -14.102 -7.316 -5.512 1 63.72 144 PHE B N 1
ATOM 3251 C CA . PHE B 1 144 ? -12.844 -7.809 -4.969 1 63.72 144 PHE B CA 1
ATOM 3252 C C . PHE B 1 144 ? -13.062 -9.078 -4.156 1 63.72 144 PHE B C 1
ATOM 3254 O O . PHE B 1 144 ? -13.875 -9.094 -3.227 1 63.72 144 PHE B O 1
ATOM 3261 N N . ASN B 1 145 ? -12.727 -10.18 -4.793 1 80.69 145 ASN B N 1
ATOM 3262 C CA . ASN B 1 145 ? -12.844 -11.438 -4.062 1 80.69 145 ASN B CA 1
ATOM 3263 C C . ASN B 1 145 ? -11.938 -11.461 -2.836 1 80.69 145 ASN B C 1
ATOM 3265 O O . ASN B 1 145 ? -10.828 -12 -2.887 1 80.69 145 ASN B O 1
ATOM 3269 N N . ILE B 1 146 ? -12.438 -10.828 -1.749 1 88.06 146 ILE B N 1
ATOM 3270 C CA . ILE B 1 146 ? -11.648 -10.641 -0.534 1 88.06 146 ILE B CA 1
ATOM 3271 C C . ILE B 1 146 ? -11.297 -12 0.068 1 88.06 146 ILE B C 1
ATOM 3273 O O . ILE B 1 146 ? -10.242 -12.156 0.685 1 88.06 146 ILE B O 1
ATOM 3277 N N . THR B 1 147 ? -12.141 -12.953 -0.172 1 88.62 147 THR B N 1
ATOM 3278 C CA . THR B 1 147 ? -11.883 -14.289 0.364 1 88.62 147 THR B CA 1
ATOM 3279 C C . THR B 1 147 ? -10.719 -14.945 -0.369 1 88.62 147 THR B C 1
ATOM 3281 O O . THR B 1 147 ? -9.883 -15.609 0.25 1 88.62 147 THR B O 1
ATOM 3284 N N . PHE B 1 148 ? -10.609 -14.773 -1.608 1 88.19 148 PHE B N 1
ATOM 3285 C CA . PHE B 1 148 ? -9.461 -15.273 -2.354 1 88.19 148 PHE B CA 1
ATOM 3286 C C . PHE B 1 148 ? -8.18 -14.578 -1.906 1 88.19 148 PHE B C 1
ATOM 3288 O O . PHE B 1 148 ? -7.164 -15.227 -1.664 1 88.19 148 PHE B O 1
ATOM 3295 N N . GLU B 1 149 ? -8.281 -13.227 -1.889 1 90.94 149 GLU B N 1
ATOM 3296 C CA . GLU B 1 149 ? -7.102 -12.469 -1.483 1 90.94 149 GLU B CA 1
ATOM 3297 C C . GLU B 1 149 ? -6.59 -12.93 -0.123 1 90.94 149 GLU B C 1
ATOM 3299 O O . GLU B 1 149 ? -5.379 -13.086 0.071 1 90.94 149 GLU B O 1
ATOM 3304 N N . TYR B 1 150 ? -7.516 -13.156 0.803 1 94.56 150 TYR B N 1
ATOM 3305 C CA . TYR B 1 150 ? -7.129 -13.617 2.133 1 94.56 150 TYR B CA 1
ATOM 3306 C C . TYR B 1 150 ? -6.426 -14.969 2.061 1 94.56 150 TYR B C 1
ATOM 3308 O O . TYR B 1 150 ? -5.344 -15.141 2.625 1 94.56 150 TYR B O 1
ATOM 3316 N N . ALA B 1 151 ? -7.059 -15.898 1.334 1 92.62 151 ALA B N 1
ATOM 3317 C CA . ALA B 1 151 ? -6.492 -17.25 1.208 1 92.62 151 ALA B CA 1
ATOM 3318 C C . ALA B 1 151 ? -5.117 -17.203 0.548 1 92.62 151 ALA B C 1
ATOM 3320 O O . ALA B 1 151 ? -4.195 -17.906 0.973 1 92.62 151 ALA B O 1
ATOM 3321 N N . TYR B 1 152 ? -5.016 -16.422 -0.411 1 92.12 152 TYR B N 1
ATOM 3322 C CA . TYR B 1 152 ? -3.773 -16.281 -1.159 1 92.12 152 TYR B CA 1
ATOM 3323 C C . TYR B 1 152 ? -2.656 -15.75 -0.267 1 92.12 152 TYR B C 1
ATOM 3325 O O . TYR B 1 152 ? -1.546 -16.281 -0.268 1 92.12 152 TYR B O 1
ATOM 3333 N N . HIS B 1 153 ? -2.932 -14.742 0.478 1 95 153 HIS B N 1
ATOM 3334 C CA . HIS B 1 153 ? -1.907 -14.164 1.34 1 95 153 HIS B CA 1
ATOM 3335 C C . HIS B 1 153 ? -1.614 -15.07 2.531 1 95 153 HIS B C 1
ATOM 3337 O O . HIS B 1 153 ? -0.482 -15.117 3.02 1 95 153 HIS B O 1
ATOM 3343 N N . LEU B 1 154 ? -2.654 -15.789 2.955 1 95.38 154 LEU B N 1
ATOM 3344 C CA . LEU B 1 154 ? -2.412 -16.797 3.98 1 95.38 154 LEU B CA 1
ATOM 3345 C C . LEU B 1 154 ? -1.436 -17.859 3.482 1 95.38 154 LEU B C 1
ATOM 3347 O O . LEU B 1 154 ? -0.523 -18.266 4.211 1 95.38 154 LEU B O 1
ATOM 3351 N N . ARG B 1 155 ? -1.619 -18.234 2.268 1 92.81 155 ARG B N 1
ATOM 3352 C CA . ARG B 1 155 ? -0.691 -19.172 1.642 1 92.81 155 ARG B CA 1
ATOM 3353 C C . ARG B 1 155 ? 0.724 -18.609 1.612 1 92.81 155 ARG B C 1
ATOM 3355 O O . ARG B 1 155 ? 1.681 -19.281 1.983 1 92.81 155 ARG B O 1
ATOM 3362 N N . LYS B 1 156 ? 0.825 -17.391 1.157 1 93.81 156 LYS B N 1
ATOM 3363 C CA . LYS B 1 156 ? 2.129 -16.75 1.098 1 93.81 156 LYS B CA 1
ATOM 3364 C C . LYS B 1 156 ? 2.779 -16.688 2.477 1 93.81 156 LYS B C 1
ATOM 3366 O O . LYS B 1 156 ? 3.979 -16.938 2.615 1 93.81 156 LYS B O 1
ATOM 3371 N N . LEU B 1 157 ? 2.004 -16.375 3.469 1 96.44 157 LEU B N 1
ATOM 3372 C CA . LEU B 1 157 ? 2.504 -16.344 4.84 1 96.44 157 LEU B CA 1
ATOM 3373 C C . LEU B 1 157 ? 3.094 -17.703 5.227 1 96.44 157 LEU B C 1
ATOM 3375 O O . LEU B 1 157 ? 4.219 -17.766 5.73 1 96.44 157 LEU B O 1
ATOM 3379 N N . ARG B 1 158 ? 2.393 -18.703 4.98 1 93.31 158 ARG B N 1
ATOM 3380 C CA . ARG B 1 158 ? 2.812 -20.047 5.375 1 93.31 158 ARG B CA 1
ATOM 3381 C C . ARG B 1 158 ? 4.086 -20.453 4.645 1 93.31 158 ARG B C 1
ATOM 3383 O O . ARG B 1 158 ? 4.977 -21.078 5.234 1 93.31 158 ARG B O 1
ATOM 3390 N N . ILE B 1 159 ? 4.164 -20.109 3.418 1 91.88 159 ILE B N 1
ATOM 3391 C CA . ILE B 1 159 ? 5.363 -20.391 2.635 1 91.88 159 ILE B CA 1
ATOM 3392 C C . ILE B 1 159 ? 6.559 -19.656 3.227 1 91.88 159 ILE B C 1
ATOM 3394 O O . ILE B 1 159 ? 7.625 -20.234 3.422 1 91.88 159 ILE B O 1
ATOM 3398 N N . GLU B 1 160 ? 6.41 -18.406 3.508 1 94.31 160 GLU B N 1
ATOM 3399 C CA . GLU B 1 160 ? 7.512 -17.594 4.012 1 94.31 160 GLU B CA 1
ATOM 3400 C C . GLU B 1 160 ? 7.957 -18.062 5.395 1 94.31 160 GLU B C 1
ATOM 3402 O O . GLU B 1 160 ? 9.141 -17.984 5.73 1 94.31 160 GLU B O 1
ATOM 3407 N N . VAL B 1 161 ? 6.992 -18.484 6.207 1 94.62 161 VAL B N 1
ATOM 3408 C CA . VAL B 1 161 ? 7.344 -19.062 7.5 1 94.62 161 VAL B CA 1
ATOM 3409 C C . VAL B 1 161 ? 8.266 -20.266 7.293 1 94.62 161 VAL B C 1
ATOM 3411 O O . VAL B 1 161 ? 9.289 -20.391 7.965 1 94.62 161 VAL B O 1
ATOM 3414 N N . ARG B 1 162 ? 7.996 -21.078 6.359 1 90.62 162 ARG B N 1
ATOM 3415 C CA . ARG B 1 162 ? 8.781 -22.281 6.082 1 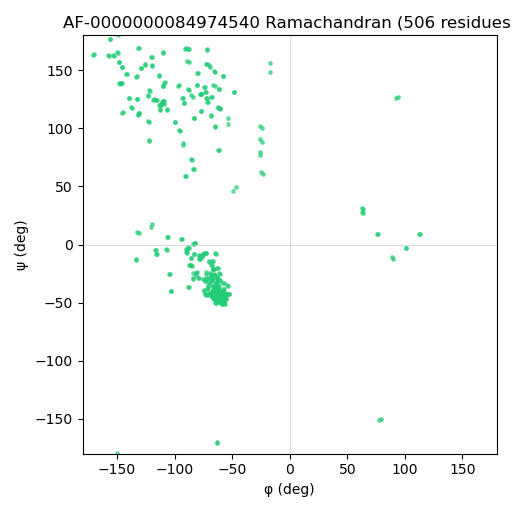90.62 162 ARG B CA 1
ATOM 3416 C C . ARG B 1 162 ? 10.133 -21.922 5.48 1 90.62 162 ARG B C 1
ATOM 3418 O O . ARG B 1 162 ? 11.117 -22.625 5.691 1 90.62 162 ARG B O 1
ATOM 3425 N N . ARG B 1 163 ? 10.188 -20.781 4.77 1 90.62 163 ARG B N 1
ATOM 3426 C CA . ARG B 1 163 ? 11.43 -20.297 4.184 1 90.62 163 ARG B CA 1
ATOM 3427 C C . ARG B 1 163 ? 12.328 -19.656 5.242 1 90.62 163 ARG B C 1
ATOM 3429 O O . ARG B 1 163 ? 13.484 -19.328 4.969 1 90.62 163 ARG B O 1
ATOM 3436 N N . GLY B 1 164 ? 11.766 -19.484 6.379 1 92.38 164 GLY B N 1
ATOM 3437 C CA . GLY B 1 164 ? 12.492 -18.75 7.406 1 92.38 164 G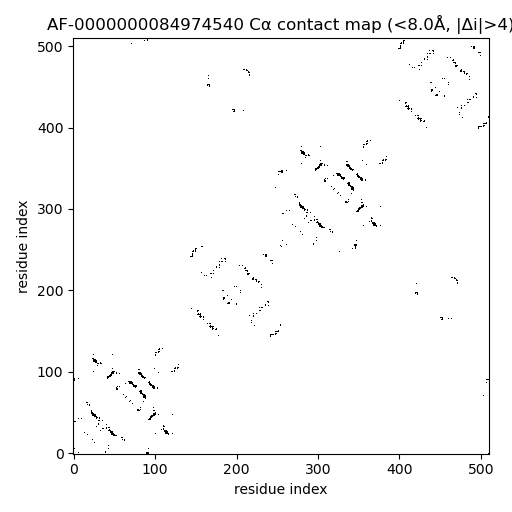LY B CA 1
ATOM 3438 C C . GLY B 1 164 ? 12.508 -17.25 7.176 1 92.38 164 GLY B C 1
ATOM 3439 O O . GLY B 1 164 ? 13.273 -16.531 7.816 1 92.38 164 GLY B O 1
ATOM 3440 N N . ASN B 1 165 ? 11.734 -16.781 6.211 1 95.25 165 ASN B N 1
ATOM 3441 C CA . ASN B 1 165 ? 11.578 -15.359 5.934 1 95.25 165 ASN B CA 1
ATOM 3442 C C . ASN B 1 165 ? 10.5 -14.734 6.816 1 95.25 165 ASN B C 1
ATOM 3444 O O . ASN B 1 165 ? 9.461 -14.297 6.324 1 95.25 165 ASN B O 1
ATOM 3448 N N . LEU B 1 166 ? 10.828 -14.57 8.031 1 96.75 166 LEU B N 1
ATOM 3449 C CA . LEU B 1 166 ? 9.828 -14.266 9.055 1 96.75 166 LEU B CA 1
ATOM 3450 C C . LEU B 1 166 ? 9.367 -12.812 8.945 1 96.75 166 LEU B C 1
ATOM 3452 O O . LEU B 1 166 ? 8.211 -12.5 9.234 1 96.75 166 LEU B O 1
ATOM 3456 N N . ILE B 1 167 ? 10.227 -11.938 8.484 1 96.5 167 ILE B N 1
ATOM 3457 C CA . ILE B 1 167 ? 9.836 -10.547 8.297 1 96.5 167 ILE B CA 1
ATOM 3458 C C . ILE B 1 167 ? 8.719 -10.461 7.262 1 96.5 167 ILE B C 1
ATOM 3460 O O . ILE B 1 167 ? 7.711 -9.781 7.48 1 96.5 167 ILE B O 1
ATOM 3464 N N . TYR B 1 168 ? 8.93 -11.109 6.203 1 96.5 168 TYR B N 1
ATOM 3465 C CA . TYR B 1 168 ? 7.906 -11.094 5.164 1 96.5 168 TYR B CA 1
ATOM 3466 C C . TYR B 1 168 ? 6.633 -11.781 5.645 1 96.5 168 TYR B C 1
ATOM 3468 O O . TYR B 1 168 ? 5.527 -11.344 5.316 1 96.5 168 TYR B O 1
ATOM 3476 N N . ALA B 1 169 ? 6.781 -12.875 6.398 1 97.12 169 ALA B N 1
ATOM 3477 C CA . ALA B 1 169 ? 5.617 -13.531 6.984 1 97.12 169 ALA B CA 1
ATOM 3478 C C . ALA B 1 169 ? 4.812 -12.555 7.844 1 97.12 169 ALA B C 1
ATOM 3480 O O . ALA B 1 169 ? 3.58 -12.539 7.781 1 97.12 169 ALA B O 1
ATOM 3481 N N . MET B 1 170 ? 5.516 -11.773 8.594 1 97.25 170 MET B N 1
ATOM 3482 C CA . MET B 1 170 ? 4.859 -10.781 9.438 1 97.25 170 MET B CA 1
ATOM 3483 C C . MET B 1 170 ? 4.121 -9.75 8.586 1 97.25 170 MET B C 1
ATOM 3485 O O . MET B 1 170 ? 3.037 -9.297 8.961 1 97.25 170 MET B O 1
ATOM 3489 N N . LYS B 1 171 ? 4.703 -9.383 7.484 1 96.38 171 LYS B N 1
ATOM 3490 C CA . LYS B 1 171 ? 4.031 -8.469 6.566 1 96.38 171 LYS B CA 1
ATOM 3491 C C . LYS B 1 171 ? 2.742 -9.078 6.027 1 96.38 171 LYS B C 1
ATOM 3493 O O . LYS B 1 171 ? 1.728 -8.383 5.898 1 96.38 171 LYS B O 1
ATOM 3498 N N . MET B 1 172 ? 2.805 -10.344 5.672 1 97 172 MET B N 1
ATOM 3499 C CA . MET B 1 172 ? 1.605 -11.023 5.195 1 97 172 MET B CA 1
ATOM 3500 C C . MET B 1 172 ? 0.53 -11.055 6.277 1 97 172 MET B C 1
ATOM 3502 O O . MET B 1 172 ? -0.66 -10.93 5.98 1 97 172 MET B O 1
ATOM 3506 N N . LEU B 1 173 ? 0.972 -11.266 7.523 1 97.12 173 LEU B N 1
ATOM 3507 C CA . LEU B 1 173 ? 0.035 -11.242 8.641 1 97.12 173 LEU B CA 1
ATOM 3508 C C . LEU B 1 173 ? -0.706 -9.906 8.703 1 97.12 173 LEU B C 1
ATOM 3510 O O . LEU B 1 173 ? -1.914 -9.875 8.945 1 97.12 173 LEU B O 1
ATOM 3514 N N . GLU B 1 174 ? -0.021 -8.836 8.422 1 96.81 174 GLU B N 1
ATOM 3515 C CA . GLU B 1 174 ? -0.643 -7.512 8.406 1 96.81 174 GLU B CA 1
ATOM 3516 C C . GLU B 1 174 ? -1.657 -7.395 7.273 1 96.81 174 GLU B C 1
ATOM 3518 O O . GLU B 1 174 ? -2.707 -6.77 7.434 1 96.81 174 GLU B O 1
ATOM 3523 N N . VAL B 1 175 ? -1.295 -7.941 6.199 1 96.88 175 VAL B N 1
ATOM 3524 C CA . VAL B 1 175 ? -2.225 -7.938 5.074 1 96.88 175 VAL B CA 1
ATOM 3525 C C . VAL B 1 175 ? -3.508 -8.672 5.461 1 96.88 175 VAL B C 1
ATOM 3527 O O . VAL B 1 175 ? -4.609 -8.203 5.164 1 96.88 175 VAL B O 1
ATOM 3530 N N . LEU B 1 176 ? -3.32 -9.828 6.129 1 97.56 176 LEU B N 1
ATOM 3531 C CA . LEU B 1 176 ? -4.484 -10.586 6.574 1 97.56 176 LEU B CA 1
ATOM 3532 C C . LEU B 1 176 ? -5.352 -9.75 7.512 1 97.56 176 LEU B C 1
ATOM 3534 O O . LEU B 1 176 ? -6.578 -9.75 7.391 1 97.56 176 LEU B O 1
ATOM 3538 N N . ARG B 1 177 ? -4.727 -9.047 8.367 1 97.81 177 ARG B N 1
ATOM 3539 C CA . ARG B 1 177 ? -5.469 -8.188 9.281 1 97.81 177 ARG B CA 1
ATOM 3540 C C . ARG B 1 177 ? -6.184 -7.074 8.523 1 97.81 177 ARG B C 1
ATOM 3542 O O . ARG B 1 177 ? -7.328 -6.738 8.836 1 97.81 177 ARG B O 1
ATOM 3549 N N . GLU B 1 178 ? -5.508 -6.52 7.547 1 96.5 178 GLU B N 1
ATOM 3550 C CA . GLU B 1 178 ? -6.102 -5.449 6.754 1 96.5 178 GLU B CA 1
ATOM 3551 C C . GLU B 1 178 ? -7.359 -5.93 6.035 1 96.5 178 GLU B C 1
ATOM 3553 O O . GLU B 1 178 ? -8.359 -5.211 5.969 1 96.5 178 GLU B O 1
ATOM 3558 N N . LEU B 1 179 ? -7.262 -7.082 5.484 1 95.12 179 LEU B N 1
ATOM 3559 C CA . LEU B 1 179 ? -8.414 -7.656 4.805 1 95.12 179 LEU B CA 1
ATOM 3560 C C . LEU B 1 179 ? -9.562 -7.898 5.781 1 95.12 179 LEU B C 1
ATOM 3562 O O . LEU B 1 179 ? -10.727 -7.637 5.461 1 95.12 179 LEU B O 1
ATOM 3566 N N . THR B 1 180 ? -9.219 -8.391 6.969 1 96.94 180 THR B N 1
ATOM 3567 C CA . THR B 1 180 ? -10.219 -8.617 8.008 1 96.94 180 THR B CA 1
ATOM 3568 C C . THR B 1 180 ? -10.859 -7.301 8.43 1 96.94 180 THR B C 1
ATOM 3570 O O . THR B 1 180 ? -12.086 -7.215 8.555 1 96.94 180 THR B O 1
ATOM 3573 N N . LEU B 1 181 ? -10.047 -6.262 8.586 1 96.88 181 LEU B N 1
ATOM 3574 C CA . LEU B 1 181 ? -10.523 -4.93 8.938 1 96.88 181 LEU B CA 1
ATOM 3575 C C . LEU B 1 181 ? -11.469 -4.387 7.867 1 96.88 181 LEU B C 1
ATOM 3577 O O . LEU B 1 181 ? -12.5 -3.791 8.188 1 96.88 181 LEU B O 1
ATOM 3581 N N . THR B 1 182 ? -11.109 -4.613 6.641 1 94.38 182 THR B N 1
ATOM 3582 C CA . THR B 1 182 ? -11.922 -4.148 5.523 1 94.38 182 THR B CA 1
ATOM 3583 C C . THR B 1 182 ? -13.336 -4.715 5.617 1 94.38 182 THR B C 1
ATOM 3585 O O . THR B 1 182 ? -14.32 -3.975 5.496 1 94.38 182 THR B O 1
ATOM 3588 N N . VAL B 1 183 ? -13.445 -6.012 5.898 1 93.94 183 VAL B N 1
ATOM 3589 C CA . VAL B 1 183 ? -14.75 -6.66 6 1 93.94 183 VAL B CA 1
ATOM 3590 C C . VAL B 1 183 ? -15.523 -6.082 7.184 1 93.94 183 VAL B C 1
ATOM 3592 O O . VAL B 1 183 ? -16.703 -5.777 7.066 1 93.94 183 VAL B O 1
ATOM 3595 N N . GLN B 1 184 ? -14.844 -5.891 8.289 1 96.31 184 GLN B N 1
ATOM 3596 C CA . GLN B 1 184 ? -15.508 -5.383 9.484 1 96.31 184 GLN B CA 1
ATOM 3597 C C . GLN B 1 184 ? -16.016 -3.963 9.273 1 96.31 184 GLN B C 1
ATOM 3599 O O . GLN B 1 184 ? -17.125 -3.619 9.719 1 96.31 184 GLN B O 1
ATOM 3604 N N . ILE B 1 185 ? -15.219 -3.164 8.602 1 94.62 185 ILE B N 1
ATOM 3605 C CA . ILE B 1 185 ? -15.617 -1.79 8.312 1 94.62 185 ILE B CA 1
ATOM 3606 C C . ILE B 1 185 ? -16.906 -1.787 7.48 1 94.62 185 ILE B C 1
ATOM 3608 O O . ILE B 1 185 ? -17.828 -1.033 7.773 1 94.62 185 ILE B O 1
ATOM 3612 N N . LEU B 1 186 ? -16.953 -2.645 6.574 1 90.69 186 LEU B N 1
ATOM 3613 C CA . LEU B 1 186 ? -18.125 -2.768 5.727 1 90.69 186 LEU B CA 1
ATOM 3614 C C . LEU B 1 186 ? -19.312 -3.311 6.523 1 90.69 186 LEU B C 1
ATOM 3616 O O . LEU B 1 186 ? -20.453 -2.863 6.34 1 90.69 186 LEU B O 1
ATOM 3620 N N . ASN B 1 187 ? -19.062 -4.309 7.375 1 94.06 187 ASN B N 1
ATOM 3621 C CA . ASN B 1 187 ? -20.109 -4.832 8.234 1 94.06 187 ASN B CA 1
ATOM 3622 C C . ASN B 1 187 ? -20.781 -3.723 9.047 1 94.06 187 ASN B C 1
ATOM 3624 O O . ASN B 1 187 ? -21.984 -3.762 9.297 1 94.06 187 ASN B O 1
ATOM 3628 N N . GLU B 1 188 ? -20 -2.797 9.43 1 94.38 188 GLU B N 1
ATOM 3629 C CA . GLU B 1 188 ? -20.5 -1.726 10.289 1 94.38 188 GLU B CA 1
ATOM 3630 C C . GLU B 1 188 ? -2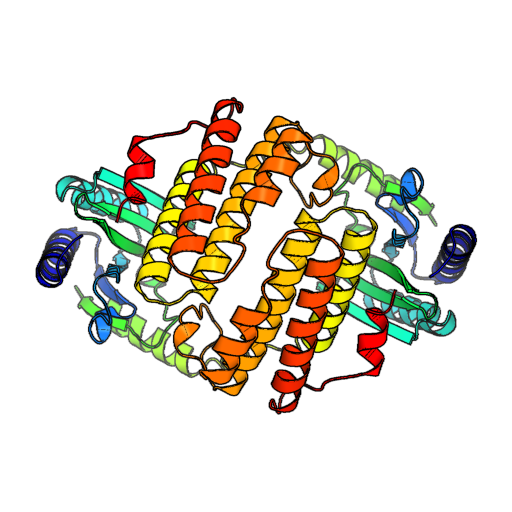0.938 -0.52 9.469 1 94.38 188 GLU B C 1
ATOM 3632 O O . GLU B 1 188 ? -21.188 0.557 10.016 1 94.38 188 GLU B O 1
ATOM 3637 N N . GLN B 1 189 ? -20.906 -0.65 8.148 1 88.88 189 GLN B N 1
ATOM 3638 C CA . GLN B 1 189 ? -21.406 0.35 7.211 1 88.88 189 GLN B CA 1
ATOM 3639 C C . GLN B 1 189 ? -20.609 1.652 7.328 1 88.88 189 GLN B C 1
ATOM 3641 O O . GLN B 1 189 ? -21.203 2.74 7.289 1 88.88 189 GLN B O 1
ATOM 3646 N N . LYS B 1 190 ? -19.391 1.48 7.668 1 88 190 LYS B N 1
ATOM 3647 C CA . LYS B 1 190 ? -18.484 2.629 7.672 1 88 190 LYS B CA 1
ATOM 3648 C C . LYS B 1 190 ? -17.844 2.828 6.301 1 88 190 LYS B C 1
ATOM 3650 O O . LYS B 1 190 ? -17.766 1.89 5.508 1 88 190 LYS B O 1
ATOM 3655 N N . LYS B 1 191 ? -17.422 4.051 6.094 1 80.56 191 LYS B N 1
ATOM 3656 C CA . LYS B 1 191 ? -16.734 4.352 4.844 1 80.56 191 LYS B CA 1
ATOM 3657 C C . LYS B 1 191 ? -15.344 3.73 4.816 1 80.56 191 LYS B C 1
ATOM 3659 O O . LYS B 1 191 ? -14.516 4.012 5.688 1 80.56 191 LYS B O 1
ATOM 3664 N N . LEU B 1 192 ? -15.078 2.988 3.795 1 83.25 192 LEU B N 1
ATOM 3665 C CA . LEU B 1 192 ? -13.828 2.254 3.699 1 83.25 192 LEU B CA 1
ATOM 3666 C C . LEU B 1 192 ? -12.672 3.193 3.367 1 83.25 192 LEU B C 1
ATOM 3668 O O . LEU B 1 192 ? -11.57 3.051 3.91 1 83.25 192 LEU B O 1
ATOM 3672 N N . HIS B 1 193 ? -12.969 4.082 2.539 1 77.94 193 HIS B N 1
ATOM 3673 C CA . HIS B 1 193 ? -11.906 4.945 2.037 1 77.94 193 HIS B CA 1
ATOM 3674 C C . HIS B 1 193 ? -11.25 5.73 3.172 1 77.94 193 HIS B C 1
ATOM 3676 O O . HIS B 1 193 ? -11.914 6.512 3.855 1 77.94 193 HIS B O 1
ATOM 3682 N N . GLN B 1 194 ? -10.047 5.531 3.4 1 75.75 194 GLN B N 1
ATOM 3683 C CA . GLN B 1 194 ? -9.188 6.23 4.352 1 75.75 194 GLN B CA 1
ATOM 3684 C C . GLN B 1 194 ? -9.672 6.035 5.781 1 75.75 194 GLN B C 1
ATOM 3686 O O . GLN B 1 194 ? -9.523 6.926 6.621 1 75.75 194 GLN B O 1
ATOM 3691 N N . PHE B 1 195 ? -10.344 4.898 6.043 1 87.25 195 PHE B N 1
ATOM 3692 C CA . PHE B 1 195 ? -10.758 4.609 7.414 1 87.25 195 PHE B CA 1
ATOM 3693 C C . PHE B 1 195 ? -9.547 4.332 8.297 1 87.25 195 PHE B C 1
ATOM 3695 O O . PHE B 1 195 ? -8.703 3.496 7.961 1 87.25 195 PHE B O 1
ATOM 3702 N N . LYS B 1 196 ? -9.531 5.102 9.414 1 90.44 196 LYS B N 1
ATOM 3703 C CA . LYS B 1 196 ? -8.375 4.953 10.289 1 90.44 196 LYS B CA 1
ATOM 3704 C C . LYS B 1 196 ? -8.797 4.828 11.75 1 90.44 196 LYS B C 1
ATOM 3706 O O . LYS B 1 196 ? -7.98 4.484 12.609 1 90.44 196 LYS B O 1
ATOM 3711 N N . ALA B 1 197 ? -10 5.113 12.008 1 91.31 197 ALA B N 1
ATOM 3712 C CA . ALA B 1 197 ? -10.469 5.105 13.391 1 91.31 197 ALA B CA 1
ATOM 3713 C C . ALA B 1 197 ? -10.852 3.699 13.836 1 91.31 197 ALA B C 1
ATOM 3715 O O . ALA B 1 197 ? -11.992 3.455 14.227 1 91.31 197 ALA B O 1
ATOM 3716 N N . TYR B 1 198 ? -9.961 2.809 13.906 1 96 198 TYR B N 1
ATOM 3717 C CA . TYR B 1 198 ? -10.203 1.389 14.133 1 96 198 TYR B CA 1
ATOM 3718 C C . TYR B 1 198 ? -10.727 1.145 15.547 1 96 198 TYR B C 1
ATOM 3720 O O . TYR B 1 198 ? -11.445 0.173 15.789 1 96 198 TYR B O 1
ATOM 3728 N N . HIS B 1 199 ? -10.359 2.047 16.453 1 93.62 199 HIS B N 1
ATOM 3729 C CA . HIS B 1 199 ? -10.797 1.909 17.828 1 93.62 199 HIS B CA 1
ATOM 3730 C C . HIS B 1 199 ? -12.305 2.111 17.953 1 93.62 199 HIS B C 1
ATOM 3732 O O . HIS B 1 199 ? -12.898 1.792 18.984 1 93.62 199 HIS B O 1
ATOM 3738 N N . THR B 1 200 ? -12.93 2.658 16.875 1 93.81 200 THR B N 1
ATOM 3739 C CA . THR B 1 200 ? -14.367 2.92 16.922 1 93.81 200 THR B CA 1
ATOM 3740 C C . THR B 1 200 ? -15.148 1.71 16.422 1 93.81 200 THR B C 1
ATOM 3742 O O . THR B 1 200 ? -16.375 1.707 16.438 1 93.81 200 THR B O 1
ATOM 3745 N N . LEU B 1 201 ? -14.5 0.676 15.961 1 96.81 201 LEU B N 1
ATOM 3746 C CA . LEU B 1 201 ? -15.18 -0.54 15.531 1 96.81 201 LEU B CA 1
ATOM 3747 C C . LEU B 1 201 ? -15.719 -1.313 16.734 1 96.81 201 LEU B C 1
ATOM 3749 O O . LEU B 1 201 ? -15.469 -0.944 17.875 1 96.81 201 LEU B O 1
ATOM 3753 N N . GLU B 1 202 ? -16.562 -2.271 16.453 1 97.25 202 GLU B N 1
ATOM 3754 C CA . GLU B 1 202 ? -17.141 -3.078 17.516 1 97.25 202 GLU B CA 1
ATOM 3755 C C . GLU B 1 202 ? -16.062 -3.568 18.484 1 97.25 202 GLU B C 1
ATOM 3757 O O . GLU B 1 202 ? -15.062 -4.145 18.078 1 97.25 202 GLU B O 1
ATOM 3762 N N . ASN B 1 203 ? -16.297 -3.404 19.719 1 96.81 203 ASN B N 1
ATOM 3763 C CA . ASN B 1 203 ? -15.297 -3.639 20.766 1 96.81 203 ASN B CA 1
ATOM 3764 C C . ASN B 1 203 ? -14.797 -5.078 20.75 1 96.81 203 ASN B C 1
ATOM 3766 O O . ASN B 1 203 ? -13.602 -5.324 20.906 1 96.81 203 ASN B O 1
ATOM 3770 N N . ASP B 1 204 ? -15.688 -5.988 20.625 1 97.31 204 ASP B N 1
ATOM 3771 C CA . ASP B 1 204 ? -15.289 -7.395 20.609 1 97.31 204 ASP B CA 1
ATOM 3772 C C . ASP B 1 204 ? -14.352 -7.684 19.438 1 97.31 204 ASP B C 1
ATOM 3774 O O . ASP B 1 204 ? -13.367 -8.414 19.594 1 97.31 204 ASP B O 1
ATOM 3778 N N . PHE B 1 205 ? -14.664 -7.145 18.297 1 97.81 205 PHE B N 1
ATOM 3779 C CA . PHE B 1 205 ? -13.82 -7.312 17.125 1 97.81 205 PHE B CA 1
ATOM 3780 C C . PHE B 1 205 ? -12.438 -6.734 17.359 1 97.81 205 PHE B C 1
ATOM 3782 O O . PHE B 1 205 ? -11.422 -7.391 17.094 1 97.81 205 PHE B O 1
ATOM 3789 N N . VAL B 1 206 ? -12.398 -5.527 17.875 1 97.5 206 VAL B N 1
ATOM 3790 C CA . VAL B 1 206 ? -11.133 -4.836 18.125 1 97.5 206 VAL B CA 1
ATOM 3791 C C . VAL B 1 206 ? -10.281 -5.66 19.094 1 97.5 206 VAL B C 1
ATOM 3793 O O . VAL B 1 206 ? -9.086 -5.859 18.859 1 97.5 206 VAL B O 1
ATOM 3796 N N . THR B 1 207 ? -10.906 -6.156 20.141 1 96.44 207 THR B N 1
ATOM 3797 C CA . THR B 1 207 ? -10.211 -6.961 21.141 1 96.44 207 THR B CA 1
ATOM 3798 C C . THR B 1 207 ? -9.648 -8.234 20.5 1 96.44 207 THR B C 1
ATOM 3800 O O . THR B 1 207 ? -8.492 -8.586 20.75 1 96.44 207 THR B O 1
ATOM 3803 N N . GLN B 1 208 ? -10.445 -8.867 19.719 1 96.75 208 GLN B N 1
ATOM 3804 C CA . GLN B 1 208 ? -10.016 -10.094 19.062 1 96.75 208 GLN B CA 1
ATOM 3805 C C . GLN B 1 208 ? -8.875 -9.828 18.094 1 96.75 208 GLN B C 1
ATOM 3807 O O . GLN B 1 208 ? -7.914 -10.594 18.016 1 96.75 208 GLN B O 1
ATOM 3812 N N . LEU B 1 209 ? -9.008 -8.773 17.344 1 97.69 209 LEU B N 1
ATOM 3813 C CA . LEU B 1 209 ? -7.953 -8.445 16.375 1 97.69 209 LEU B CA 1
ATOM 3814 C C . LEU B 1 209 ? -6.645 -8.141 17.109 1 97.69 209 LEU B C 1
ATOM 3816 O O . LEU B 1 209 ? -5.578 -8.602 16.688 1 97.69 209 LEU B O 1
ATOM 3820 N N . MET B 1 210 ? -6.719 -7.387 18.156 1 95.5 210 MET B N 1
ATOM 3821 C CA . MET B 1 210 ? -5.527 -7.055 18.938 1 95.5 210 MET B CA 1
ATOM 3822 C C . MET B 1 210 ? -4.875 -8.312 19.5 1 95.5 210 MET B C 1
ATOM 3824 O O . MET B 1 210 ? -3.652 -8.383 19.609 1 95.5 210 MET B O 1
ATOM 3828 N N . GLY B 1 211 ? -5.672 -9.266 19.766 1 94.25 211 GLY B N 1
ATOM 3829 C CA . GLY B 1 211 ? -5.176 -10.531 20.281 1 94.25 211 GLY B CA 1
ATOM 3830 C C . GLY B 1 211 ? -4.508 -11.391 19.234 1 94.25 211 GLY B C 1
ATOM 3831 O O . GLY B 1 211 ? -3.869 -12.391 19.547 1 94.25 211 GLY B O 1
ATOM 3832 N N . SER B 1 212 ? -4.59 -10.992 18.016 1 94.75 212 SER B N 1
ATOM 3833 C CA . SER B 1 212 ? -4.066 -11.812 16.922 1 94.75 212 SER B CA 1
ATOM 3834 C C . SER B 1 212 ? -2.604 -11.492 16.641 1 94.75 212 SER B C 1
ATOM 3836 O O . SER B 1 212 ? -1.966 -12.141 15.812 1 94.75 212 SER B O 1
ATOM 3838 N N . TYR B 1 213 ? -2.088 -10.461 17.281 1 95.31 213 TYR B N 1
ATOM 3839 C CA . TYR B 1 213 ? -0.67 -10.156 17.125 1 95.31 213 TYR B CA 1
ATOM 3840 C C . TYR B 1 213 ? 0.193 -11.164 17.875 1 95.31 213 TYR B C 1
ATOM 3842 O O . TYR B 1 213 ? -0.123 -11.531 19.016 1 95.31 213 TYR B O 1
ATOM 3850 N N . PRO B 1 214 ? 1.226 -11.625 17.25 1 93.25 214 PRO B N 1
ATOM 3851 C CA . PRO B 1 214 ? 2.086 -12.57 17.969 1 93.25 214 PRO B CA 1
ATOM 3852 C C . PRO B 1 214 ? 2.914 -11.906 19.062 1 93.25 214 PRO B C 1
ATOM 3854 O O . PRO B 1 214 ? 3.252 -10.727 18.953 1 93.25 214 PRO B O 1
ATOM 3857 N N . THR B 1 215 ? 3.307 -12.672 20.047 1 89 215 THR B N 1
ATOM 3858 C CA . THR B 1 215 ? 4.055 -12.156 21.188 1 89 215 THR B CA 1
ATOM 3859 C C . THR B 1 215 ? 5.555 -12.156 20.891 1 89 215 THR B C 1
ATOM 3861 O O . THR B 1 215 ? 6.332 -11.516 21.594 1 89 215 THR B O 1
ATOM 3864 N N . LEU B 1 216 ? 5.898 -12.898 19.906 1 89.75 216 LEU B N 1
ATOM 3865 C CA . LEU B 1 216 ? 7.273 -12.922 19.422 1 89.75 216 LEU B CA 1
ATOM 3866 C C . LEU B 1 216 ? 7.316 -13.219 17.922 1 89.75 216 LEU B C 1
ATOM 3868 O O . LEU B 1 216 ? 6.305 -13.609 17.344 1 89.75 216 LEU B O 1
ATOM 3872 N N . VAL B 1 217 ? 8.469 -12.961 17.406 1 93.38 217 VAL B N 1
ATOM 3873 C CA . VAL B 1 217 ? 8.648 -13.289 16 1 93.38 217 VAL B CA 1
ATOM 3874 C C . VAL B 1 217 ? 9.312 -14.664 15.867 1 93.38 217 VAL B C 1
ATOM 3876 O O . VAL B 1 217 ? 10.523 -14.789 16.031 1 93.38 217 VAL B O 1
ATOM 3879 N N . GLY B 1 218 ? 8.531 -15.609 15.641 1 94.25 218 GLY B N 1
ATOM 3880 C CA . GLY B 1 218 ? 8.922 -17 15.453 1 94.25 218 GLY B CA 1
ATOM 3881 C C . GLY B 1 218 ? 7.895 -17.797 14.688 1 94.25 218 GLY B C 1
ATOM 3882 O O . GLY B 1 218 ? 6.742 -17.391 14.547 1 94.25 218 GLY B O 1
ATOM 3883 N N . THR B 1 219 ? 8.344 -18.906 14.211 1 95.25 219 THR B N 1
ATOM 3884 C CA . THR B 1 219 ? 7.523 -19.734 13.336 1 95.25 219 THR B CA 1
ATOM 3885 C C . THR B 1 219 ? 6.211 -20.109 14.023 1 95.25 219 THR B C 1
ATOM 3887 O O . THR B 1 219 ? 5.129 -19.859 13.477 1 95.25 219 THR B O 1
ATOM 3890 N N . THR B 1 220 ? 6.262 -20.594 15.203 1 95.81 220 THR B N 1
ATOM 3891 C CA . THR B 1 220 ? 5.082 -21.078 15.922 1 95.81 220 THR B CA 1
ATOM 3892 C C . THR B 1 220 ? 4.148 -19.906 16.25 1 95.81 220 THR B C 1
ATOM 3894 O O . THR B 1 220 ? 2.932 -20.016 16.062 1 95.81 220 THR B O 1
ATOM 3897 N N . ALA B 1 221 ? 4.707 -18.859 16.719 1 96 221 ALA B N 1
ATOM 3898 C CA . ALA B 1 221 ? 3.916 -17.688 17.109 1 96 221 ALA B CA 1
ATOM 3899 C C . ALA B 1 221 ? 3.199 -17.094 15.914 1 96 221 ALA B C 1
ATOM 3901 O O . ALA B 1 221 ? 2.037 -16.688 16.016 1 96 221 ALA B O 1
ATOM 3902 N N . ILE B 1 222 ? 3.893 -17.047 14.805 1 97 222 ILE B N 1
ATOM 3903 C CA . ILE B 1 222 ? 3.311 -16.484 13.586 1 97 222 ILE B CA 1
ATOM 3904 C C . ILE B 1 222 ? 2.17 -17.375 13.102 1 97 222 ILE B C 1
ATOM 3906 O O . ILE B 1 222 ? 1.106 -16.875 12.719 1 97 222 ILE B O 1
ATOM 3910 N N . GLU B 1 223 ? 2.381 -18.656 13.148 1 96 223 GLU B N 1
ATOM 3911 C CA . GLU B 1 223 ? 1.345 -19.594 12.719 1 96 223 GLU B CA 1
ATOM 3912 C C . GLU B 1 223 ? 0.109 -19.5 13.609 1 96 223 GLU B C 1
ATOM 3914 O O . GLU B 1 223 ? -1.021 -19.547 13.117 1 96 223 GLU B O 1
ATOM 3919 N N . GLN B 1 224 ? 0.363 -19.344 14.859 1 96.56 224 GLN B N 1
ATOM 3920 C CA . GLN B 1 224 ? -0.754 -19.188 15.781 1 96.56 224 GLN B CA 1
ATOM 3921 C C . GLN B 1 224 ? -1.506 -17.891 15.523 1 96.56 224 GLN B C 1
ATOM 3923 O O . GLN B 1 224 ? -2.736 -17.859 15.57 1 96.56 224 GLN B O 1
ATOM 3928 N N . ALA B 1 225 ? -0.794 -16.844 15.305 1 97.25 225 ALA B N 1
ATOM 3929 C CA . ALA B 1 225 ? -1.408 -15.562 14.977 1 97.25 225 ALA B CA 1
ATOM 3930 C C . ALA B 1 225 ? -2.236 -15.664 13.703 1 97.25 225 ALA B C 1
ATOM 3932 O O . ALA B 1 225 ? -3.352 -15.141 13.633 1 97.25 225 ALA B O 1
ATOM 3933 N N . ALA B 1 226 ? -1.653 -16.344 12.727 1 97.12 226 ALA B N 1
ATOM 3934 C CA . ALA B 1 226 ? -2.361 -16.547 11.469 1 97.12 226 ALA B CA 1
ATOM 3935 C C . ALA B 1 226 ? -3.666 -17.312 11.688 1 97.12 226 ALA B C 1
ATOM 3937 O O . ALA B 1 226 ? -4.695 -16.969 11.094 1 97.12 226 ALA B O 1
ATOM 3938 N N . TYR B 1 227 ? -3.568 -18.297 12.531 1 96.69 227 TYR B N 1
ATOM 3939 C CA . TYR B 1 227 ? -4.766 -19.062 12.867 1 96.69 227 TYR B CA 1
ATOM 3940 C C . TYR B 1 227 ? -5.816 -18.172 13.516 1 96.69 227 TYR B C 1
ATOM 3942 O O . TYR B 1 227 ? -6.988 -18.188 13.133 1 96.69 227 TYR B O 1
ATOM 3950 N N . THR B 1 228 ? -5.41 -17.391 14.43 1 97.44 228 THR B N 1
ATOM 3951 C CA . THR B 1 228 ? -6.309 -16.516 15.18 1 97.44 228 THR B CA 1
ATOM 3952 C C . THR B 1 228 ? -6.969 -15.5 14.258 1 97.44 228 THR B C 1
ATOM 3954 O O . THR B 1 228 ? -8.188 -15.305 14.312 1 97.44 228 THR B O 1
ATOM 3957 N N . VAL B 1 229 ? -6.211 -14.875 13.445 1 97.75 229 VAL B N 1
ATOM 3958 C CA . VAL B 1 229 ? -6.766 -13.867 12.539 1 97.75 229 VAL B CA 1
ATOM 3959 C C . VAL B 1 229 ? -7.699 -14.531 11.531 1 97.75 229 VAL B C 1
ATOM 3961 O O . VAL B 1 229 ? -8.711 -13.945 11.141 1 97.75 229 VAL B O 1
ATOM 3964 N N . THR B 1 230 ? -7.324 -15.742 11.125 1 96.44 230 THR B N 1
ATOM 3965 C CA . THR B 1 230 ? -8.156 -16.453 10.164 1 96.44 230 THR B CA 1
ATOM 3966 C C . THR B 1 230 ? -9.523 -16.781 10.766 1 96.44 230 THR B C 1
ATOM 3968 O O . THR B 1 230 ? -10.555 -16.625 10.102 1 96.44 230 THR B O 1
ATOM 3971 N N . GLU B 1 231 ? -9.539 -17.156 12.008 1 96.62 231 GLU B N 1
ATOM 3972 C CA . GLU B 1 231 ? -10.82 -17.406 12.68 1 96.62 231 GLU B CA 1
ATOM 3973 C C . GLU B 1 231 ? -11.648 -16.125 12.766 1 96.62 231 GLU B C 1
ATOM 3975 O O . GLU B 1 231 ? -12.859 -16.156 12.555 1 96.62 231 GLU B O 1
ATOM 3980 N N . LEU B 1 232 ? -10.992 -15.094 13.062 1 97.69 232 LEU B N 1
ATOM 3981 C CA . LEU B 1 232 ? -11.68 -13.805 13.117 1 97.69 232 LEU B CA 1
ATOM 3982 C C . LEU B 1 232 ? -12.211 -13.414 11.742 1 97.69 232 LEU B C 1
ATOM 3984 O O . LEU B 1 232 ? -13.344 -12.93 11.625 1 97.69 232 LEU B O 1
ATOM 3988 N N . PHE B 1 233 ? -11.375 -13.617 10.719 1 96.75 233 PHE B N 1
ATOM 3989 C CA . PHE B 1 233 ? -11.781 -13.312 9.352 1 96.75 233 PHE B CA 1
ATOM 3990 C C . PHE B 1 233 ? -13.031 -14.102 8.961 1 96.75 233 PHE B C 1
ATOM 3992 O O . PHE B 1 233 ? -13.992 -13.531 8.445 1 96.75 233 PHE B O 1
ATOM 3999 N N . LYS B 1 234 ? -13 -15.383 9.25 1 94.75 234 LYS B N 1
ATOM 4000 C CA . LYS B 1 234 ? -14.125 -16.25 8.922 1 94.75 234 LYS B CA 1
ATOM 4001 C C . LYS B 1 234 ? -15.406 -15.758 9.602 1 94.75 234 LYS B C 1
ATOM 4003 O O . LYS B 1 234 ? -16.438 -15.609 8.945 1 94.75 234 LYS B O 1
ATOM 4008 N N . SER B 1 235 ? -15.359 -15.484 10.859 1 95.69 235 SER B N 1
ATOM 4009 C CA . SER B 1 235 ? -16.531 -15.031 11.602 1 95.69 235 SER B CA 1
ATOM 4010 C C . SER B 1 235 ? -17.016 -13.68 11.094 1 95.69 235 SER B C 1
ATOM 4012 O O . SER B 1 235 ? -18.234 -13.422 11.086 1 95.69 235 SER B O 1
ATOM 4014 N N . THR B 1 236 ? -16.078 -12.852 10.672 1 96.31 236 THR B N 1
ATOM 4015 C CA . THR B 1 236 ? -16.422 -11.523 10.188 1 96.31 236 THR B CA 1
ATOM 4016 C C . THR B 1 236 ? -17.094 -11.594 8.82 1 96.31 236 THR B C 1
ATOM 4018 O O . THR B 1 236 ? -18.094 -10.922 8.578 1 96.31 236 THR B O 1
ATOM 4021 N N . VAL B 1 237 ? -16.531 -12.438 7.969 1 93.31 237 VAL B N 1
ATOM 4022 C CA . VAL B 1 237 ? -17.047 -12.594 6.609 1 93.31 237 VAL B CA 1
ATOM 4023 C C . VAL B 1 237 ? -18.453 -13.203 6.652 1 93.31 237 VAL B C 1
ATOM 4025 O O . VAL B 1 237 ? -19.312 -12.828 5.863 1 93.31 237 VAL B O 1
ATOM 4028 N N . MET B 1 238 ? -18.656 -14.094 7.551 1 92.25 238 MET B N 1
ATOM 4029 C CA . MET B 1 238 ? -19.938 -14.789 7.652 1 92.25 238 MET B CA 1
ATOM 4030 C C . MET B 1 238 ? -21.047 -13.82 8.062 1 92.25 238 MET B C 1
ATOM 4032 O O . MET B 1 238 ? -22.219 -14.07 7.797 1 92.25 238 MET B O 1
ATOM 4036 N N . LYS B 1 239 ? -20.719 -12.719 8.648 1 91.94 239 LYS B N 1
ATOM 4037 C CA . LYS B 1 239 ? -21.688 -11.711 9.062 1 91.94 239 LYS B CA 1
ATOM 4038 C C . LYS B 1 239 ? -22 -10.75 7.922 1 91.94 239 LYS B C 1
ATOM 4040 O O . LYS B 1 239 ? -22.922 -9.93 8.023 1 91.94 239 LYS B O 1
ATOM 4045 N N . ASN B 1 240 ? -21.188 -10.859 6.91 1 87.62 240 ASN B N 1
ATOM 4046 C CA . ASN B 1 240 ? -21.344 -9.914 5.816 1 87.62 240 ASN B CA 1
ATOM 4047 C C . ASN B 1 240 ? -22.188 -10.492 4.68 1 87.62 240 ASN B C 1
ATOM 4049 O O . ASN B 1 240 ? -22 -11.641 4.289 1 87.62 240 ASN B O 1
ATOM 4053 N N . ALA B 1 241 ? -23.047 -9.766 4.133 1 80.81 241 ALA B N 1
ATOM 4054 C CA . ALA B 1 241 ? -23.969 -10.219 3.086 1 80.81 241 ALA B CA 1
ATOM 4055 C C . ALA B 1 241 ? -23.281 -10.203 1.721 1 80.81 241 ALA B C 1
ATOM 4057 O O . ALA B 1 241 ? -23.703 -10.914 0.802 1 80.81 241 ALA B O 1
ATOM 4058 N N . MET B 1 242 ? -22.281 -9.406 1.572 1 79.31 242 MET B N 1
ATOM 4059 C CA . MET B 1 242 ? -21.641 -9.18 0.279 1 79.31 242 MET B CA 1
ATOM 4060 C C . MET B 1 242 ? -20.609 -10.266 -0.016 1 79.31 242 MET B C 1
ATOM 4062 O O . MET B 1 242 ? -20.297 -10.539 -1.178 1 79.31 242 MET B O 1
ATOM 4066 N N . PHE B 1 243 ? -20.047 -10.781 1.072 1 81.31 243 PHE B N 1
ATOM 4067 C CA . PHE B 1 243 ? -18.953 -11.719 0.88 1 81.31 243 PHE B CA 1
ATOM 4068 C C . PHE B 1 243 ? -19.375 -13.141 1.219 1 81.31 243 PHE B C 1
ATOM 4070 O O . PHE B 1 243 ? -20.156 -13.352 2.15 1 81.31 243 PHE B O 1
ATOM 4077 N N . ASP B 1 244 ? -18.859 -14.008 0.341 1 78.94 244 ASP B N 1
ATOM 4078 C CA . ASP B 1 244 ? -19.047 -15.43 0.608 1 78.94 244 ASP B CA 1
ATOM 4079 C C . ASP B 1 244 ? -17.734 -16.109 0.991 1 78.94 244 ASP B C 1
ATOM 4081 O O . ASP B 1 244 ? -16.703 -15.867 0.36 1 78.94 244 ASP B O 1
ATOM 4085 N N . TYR B 1 245 ? -17.875 -16.688 2.16 1 80.81 245 TYR B N 1
ATOM 4086 C CA . TYR B 1 245 ? -16.719 -17.5 2.52 1 80.81 245 TYR B CA 1
ATOM 4087 C C . TYR B 1 245 ? -16.719 -18.828 1.766 1 80.81 245 TYR B C 1
ATOM 4089 O O . TYR B 1 245 ? -17.688 -19.594 1.855 1 80.81 245 TYR B O 1
ATOM 4097 N N . ASP B 1 246 ? -15.75 -18.984 0.932 1 77.69 246 ASP B N 1
ATOM 4098 C CA . ASP B 1 246 ? -15.602 -20.219 0.173 1 77.69 246 ASP B CA 1
ATOM 4099 C C . ASP B 1 246 ? -14.547 -21.125 0.802 1 77.69 246 ASP B C 1
ATOM 4101 O O . ASP B 1 246 ? -13.344 -20.891 0.644 1 77.69 246 ASP B O 1
ATOM 4105 N N . GLU B 1 247 ? -14.992 -22.141 1.435 1 78.56 247 GLU B N 1
ATOM 4106 C CA . GLU B 1 247 ? -14.102 -23.062 2.123 1 78.56 247 GLU B CA 1
ATOM 4107 C C . GLU B 1 247 ? -13.164 -23.75 1.141 1 78.56 247 GLU B C 1
ATOM 4109 O O . GLU B 1 247 ? -12.008 -24.031 1.466 1 78.56 247 GLU B O 1
ATOM 4114 N N . GLN B 1 248 ? -13.633 -24.094 0.024 1 78.06 248 GLN B N 1
ATOM 4115 C CA . GLN B 1 248 ? -12.812 -24.766 -0.974 1 78.06 248 GLN B CA 1
ATOM 4116 C C . GLN B 1 248 ? -11.664 -23.875 -1.435 1 78.06 248 GLN B C 1
ATOM 4118 O O . GLN B 1 248 ? -10.547 -24.359 -1.655 1 78.06 248 GLN B O 1
ATOM 4123 N N . LEU B 1 249 ? -11.961 -22.641 -1.43 1 80.88 249 LEU B N 1
ATOM 4124 C CA . LEU B 1 249 ? -10.953 -21.672 -1.834 1 80.88 249 LEU B CA 1
ATOM 4125 C C . LEU B 1 249 ? -9.82 -21.609 -0.812 1 80.88 249 LEU B C 1
ATOM 4127 O O . LEU B 1 249 ? -8.656 -21.453 -1.181 1 80.88 249 LEU B O 1
ATOM 4131 N N . PHE B 1 250 ? -10.164 -21.875 0.447 1 85.75 250 PHE B N 1
ATOM 4132 C CA . PHE B 1 250 ? -9.156 -21.766 1.498 1 85.75 250 PHE B CA 1
ATOM 4133 C C . PHE B 1 250 ? -8.188 -22.953 1.438 1 85.75 250 PHE B C 1
ATOM 4135 O O . PHE B 1 250 ? -7.137 -22.922 2.074 1 85.75 250 PHE B O 1
ATOM 4142 N N . GLU B 1 251 ? -8.523 -23.906 0.581 1 82.31 251 GLU B N 1
ATOM 4143 C CA . GLU B 1 251 ? -7.605 -25.016 0.367 1 82.31 251 GLU B CA 1
ATOM 4144 C C . GLU B 1 251 ? -6.32 -24.547 -0.309 1 82.31 251 GLU B C 1
ATOM 4146 O O . GLU B 1 251 ? -5.281 -25.203 -0.198 1 82.31 251 GLU B O 1
ATOM 4151 N N . ILE B 1 252 ? -6.43 -23.453 -0.922 1 84.19 252 ILE B N 1
ATOM 4152 C CA . ILE B 1 252 ? -5.246 -22.922 -1.589 1 84.19 252 ILE B CA 1
ATOM 4153 C C . ILE B 1 252 ? -4.18 -22.562 -0.551 1 84.19 252 ILE B C 1
ATOM 4155 O O . ILE B 1 252 ? -2.99 -22.516 -0.868 1 84.19 252 ILE B O 1
ATOM 4159 N N . ALA B 1 253 ? -4.68 -22.281 0.646 1 86.81 253 ALA B N 1
ATOM 4160 C CA . ALA B 1 253 ? -3.766 -21.859 1.704 1 86.81 253 ALA B CA 1
ATOM 4161 C C . ALA B 1 253 ? -3.123 -23.062 2.389 1 86.81 253 ALA B C 1
ATOM 4163 O O . ALA B 1 253 ? -2.223 -22.906 3.217 1 86.81 253 ALA B O 1
ATOM 4164 N N . GLU B 1 254 ? -3.627 -24.234 2.037 1 79.56 254 GLU B N 1
ATOM 4165 C CA . GLU B 1 254 ? -3.07 -25.422 2.666 1 79.56 254 GLU B CA 1
ATOM 4166 C C . GLU B 1 254 ? -1.799 -25.891 1.958 1 79.56 254 GLU B C 1
ATOM 4168 O O . GLU B 1 254 ? -1.789 -26.062 0.737 1 79.56 254 GLU B O 1
ATOM 4173 N N . ILE B 1 255 ? -0.655 -25.719 2.609 1 75.5 255 ILE B N 1
ATOM 4174 C CA . ILE B 1 255 ? 0.619 -26.109 2.02 1 75.5 255 ILE B CA 1
ATOM 4175 C C . ILE B 1 255 ? 1.262 -27.203 2.867 1 75.5 255 ILE B C 1
ATOM 4177 O O . ILE B 1 255 ? 1.078 -27.25 4.086 1 75.5 255 ILE B O 1
#

pLDDT: mean 91.36, std 8.98, range [43.62, 98.56]

InterPro domains:
  IPR043519 Nucleotidyltransferase superfamily [G3DSA:3.30.460.10] (6-132)

Secondary structure (DSSP, 8-state):
---HHHHHHHHHHHHHHHHTSTTEEEEEEEGGGGG--SSTTPPEEEEEEE-S-HHHHHHHHHHHHHHTT-SEEEEEEEETTEEEEEEE-TTS-BEEEEEEEGGG----SS-EEEEEESSSHHHHHHHHHHHHHHHS------S--HHHHHHHHHHHHHHHHHHT-HHHHHHHHHHHHHHHHHHHHHHTT---TT---GGGS-HHHHHHHHTTS-SSSSHHHHHHHHHHHHHHHHHHHHT-SS----TTGGGGG--/---HHHHHHHHHHHHHHHHTSTTEEEEEEEGGGGG--SSTTPPEEEEEEE-S-HHHHHHHHHHHHHHTT-SEEEEEEEETTEEEEEEE-TTS-BEEEEEEEGGG----SS-EEEEEESSSHHHHHHHHHHHHHHHS------S--HHHHHHHHHHHHHHHHHHT-HHHHHHHHHHHHHHHHHHHHHHTT---TT---GGGS-HHHHHHHHTTS-SSSSHHHHHHHHHHHHHHHHHHHHT-SS----TTGGGGG--

Sequence (510 aa):
MYTKNERENYFQNVVSKIKGIQDVEGIIQLGSGTIGYSDRYSDIDLMIATTEQVSLAKDFIKAELQRMGAFYIKEGKFSDEIFLLIPFFENGLEMNLSVLSTTHLNVKSPLWKLVFDRNGGVQSKMIEENENFLKQDQPYMKKFNITFEYAYHLRKLRIEVRRGNLIYAMKMLEVLRELTLTVQILNEQKKLHQFKAYHTLENDFVTQLMGSYPTLVGTTAIEQAAYTVTELFKSTVMKNAMFDYDEQLFEIAEIMYTKNERENYFQNVVSKIKGIQDVEGIIQLGSGTIGYSDRYSDIDLMIATTEQVSLAKDFIKAELQRMGAFYIKEGKFSDEIFLLIPFFENGLEMNLSVLSTTHLNVKSPLWKLVFDRNGGVQSKMIEENENFLKQDQPYMKKFNITFEYAYHLRKLRIEVRRGNLIYAMKMLEVLRELTLTVQILNEQKKLHQFKAYHTLENDFVTQLMGSYPTLVGTTAIEQAAYTVTELFKSTVMKNAMFDYDEQLFEIAEI